Protein AF-A0A2N9L713-F1 (afdb_monomer_lite)

pLDDT: mean 74.56, std 20.29, range [25.28, 96.69]

Organism: NCBI:txid2043161

Radius of gyration: 34.8 Å; chains: 1; bounding box: 86×67×138 Å

Structure (mmCIF, N/CA/C/O backbone):
data_AF-A0A2N9L713-F1
#
_entry.id   AF-A0A2N9L713-F1
#
loop_
_atom_site.group_PDB
_atom_site.id
_atom_site.type_symbol
_atom_site.label_atom_id
_atom_site.label_alt_id
_atom_site.label_comp_id
_atom_site.label_asym_id
_atom_site.label_entity_id
_atom_site.label_seq_id
_atom_site.pdbx_PDB_ins_code
_atom_site.Cartn_x
_atom_site.Cartn_y
_atom_site.Cartn_z
_atom_site.occupancy
_atom_site.B_iso_or_equiv
_atom_site.auth_seq_id
_atom_site.auth_comp_id
_atom_site.auth_asym_id
_atom_site.auth_atom_id
_atom_site.pdbx_PDB_model_num
ATOM 1 N N . MET A 1 1 ? 52.739 -24.683 97.780 1.00 41.84 1 MET A N 1
ATOM 2 C CA . MET A 1 1 ? 52.095 -25.673 96.893 1.00 41.84 1 MET A CA 1
ATOM 3 C C . MET A 1 1 ? 51.201 -24.909 95.935 1.00 41.84 1 MET A C 1
ATOM 5 O O . MET A 1 1 ? 50.251 -24.285 96.383 1.00 41.84 1 MET A O 1
ATOM 9 N N . ALA A 1 2 ? 51.608 -24.832 94.669 1.00 35.28 2 ALA A N 1
ATOM 10 C CA . ALA A 1 2 ? 50.955 -24.042 93.630 1.00 35.28 2 ALA A CA 1
ATOM 11 C C . ALA A 1 2 ? 49.853 -24.867 92.950 1.00 35.28 2 ALA A C 1
ATOM 13 O O . ALA A 1 2 ? 50.079 -26.029 92.620 1.00 35.28 2 ALA A O 1
ATOM 14 N N . VAL A 1 3 ? 48.684 -24.261 92.744 1.00 39.25 3 VAL A N 1
ATOM 15 C CA . VAL A 1 3 ? 47.558 -24.841 92.003 1.00 39.25 3 VAL A CA 1
ATOM 16 C C . VAL A 1 3 ? 47.446 -24.111 90.664 1.00 39.25 3 VAL A C 1
ATOM 18 O O . VAL A 1 3 ? 47.369 -22.885 90.625 1.00 39.25 3 VAL A O 1
ATOM 21 N N . MET A 1 4 ? 47.486 -24.884 89.575 1.00 39.22 4 MET A N 1
ATOM 22 C CA . MET A 1 4 ? 47.269 -24.448 88.193 1.00 39.22 4 MET A CA 1
ATOM 23 C C . MET A 1 4 ? 45.824 -23.983 87.973 1.00 39.22 4 MET A C 1
ATOM 25 O O . MET A 1 4 ? 44.889 -24.673 88.370 1.00 39.22 4 MET A O 1
ATOM 29 N N . ALA A 1 5 ? 45.651 -22.902 87.212 1.00 40.16 5 ALA A N 1
ATOM 30 C CA . ALA A 1 5 ? 44.438 -22.643 86.443 1.00 40.16 5 ALA A CA 1
ATOM 31 C C . ALA A 1 5 ? 44.838 -22.069 85.073 1.00 40.16 5 ALA A C 1
ATOM 33 O O . ALA A 1 5 ? 45.387 -20.972 84.982 1.00 40.16 5 ALA A O 1
ATOM 34 N N . MET A 1 6 ? 44.614 -22.848 84.012 1.00 42.22 6 MET A N 1
ATOM 35 C CA . MET A 1 6 ? 44.719 -22.405 82.619 1.00 42.22 6 MET A CA 1
ATOM 36 C C . MET A 1 6 ? 43.476 -21.589 82.248 1.00 42.22 6 MET A C 1
ATOM 38 O O . MET A 1 6 ? 42.359 -22.074 82.415 1.00 42.22 6 MET A O 1
ATOM 42 N N . ALA A 1 7 ? 43.668 -20.404 81.668 1.00 40.44 7 ALA A N 1
ATOM 43 C CA . ALA A 1 7 ? 42.629 -19.674 80.946 1.00 40.44 7 ALA A CA 1
ATOM 44 C C . ALA A 1 7 ? 43.184 -19.229 79.583 1.00 40.44 7 ALA A C 1
ATOM 46 O O . ALA A 1 7 ? 44.128 -18.442 79.511 1.00 40.44 7 ALA A O 1
ATOM 47 N N . LEU A 1 8 ? 42.612 -19.774 78.506 1.00 39.62 8 LEU A N 1
ATOM 48 C CA . LEU A 1 8 ? 42.840 -19.336 77.129 1.00 39.62 8 LEU A CA 1
ATOM 49 C C . LEU A 1 8 ? 42.131 -17.995 76.891 1.00 39.62 8 LEU A C 1
ATOM 51 O O . LEU A 1 8 ? 40.923 -17.902 77.094 1.00 39.62 8 LEU A O 1
ATOM 55 N N . PHE A 1 9 ? 42.852 -16.990 76.388 1.00 43.69 9 PHE A N 1
ATOM 56 C CA . PHE A 1 9 ? 42.264 -15.762 75.843 1.00 43.69 9 PHE A CA 1
ATOM 57 C C . PHE A 1 9 ? 42.490 -15.694 74.329 1.00 43.69 9 PHE A C 1
ATOM 59 O O . PHE A 1 9 ? 43.624 -15.625 73.853 1.00 43.69 9 PHE A O 1
ATOM 66 N N . ALA A 1 10 ? 41.387 -15.718 73.580 1.00 41.06 10 ALA A N 1
ATOM 67 C CA . ALA A 1 10 ? 41.341 -15.498 72.140 1.00 41.06 10 ALA A CA 1
ATOM 68 C C . ALA A 1 10 ? 41.561 -14.010 71.811 1.00 41.06 10 ALA A C 1
ATOM 70 O O . ALA A 1 10 ? 40.977 -13.129 72.442 1.00 41.06 10 ALA A O 1
ATOM 71 N N . ARG A 1 11 ? 42.401 -13.724 70.808 1.00 43.34 11 ARG A N 1
ATOM 72 C CA . ARG A 1 11 ? 42.626 -12.374 70.270 1.00 43.34 11 ARG A CA 1
ATOM 73 C C . ARG A 1 11 ? 41.471 -11.985 69.342 1.00 43.34 11 ARG A C 1
ATOM 75 O O . ARG A 1 11 ? 41.272 -12.634 68.321 1.00 43.34 11 ARG A O 1
ATOM 82 N N . ALA A 1 12 ? 40.752 -10.916 69.678 1.00 40.28 12 ALA A N 1
ATOM 83 C CA . ALA A 1 12 ? 39.787 -10.274 68.789 1.00 40.28 12 ALA A CA 1
ATOM 84 C C . ALA A 1 12 ? 40.493 -9.213 67.925 1.00 40.28 12 ALA A C 1
ATOM 86 O O . ALA A 1 12 ? 41.119 -8.293 68.452 1.00 40.28 12 ALA A O 1
ATOM 87 N N . SER A 1 13 ? 40.395 -9.351 66.603 1.00 46.38 13 SER A N 1
ATOM 88 C CA . SER A 1 13 ? 40.884 -8.380 65.618 1.00 46.38 13 SER A CA 1
ATOM 89 C C . SER A 1 13 ? 39.808 -7.321 65.355 1.00 46.38 13 SER A C 1
ATOM 91 O O . SER A 1 13 ? 38.701 -7.661 64.943 1.00 46.38 13 SER A O 1
ATOM 93 N N . LEU A 1 14 ? 40.120 -6.040 65.575 1.00 45.84 14 LEU A N 1
ATOM 94 C CA . LEU A 1 14 ? 39.252 -4.918 65.198 1.00 45.84 14 LEU A CA 1
ATOM 95 C C . LEU A 1 14 ? 39.325 -4.684 63.679 1.00 45.84 14 LEU A C 1
ATOM 97 O O . LEU A 1 14 ? 40.406 -4.453 63.144 1.00 45.84 14 LEU A O 1
ATOM 101 N N . SER A 1 15 ? 38.179 -4.726 62.993 1.00 47.31 15 SER A N 1
ATOM 102 C CA . SER A 1 15 ? 38.065 -4.365 61.571 1.00 47.31 15 SER A CA 1
ATOM 103 C C . SER A 1 15 ? 37.911 -2.850 61.403 1.00 47.31 15 SER A C 1
ATOM 105 O O . SER A 1 15 ? 37.067 -2.239 62.056 1.00 47.31 15 SER A O 1
ATOM 107 N N . GLN A 1 16 ? 38.715 -2.249 60.521 1.00 53.78 16 GLN A N 1
ATOM 108 C CA . GLN A 1 16 ? 38.567 -0.861 60.067 1.00 53.78 16 GLN A CA 1
ATOM 109 C C . GLN A 1 16 ? 37.489 -0.758 58.976 1.00 53.78 16 GLN A C 1
ATOM 111 O O . GLN A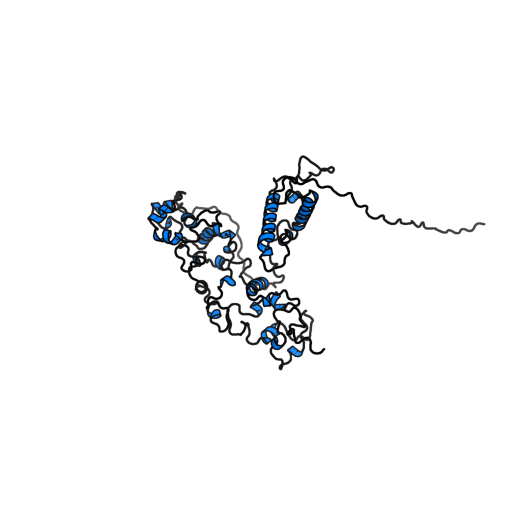 1 16 ? 37.356 -1.653 58.143 1.00 53.78 16 GLN A O 1
ATOM 116 N N . ALA A 1 17 ? 36.728 0.339 58.980 1.00 45.94 17 ALA A N 1
ATOM 117 C CA . ALA A 1 17 ? 35.691 0.623 57.988 1.00 45.94 17 ALA A CA 1
ATOM 118 C C . ALA A 1 17 ? 36.294 1.077 56.636 1.00 45.94 17 ALA A C 1
ATOM 120 O O . ALA A 1 17 ? 37.322 1.759 56.635 1.00 45.94 17 ALA A O 1
ATOM 121 N N . PRO A 1 18 ? 35.671 0.740 55.489 1.00 45.19 18 PRO A N 1
ATOM 122 C CA . PRO A 1 18 ? 36.205 1.070 54.170 1.00 45.19 18 PRO A CA 1
ATOM 123 C C . PRO A 1 18 ? 36.016 2.557 53.825 1.00 45.19 18 PRO A C 1
ATOM 125 O O . PRO A 1 18 ? 34.963 3.141 54.075 1.00 45.19 18 PRO A O 1
ATOM 128 N N . GLN A 1 19 ? 37.046 3.159 53.225 1.00 51.34 19 GLN A N 1
ATOM 129 C CA . GLN A 1 19 ? 37.016 4.513 52.662 1.00 51.34 19 GLN A CA 1
ATOM 130 C C . GLN A 1 19 ? 36.263 4.517 51.320 1.00 51.34 19 GLN A C 1
ATOM 132 O O . GLN A 1 19 ? 36.445 3.615 50.503 1.00 51.34 19 GLN A O 1
ATOM 137 N N . GLY A 1 20 ? 35.408 5.522 51.098 1.00 45.94 20 GLY A N 1
ATOM 138 C CA . GLY A 1 20 ? 34.651 5.682 49.851 1.00 45.94 20 GLY A CA 1
ATOM 139 C C . GLY A 1 20 ? 35.526 6.098 48.652 1.00 45.94 20 GLY A C 1
ATOM 140 O O . GLY A 1 20 ? 36.632 6.601 48.856 1.00 45.94 20 GLY A O 1
ATOM 141 N N . PRO A 1 21 ? 35.059 5.915 47.401 1.00 45.69 21 PRO A N 1
ATOM 142 C CA . PRO A 1 21 ? 35.873 6.137 46.204 1.00 45.69 21 PRO A CA 1
ATOM 143 C C . PRO A 1 21 ? 36.194 7.625 45.976 1.00 45.69 21 PRO A C 1
ATOM 145 O O . PRO A 1 21 ? 35.293 8.463 45.989 1.00 45.69 21 PRO A O 1
ATOM 148 N N . GLN A 1 22 ? 37.462 7.953 45.706 1.00 47.25 22 GLN A N 1
ATOM 149 C CA . GLN A 1 22 ? 37.885 9.273 45.215 1.00 47.25 22 GLN A CA 1
ATOM 150 C C . GLN A 1 22 ? 37.593 9.417 43.710 1.00 47.25 22 GLN A C 1
ATOM 152 O O . GLN A 1 22 ? 37.950 8.548 42.917 1.00 47.25 22 GLN A O 1
ATOM 157 N N . LEU A 1 23 ? 36.961 10.528 43.316 1.00 43.09 23 LEU A N 1
ATOM 158 C CA . LEU A 1 23 ? 36.654 10.875 41.922 1.00 43.09 23 LEU A CA 1
ATOM 159 C C . LEU A 1 23 ? 37.923 11.300 41.156 1.00 43.09 23 LEU A C 1
ATOM 161 O O . LEU A 1 23 ? 38.708 12.111 41.645 1.00 43.09 23 LEU A O 1
ATOM 165 N N . ALA A 1 24 ? 38.107 10.757 39.949 1.00 46.28 24 ALA A N 1
ATOM 166 C CA . ALA A 1 24 ? 39.212 11.075 39.039 1.00 46.28 24 ALA A CA 1
ATOM 167 C C . ALA A 1 24 ? 39.109 12.511 38.460 1.00 46.28 24 ALA A C 1
ATOM 169 O O . ALA A 1 24 ? 38.001 13.043 38.362 1.00 46.28 24 ALA A O 1
ATOM 170 N N . PRO A 1 25 ? 40.231 13.148 38.050 1.00 47.44 25 PRO A N 1
ATOM 171 C CA . PRO A 1 25 ? 40.216 14.485 37.447 1.00 47.44 25 PRO A CA 1
ATOM 172 C C . PRO A 1 25 ? 39.444 14.523 36.109 1.00 47.44 25 PRO A C 1
ATOM 174 O O . PRO A 1 25 ? 39.417 13.517 35.392 1.00 47.44 25 PRO A O 1
ATOM 177 N N . PRO A 1 26 ? 38.831 15.670 35.745 1.00 54.62 26 PRO A N 1
ATOM 178 C CA . PRO A 1 26 ? 38.035 15.798 34.525 1.00 54.62 26 PRO A CA 1
ATOM 179 C C . PRO A 1 26 ? 38.909 15.638 33.274 1.00 54.62 26 PRO A C 1
ATOM 181 O O . PRO A 1 26 ? 39.951 16.281 33.140 1.00 54.62 26 PRO A O 1
ATOM 184 N N . ARG A 1 27 ? 38.483 14.766 32.355 1.00 63.62 27 ARG A N 1
ATOM 185 C CA . ARG A 1 27 ? 39.134 14.571 31.051 1.00 63.62 27 ARG A CA 1
ATOM 186 C C . ARG A 1 27 ? 38.868 15.793 30.166 1.00 63.62 27 ARG A C 1
ATOM 188 O O . ARG A 1 27 ? 37.736 16.257 30.103 1.00 63.62 27 ARG A O 1
ATOM 195 N N . THR A 1 28 ? 39.893 16.311 29.491 1.00 72.31 28 THR A N 1
ATOM 196 C CA . THR A 1 28 ? 39.771 17.432 28.546 1.00 72.31 28 THR A CA 1
ATOM 197 C C . THR A 1 28 ? 39.828 16.923 27.105 1.00 72.31 28 THR A C 1
ATOM 199 O O . THR A 1 28 ? 40.715 16.143 26.756 1.00 72.31 28 THR A O 1
ATOM 202 N N . PHE A 1 29 ? 38.890 17.363 26.259 1.00 80.69 29 PHE A N 1
ATOM 203 C CA . PHE A 1 29 ? 38.818 16.973 24.846 1.00 80.69 29 PHE A CA 1
ATOM 204 C C . PHE A 1 29 ? 39.264 18.128 23.938 1.00 80.69 29 PHE A C 1
ATOM 206 O O . PHE A 1 29 ? 38.747 19.241 24.085 1.00 80.69 29 PHE A O 1
ATOM 213 N N . PRO A 1 30 ? 40.222 17.904 23.017 1.00 81.44 30 PRO A N 1
ATOM 214 C CA . PRO A 1 30 ? 40.684 18.935 22.093 1.00 81.44 30 PRO A CA 1
ATOM 215 C C . PRO A 1 30 ? 39.583 19.328 21.102 1.00 81.44 30 PRO A C 1
ATOM 217 O O . PRO A 1 30 ? 38.643 18.570 20.866 1.00 81.44 30 PRO A O 1
ATOM 220 N N . ALA A 1 31 ? 39.709 20.518 20.509 1.00 82.75 31 ALA A N 1
ATOM 221 C CA . ALA A 1 31 ? 38.774 20.975 19.487 1.00 82.75 31 ALA A CA 1
ATOM 222 C C . ALA A 1 31 ? 38.751 19.998 18.292 1.00 82.75 31 ALA A C 1
ATOM 224 O O . ALA A 1 31 ? 39.814 19.539 17.858 1.00 82.75 31 ALA A O 1
ATOM 225 N N . PRO A 1 32 ? 37.562 19.667 17.765 1.00 86.06 32 PRO A N 1
ATOM 226 C CA . PRO A 1 32 ? 37.424 18.732 16.660 1.00 86.06 32 PRO A CA 1
ATOM 227 C C . PRO A 1 32 ? 37.988 19.347 15.377 1.00 86.06 32 PRO A C 1
ATOM 229 O O . PRO A 1 32 ? 37.809 20.529 15.096 1.00 86.06 32 PRO A O 1
ATOM 232 N N . THR A 1 33 ? 38.642 18.528 14.561 1.00 82.75 33 THR A N 1
ATOM 233 C CA . THR A 1 33 ? 39.121 18.920 13.233 1.00 82.75 33 THR A CA 1
ATOM 234 C C . THR A 1 33 ? 38.416 18.058 12.180 1.00 82.75 33 THR A C 1
ATOM 236 O O . THR A 1 33 ? 38.159 16.877 12.411 1.00 82.75 33 THR A O 1
ATOM 239 N N . ASN A 1 34 ? 38.056 18.644 11.029 1.00 87.44 34 ASN A N 1
ATOM 240 C CA . ASN A 1 34 ? 37.340 17.975 9.922 1.00 87.44 34 ASN A CA 1
ATOM 241 C C . ASN A 1 34 ? 35.871 17.556 10.221 1.00 87.44 34 ASN A C 1
ATOM 243 O O . ASN A 1 34 ? 35.430 16.446 9.888 1.00 87.44 34 ASN A O 1
ATOM 247 N N . LEU A 1 35 ? 35.080 18.454 10.823 1.00 89.12 35 LEU A N 1
ATOM 248 C CA . LEU A 1 35 ? 33.620 18.304 10.900 1.00 89.12 35 LEU A CA 1
ATOM 249 C C . LEU A 1 35 ? 32.981 18.589 9.529 1.00 89.12 35 LEU A C 1
ATOM 251 O O . LEU A 1 35 ? 33.293 19.587 8.895 1.00 89.12 35 LEU A O 1
ATOM 255 N N . LYS A 1 36 ? 32.095 17.700 9.053 1.00 88.94 36 LYS A N 1
ATOM 256 C CA . LYS A 1 36 ? 31.424 17.830 7.732 1.00 88.94 36 LYS A CA 1
ATOM 257 C C . LYS A 1 36 ? 29.897 17.888 7.786 1.00 88.94 36 LYS A C 1
ATOM 259 O O . LYS A 1 36 ? 29.251 18.104 6.762 1.00 88.94 36 LYS A O 1
ATOM 264 N N . VAL A 1 37 ? 29.321 17.550 8.936 1.00 90.88 37 VAL A N 1
ATOM 265 C CA . VAL A 1 37 ? 27.864 17.448 9.134 1.00 90.88 37 VAL A CA 1
ATOM 266 C C . VAL A 1 37 ? 27.412 18.074 10.446 1.00 90.88 37 VAL A C 1
ATOM 268 O O . VAL A 1 37 ? 26.293 18.559 10.515 1.00 90.88 37 VAL A O 1
ATOM 271 N N . LEU A 1 38 ? 28.280 18.084 11.460 1.00 89.56 38 LEU A N 1
ATOM 272 C CA . LEU A 1 38 ? 28.071 18.833 12.691 1.00 89.56 38 LEU A CA 1
ATOM 273 C C . LEU A 1 38 ? 28.523 20.291 12.506 1.00 89.56 38 LEU A C 1
ATOM 275 O O . LEU A 1 38 ? 29.445 20.517 11.715 1.00 89.56 38 LEU A O 1
ATOM 279 N N . PRO A 1 39 ? 27.921 21.250 13.233 1.00 87.56 39 PRO A N 1
ATOM 280 C CA . PRO A 1 39 ? 28.362 22.643 13.237 1.00 87.56 39 PRO A CA 1
ATOM 281 C C . PRO A 1 39 ? 29.849 22.792 13.595 1.00 87.56 39 PRO A C 1
ATOM 283 O O . PRO A 1 39 ? 30.361 22.082 14.462 1.00 87.56 39 PRO A O 1
ATOM 286 N N . GLU A 1 40 ? 30.544 23.710 12.917 1.00 84.69 40 GLU A N 1
ATOM 287 C CA . GLU A 1 40 ? 31.996 23.916 13.062 1.00 84.69 40 GLU A CA 1
ATOM 288 C C . GLU A 1 40 ? 32.392 24.622 14.371 1.00 84.69 40 GLU A C 1
ATOM 290 O O . GLU A 1 40 ? 33.554 24.578 14.767 1.00 84.69 40 GLU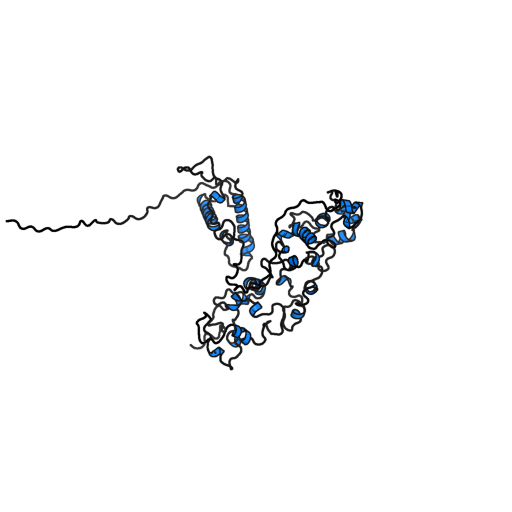 A O 1
ATOM 295 N N . ASP A 1 41 ? 31.440 25.257 15.057 1.00 87.44 41 ASP A N 1
ATOM 296 C CA . ASP A 1 41 ? 31.636 26.030 16.288 1.00 87.44 41 ASP A CA 1
ATOM 297 C C . ASP A 1 41 ? 31.511 25.199 17.577 1.00 87.44 41 ASP A C 1
ATOM 299 O O . ASP A 1 41 ? 31.707 25.722 18.678 1.00 87.44 41 ASP A O 1
ATOM 303 N N . LEU A 1 42 ? 31.213 23.899 17.467 1.00 87.69 42 LEU A N 1
ATOM 304 C CA . LEU A 1 42 ? 31.105 23.011 18.623 1.00 87.69 42 LEU A CA 1
ATOM 305 C C . LEU A 1 42 ? 32.453 22.817 19.331 1.00 87.69 42 LEU A C 1
ATOM 307 O O . LEU A 1 42 ? 33.484 22.535 18.716 1.00 87.69 42 LEU A O 1
ATOM 311 N N . SER A 1 43 ? 32.431 22.877 20.665 1.00 91.31 43 SER A N 1
ATOM 312 C CA . SER A 1 43 ? 33.597 22.548 21.487 1.00 91.31 43 SER A CA 1
ATOM 313 C C . SER A 1 43 ? 33.945 21.056 21.428 1.00 91.31 43 SER A C 1
ATOM 315 O O . SER A 1 43 ? 33.092 20.204 21.169 1.00 91.31 43 SER A O 1
ATOM 317 N N . GLY A 1 44 ? 35.199 20.723 21.757 1.00 87.50 44 GLY A N 1
ATOM 318 C CA . GLY A 1 44 ? 35.658 19.332 21.861 1.00 87.50 44 GLY A CA 1
ATOM 319 C C . GLY A 1 44 ? 34.802 18.476 22.796 1.00 87.50 44 GLY A C 1
ATOM 320 O O . GLY A 1 44 ? 34.505 17.330 22.473 1.00 87.50 44 GLY A O 1
ATOM 321 N N . GLN A 1 45 ? 34.339 19.048 23.913 1.00 88.31 45 GLN A N 1
ATOM 322 C CA . GLN A 1 45 ? 33.449 18.356 24.848 1.00 88.31 45 GLN A CA 1
ATOM 323 C C . GLN A 1 45 ? 32.071 18.087 24.232 1.00 88.31 45 GLN A C 1
ATOM 325 O O . GLN A 1 45 ? 31.585 16.967 24.306 1.00 88.31 45 GLN A O 1
ATOM 330 N N . GLN A 1 46 ? 31.460 19.078 23.575 1.00 88.94 46 GLN A N 1
ATOM 331 C CA . GLN A 1 46 ? 30.136 18.905 22.962 1.00 88.94 46 GLN A CA 1
ATOM 332 C C . GLN A 1 46 ? 30.156 17.858 21.849 1.00 88.94 46 GLN A C 1
ATOM 334 O O . GLN A 1 46 ? 29.238 17.047 21.747 1.00 88.94 46 GLN A O 1
ATOM 339 N N . VAL A 1 47 ? 31.208 17.849 21.024 1.00 91.38 47 VAL A N 1
ATOM 340 C CA . VAL A 1 47 ? 31.359 16.805 20.007 1.00 91.38 47 VAL A CA 1
ATOM 341 C C . VAL A 1 47 ? 31.570 15.447 20.658 1.00 91.38 47 VAL A C 1
ATOM 343 O O . VAL A 1 47 ? 30.944 14.485 20.225 1.00 91.38 47 VAL A O 1
ATOM 346 N N . HIS A 1 48 ? 32.385 15.358 21.711 1.00 89.69 48 HIS A N 1
ATOM 347 C CA . HIS A 1 48 ? 32.561 14.107 22.443 1.00 89.69 48 HIS A CA 1
ATOM 348 C C . HIS A 1 48 ? 31.230 13.568 22.992 1.00 89.69 48 HIS A C 1
ATOM 350 O O . HIS A 1 48 ? 30.917 12.406 22.756 1.00 89.69 48 HIS A O 1
ATOM 356 N N . ASP A 1 49 ? 30.402 14.413 23.609 1.00 89.00 49 ASP A N 1
ATOM 357 C CA . ASP A 1 49 ? 29.104 14.005 24.165 1.00 89.00 49 ASP A CA 1
ATOM 358 C C . ASP A 1 49 ? 28.134 13.505 23.075 1.00 89.00 49 ASP A C 1
ATOM 360 O O . ASP A 1 49 ? 27.423 12.514 23.263 1.00 89.00 49 ASP A O 1
ATOM 364 N N . ILE A 1 50 ? 28.133 14.149 21.899 1.00 91.75 50 ILE A N 1
ATOM 365 C CA . ILE A 1 50 ? 27.360 13.692 20.732 1.00 91.75 50 ILE A CA 1
ATOM 366 C C . ILE A 1 50 ? 27.867 12.325 20.256 1.00 91.75 50 ILE A C 1
ATOM 368 O O . ILE A 1 50 ? 27.062 11.432 19.980 1.00 91.75 50 ILE A O 1
ATOM 372 N N . MET A 1 51 ? 29.188 12.144 20.176 1.00 93.31 51 MET A N 1
ATOM 373 C CA . MET A 1 51 ? 29.786 10.877 19.749 1.00 93.31 51 MET A CA 1
ATOM 374 C C . MET A 1 51 ? 29.488 9.745 20.736 1.00 93.31 51 MET A C 1
ATOM 376 O O . MET A 1 51 ? 29.162 8.648 20.292 1.00 93.31 51 MET A O 1
ATOM 380 N N . GLU A 1 52 ? 29.514 10.005 22.045 1.00 89.12 52 GLU A N 1
ATOM 381 C CA . GLU A 1 52 ? 29.105 9.043 23.079 1.00 89.12 52 GLU A CA 1
ATOM 382 C C . GLU A 1 52 ? 27.622 8.662 22.935 1.00 89.12 52 GLU A C 1
ATOM 384 O O . GLU A 1 52 ? 27.257 7.487 23.014 1.00 89.12 52 GLU A O 1
ATOM 389 N N . HIS A 1 53 ? 26.751 9.629 22.628 1.00 87.38 53 HIS A N 1
ATOM 390 C CA . HIS A 1 53 ? 25.339 9.345 22.370 1.00 87.38 53 HIS A CA 1
ATOM 391 C C . HIS A 1 53 ? 25.131 8.470 21.123 1.00 87.38 53 HIS A C 1
ATOM 393 O O . HIS A 1 53 ? 24.283 7.567 21.119 1.00 87.38 53 HIS A O 1
ATOM 399 N N . TRP A 1 54 ? 25.902 8.708 20.060 1.00 93.50 54 TRP A N 1
ATOM 400 C CA . TRP A 1 54 ? 25.862 7.888 18.849 1.00 93.50 54 TRP A CA 1
ATOM 401 C C . TRP A 1 54 ? 26.398 6.488 19.130 1.00 93.50 54 TRP A C 1
ATOM 403 O O . TRP A 1 54 ? 25.703 5.512 18.854 1.00 93.50 54 TRP A O 1
ATOM 413 N N . ALA A 1 55 ? 27.572 6.382 19.752 1.00 88.56 55 ALA A N 1
ATOM 414 C CA . ALA A 1 55 ? 28.174 5.121 20.168 1.00 88.56 55 ALA A CA 1
ATOM 415 C C . ALA A 1 55 ? 27.194 4.280 21.001 1.00 88.56 55 ALA A C 1
ATOM 417 O O . ALA A 1 55 ? 26.964 3.113 20.682 1.00 88.56 55 ALA A O 1
ATOM 418 N N . GLY A 1 56 ? 26.516 4.895 21.978 1.00 83.88 56 GLY A N 1
ATOM 419 C CA . GLY A 1 56 ? 25.474 4.245 22.773 1.00 83.88 56 GLY A CA 1
ATOM 420 C C . GLY A 1 56 ? 24.254 3.813 21.952 1.00 83.88 56 GLY A C 1
ATOM 421 O O . GLY A 1 56 ? 23.777 2.688 22.088 1.00 83.88 56 GLY A O 1
ATOM 422 N N . SER A 1 57 ? 23.773 4.665 21.044 1.00 87.56 57 SER A N 1
ATOM 423 C CA . SER A 1 57 ? 22.631 4.356 20.168 1.00 87.56 57 SER A CA 1
ATOM 424 C C . SER A 1 57 ? 22.908 3.224 19.172 1.00 87.56 57 SER A C 1
ATOM 426 O O . SER A 1 57 ? 21.991 2.491 18.794 1.00 87.56 57 SER A O 1
ATOM 428 N N . LEU A 1 58 ? 24.164 3.099 18.743 1.00 89.00 58 LEU A N 1
ATOM 429 C CA . LEU A 1 58 ? 24.671 2.099 17.801 1.00 89.00 58 LEU A CA 1
ATOM 430 C C . LEU A 1 58 ? 25.246 0.860 18.510 1.00 89.00 58 LEU A C 1
ATOM 432 O O . LEU A 1 58 ? 25.525 -0.132 17.846 1.00 89.00 58 LEU A O 1
ATOM 436 N N . GLY A 1 59 ? 25.429 0.902 19.833 1.00 88.25 59 GLY A N 1
ATOM 437 C CA . GLY A 1 59 ? 26.066 -0.162 20.619 1.00 88.25 59 GLY A CA 1
ATOM 438 C C . GLY A 1 59 ? 27.480 -0.500 20.152 1.00 88.25 59 GLY A C 1
ATOM 439 O O . GLY A 1 59 ? 27.860 -1.668 20.125 1.00 88.25 59 GLY A O 1
ATOM 440 N N . THR A 1 60 ? 28.242 0.511 19.738 1.00 88.00 60 THR A N 1
ATOM 441 C CA . THR A 1 60 ? 29.570 0.345 19.137 1.00 88.00 60 THR A CA 1
ATOM 442 C C . THR A 1 60 ? 30.595 1.229 19.840 1.00 88.00 60 THR A C 1
ATOM 444 O O . THR A 1 60 ? 30.226 2.176 20.528 1.00 88.00 60 THR A O 1
ATOM 447 N N . GLN A 1 61 ? 31.882 0.930 19.674 1.00 88.12 61 GLN A N 1
ATOM 448 C CA . GLN A 1 61 ? 32.973 1.740 20.224 1.00 88.12 61 GLN A CA 1
ATOM 449 C C . GLN A 1 61 ? 33.508 2.739 19.183 1.00 88.12 61 GLN A C 1
ATOM 451 O O . GLN A 1 61 ? 33.236 2.630 17.985 1.00 88.12 61 GLN A O 1
ATOM 456 N N . CYS A 1 62 ? 34.251 3.750 19.637 1.00 87.38 62 CYS A N 1
ATOM 457 C CA . CYS A 1 62 ? 34.722 4.859 18.798 1.00 87.38 62 CYS A CA 1
ATOM 458 C C . CYS A 1 62 ? 35.572 4.396 17.598 1.00 87.38 62 CYS A C 1
ATOM 460 O O . CYS A 1 62 ? 35.506 4.975 16.512 1.00 87.38 62 CYS A O 1
ATOM 462 N N . ASP A 1 63 ? 36.336 3.323 17.776 1.00 86.81 63 ASP A N 1
ATOM 463 C CA . ASP A 1 63 ? 37.182 2.670 16.772 1.00 86.81 63 ASP A CA 1
ATOM 464 C C . ASP A 1 63 ? 36.389 2.077 15.593 1.00 86.81 63 ASP A C 1
ATOM 466 O O . ASP A 1 63 ? 36.931 1.854 14.511 1.00 86.81 63 ASP A O 1
ATOM 470 N N . SER A 1 64 ? 35.085 1.867 15.752 1.00 85.88 64 SER A N 1
ATOM 471 C CA . SER A 1 64 ? 34.224 1.346 14.686 1.00 85.88 64 SER A CA 1
ATOM 472 C C . SER A 1 64 ? 34.060 2.351 13.543 1.00 85.88 64 SER A C 1
ATOM 474 O O . SER A 1 64 ? 33.939 1.970 12.377 1.00 85.88 64 SER A O 1
ATOM 476 N N . CYS A 1 65 ? 34.113 3.645 13.869 1.00 87.44 65 CYS A N 1
ATOM 477 C CA . CYS A 1 65 ? 33.990 4.742 12.910 1.00 87.44 65 CYS A CA 1
ATOM 478 C C . CYS A 1 65 ? 35.302 5.515 12.719 1.00 87.44 65 CYS A C 1
ATOM 480 O O . CYS A 1 65 ? 35.501 6.100 11.657 1.00 87.44 65 CYS A O 1
ATOM 482 N N . HIS A 1 66 ? 36.202 5.517 13.705 1.00 91.88 66 HIS A N 1
ATOM 483 C CA . HIS A 1 66 ? 37.460 6.263 13.653 1.00 91.88 66 HIS A CA 1
ATOM 484 C C . HIS A 1 66 ? 38.659 5.347 13.399 1.00 91.88 66 HIS A C 1
ATOM 486 O O . HIS A 1 66 ? 38.735 4.230 13.914 1.00 91.88 66 HIS A O 1
ATOM 492 N N . ALA A 1 67 ? 39.576 5.790 12.539 1.00 87.56 67 ALA A N 1
ATOM 493 C CA . ALA A 1 67 ? 40.778 5.035 12.213 1.00 87.56 67 ALA A CA 1
ATOM 494 C C . ALA A 1 67 ? 41.775 5.075 13.375 1.00 87.56 67 ALA A C 1
ATOM 496 O O . ALA A 1 67 ? 41.820 6.046 14.126 1.00 87.56 67 ALA A O 1
ATOM 497 N N . GLU A 1 68 ? 42.563 4.016 13.520 1.00 86.69 68 GLU A N 1
ATOM 498 C CA . GLU A 1 68 ? 43.696 4.022 14.440 1.00 86.69 68 GLU A CA 1
ATOM 499 C C . GLU A 1 68 ? 44.805 4.911 13.879 1.00 86.69 68 GLU A C 1
ATOM 501 O O . GLU A 1 68 ? 45.101 4.901 12.684 1.00 86.69 68 GLU A O 1
ATOM 506 N N . ASP A 1 69 ? 45.415 5.680 14.762 1.00 81.31 69 ASP A N 1
ATOM 507 C CA . ASP A 1 69 ? 46.606 6.460 14.516 1.00 81.31 69 ASP A CA 1
ATOM 508 C C . ASP A 1 69 ? 47.825 5.573 14.782 1.00 81.31 69 ASP A C 1
ATOM 510 O O . ASP A 1 69 ? 48.214 5.333 15.928 1.00 81.31 69 ASP A O 1
ATOM 514 N N . GLN A 1 70 ? 48.412 5.054 13.704 1.00 71.12 70 GLN A N 1
ATOM 515 C CA . GLN A 1 70 ? 49.596 4.194 13.773 1.00 71.12 70 GLN A CA 1
ATOM 516 C C . GLN A 1 70 ? 50.850 4.948 14.244 1.00 71.12 70 GLN A C 1
ATOM 518 O O . GLN A 1 70 ? 51.827 4.311 14.637 1.00 71.12 70 GLN A O 1
ATOM 523 N N . GLU A 1 71 ? 50.829 6.283 14.230 1.00 73.06 71 GLU A N 1
ATOM 524 C CA . GLU A 1 71 ? 51.960 7.136 14.599 1.00 73.06 71 GLU A CA 1
ATOM 525 C C . GLU A 1 71 ? 51.856 7.653 16.045 1.00 73.06 71 GLU A C 1
ATOM 527 O O . GLU A 1 71 ? 52.861 8.078 16.617 1.00 73.06 71 GLU A O 1
ATOM 532 N N . ASN A 1 72 ? 50.677 7.555 16.678 1.00 74.25 72 ASN A N 1
ATOM 533 C CA . ASN A 1 72 ? 50.438 8.001 18.052 1.00 74.25 72 ASN A CA 1
ATOM 534 C C . ASN A 1 72 ? 49.830 6.894 18.930 1.00 74.25 72 ASN A C 1
ATOM 536 O O . ASN A 1 72 ? 48.614 6.713 18.990 1.00 74.25 72 ASN A O 1
ATOM 540 N N . ALA A 1 73 ? 50.671 6.203 19.704 1.00 71.81 73 ALA A N 1
ATOM 541 C CA . ALA A 1 73 ? 50.232 5.227 20.704 1.00 71.81 73 ALA A CA 1
ATOM 542 C C . ALA A 1 73 ? 49.995 5.863 22.088 1.00 71.81 73 ALA A C 1
ATOM 544 O O . ALA A 1 73 ? 50.633 6.844 22.482 1.00 71.81 73 ALA A O 1
ATOM 545 N N . ALA A 1 74 ? 49.057 5.300 22.845 1.00 68.81 74 ALA A N 1
ATOM 546 C CA . ALA A 1 74 ? 48.821 5.634 24.242 1.00 68.81 74 ALA A CA 1
ATOM 547 C C . ALA A 1 74 ? 49.933 5.058 25.156 1.00 68.81 74 ALA A C 1
ATOM 549 O O . ALA A 1 74 ? 50.675 4.167 24.739 1.00 68.81 74 ALA A O 1
ATOM 550 N N . PRO A 1 75 ? 50.087 5.553 26.403 1.00 66.38 75 PRO A N 1
ATOM 551 C CA . PRO A 1 75 ? 51.166 5.136 27.316 1.00 66.38 75 PRO A CA 1
ATOM 552 C C . PRO A 1 75 ? 51.204 3.636 27.664 1.00 66.38 75 PRO A C 1
ATOM 554 O O . PRO A 1 75 ? 52.224 3.125 28.113 1.00 66.38 75 PRO A O 1
ATOM 557 N N . ASP A 1 76 ? 50.092 2.943 27.473 1.00 69.12 76 ASP A N 1
ATOM 558 C CA . ASP A 1 76 ? 49.855 1.509 27.654 1.00 69.12 76 ASP A CA 1
ATOM 559 C C . ASP A 1 76 ? 49.972 0.706 26.341 1.00 69.12 76 ASP A C 1
ATOM 561 O O . ASP A 1 76 ? 49.698 -0.492 26.318 1.00 69.12 76 ASP A O 1
ATOM 565 N N . GLY A 1 77 ? 50.428 1.343 25.258 1.00 65.19 77 GLY A N 1
ATOM 566 C CA . GLY A 1 77 ? 50.847 0.689 24.017 1.00 65.19 77 GLY A CA 1
ATOM 567 C C . GLY A 1 77 ? 49.748 0.458 22.980 1.00 65.19 77 GLY A C 1
ATOM 568 O O . GLY A 1 77 ? 50.060 -0.051 21.906 1.00 65.19 77 GLY A O 1
ATOM 569 N N . HIS A 1 78 ? 48.492 0.838 23.245 1.00 67.25 78 HIS A N 1
ATOM 570 C CA . HIS A 1 78 ? 47.432 0.765 22.233 1.00 67.25 78 HIS A CA 1
ATOM 571 C C . HIS A 1 78 ? 47.474 1.981 21.282 1.00 67.25 78 HIS A C 1
ATOM 573 O O . HIS A 1 78 ? 47.715 3.101 21.746 1.00 67.25 78 HIS A O 1
ATOM 579 N N . PRO A 1 79 ? 47.234 1.811 19.967 1.00 74.00 79 PRO A N 1
ATOM 580 C CA . PRO A 1 79 ? 47.111 2.931 19.031 1.00 74.00 79 PRO A CA 1
ATOM 581 C C . PRO A 1 79 ? 45.969 3.866 19.446 1.00 74.00 79 PRO A C 1
ATOM 583 O O . PRO A 1 79 ? 44.879 3.404 19.792 1.00 74.00 79 PRO A O 1
ATOM 586 N N . ARG A 1 80 ? 46.192 5.186 19.429 1.00 82.00 80 ARG A N 1
ATOM 587 C CA . ARG A 1 80 ? 45.102 6.155 19.645 1.00 82.00 80 ARG A CA 1
ATOM 588 C C . ARG A 1 80 ? 44.222 6.234 18.407 1.00 82.00 80 ARG A C 1
ATOM 590 O O . ARG A 1 80 ? 44.611 5.797 17.339 1.00 82.00 80 ARG A O 1
ATOM 597 N N . LEU A 1 81 ? 43.027 6.802 18.531 1.00 87.12 81 LEU A N 1
ATOM 598 C CA . LEU A 1 81 ? 42.153 7.019 17.380 1.00 87.12 81 LEU A CA 1
ATOM 599 C C . LEU A 1 81 ? 42.427 8.380 16.737 1.00 87.12 81 LEU A C 1
ATOM 601 O O . LEU A 1 81 ? 42.451 9.405 17.421 1.00 87.12 81 LEU A O 1
ATOM 605 N N . ASN A 1 82 ? 42.561 8.396 15.413 1.00 88.69 82 ASN A N 1
ATOM 606 C CA . ASN A 1 82 ? 42.539 9.611 14.615 1.00 88.69 82 ASN A CA 1
ATOM 607 C C . ASN A 1 82 ? 41.083 9.976 14.290 1.00 88.69 82 ASN A C 1
ATOM 609 O O . ASN A 1 82 ? 40.454 9.444 13.371 1.00 88.69 82 ASN A O 1
ATOM 613 N N . PHE A 1 83 ? 40.533 10.915 15.060 1.00 89.00 83 PHE A N 1
ATOM 614 C CA . PHE A 1 83 ? 39.135 11.319 14.918 1.00 89.00 83 PHE A CA 1
ATOM 615 C C . PHE A 1 83 ? 38.847 12.107 13.631 1.00 89.00 83 PHE A C 1
ATOM 617 O O . PHE A 1 83 ? 37.712 12.088 13.144 1.00 89.00 83 PHE A O 1
ATOM 624 N N . ALA A 1 84 ? 39.856 12.756 13.043 1.00 88.88 84 ALA A N 1
ATOM 625 C CA . ALA A 1 84 ? 39.721 13.567 11.834 1.00 88.88 84 ALA A CA 1
ATOM 626 C C . ALA A 1 84 ? 39.772 12.728 10.548 1.00 88.88 84 ALA A C 1
ATOM 628 O O . ALA A 1 84 ? 39.140 13.103 9.559 1.00 88.88 84 ALA A O 1
ATOM 629 N N . ASP A 1 85 ? 40.439 11.575 10.576 1.00 89.38 85 ASP A N 1
ATOM 630 C CA . ASP A 1 85 ? 40.654 10.717 9.408 1.00 89.38 85 ASP A CA 1
ATOM 631 C C . ASP A 1 85 ? 39.359 10.144 8.806 1.00 89.38 85 ASP A C 1
ATOM 633 O O . ASP A 1 85 ? 38.434 9.756 9.524 1.00 89.38 85 ASP A O 1
ATOM 637 N N . ASP A 1 86 ? 39.298 10.100 7.474 1.00 88.25 86 ASP A N 1
ATOM 638 C C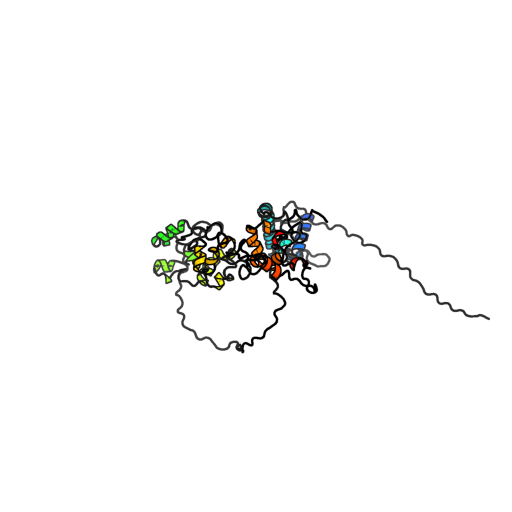A . ASP A 1 86 ? 38.126 9.690 6.691 1.00 88.25 86 ASP A CA 1
ATOM 639 C C . ASP A 1 86 ? 38.313 8.365 5.942 1.00 88.25 86 ASP A C 1
ATOM 641 O O . ASP A 1 86 ? 37.462 8.003 5.129 1.00 88.25 86 ASP A O 1
ATOM 645 N N . SER A 1 87 ? 39.398 7.634 6.207 1.00 86.81 87 SER A N 1
ATOM 646 C CA . SER A 1 87 ? 39.720 6.396 5.491 1.00 86.81 87 SER A CA 1
ATOM 647 C C . SER A 1 87 ? 38.714 5.270 5.754 1.00 86.81 87 SER A C 1
ATOM 649 O O . SER A 1 87 ? 38.504 4.416 4.891 1.00 86.81 87 SER A O 1
ATOM 651 N N . LYS A 1 88 ? 38.048 5.264 6.920 1.00 86.50 88 LYS A N 1
ATOM 652 C CA . LYS A 1 88 ? 37.054 4.239 7.263 1.00 86.50 88 LYS A CA 1
ATOM 653 C C . LYS A 1 88 ? 35.694 4.521 6.605 1.00 86.50 88 LYS A C 1
ATOM 655 O O . LYS A 1 88 ? 35.076 5.552 6.892 1.00 86.50 88 LYS A O 1
ATOM 660 N N . PRO A 1 89 ? 35.133 3.568 5.829 1.00 84.94 89 PRO A N 1
ATOM 661 C CA . PRO A 1 89 ? 33.846 3.749 5.152 1.00 84.94 89 PRO A CA 1
ATOM 662 C C . PRO A 1 89 ? 32.682 3.953 6.133 1.00 84.94 89 PRO A C 1
ATOM 664 O O . PRO A 1 89 ? 31.759 4.715 5.845 1.00 84.94 89 PRO A O 1
ATOM 667 N N . MET A 1 90 ? 32.753 3.357 7.329 1.00 85.25 90 MET A N 1
ATOM 668 C CA . MET A 1 90 ? 31.747 3.537 8.384 1.00 85.25 90 MET A CA 1
ATOM 669 C C . MET A 1 90 ? 31.540 5.009 8.764 1.00 85.25 90 MET A C 1
ATOM 671 O O . MET A 1 90 ? 30.413 5.423 9.028 1.00 85.25 90 MET A O 1
ATOM 675 N N . LYS A 1 91 ? 32.591 5.838 8.717 1.00 92.38 91 LYS A N 1
ATOM 676 C CA . LYS A 1 91 ? 32.486 7.272 9.014 1.00 92.38 91 LYS A CA 1
ATOM 677 C C . LYS A 1 91 ? 31.675 8.025 7.959 1.00 92.38 91 LYS A C 1
ATOM 679 O O . LYS A 1 91 ? 30.932 8.951 8.285 1.00 92.38 91 LYS A O 1
ATOM 684 N N . ALA A 1 92 ? 31.797 7.631 6.691 1.00 87.88 92 ALA A N 1
ATOM 685 C CA . ALA A 1 92 ? 30.995 8.190 5.606 1.00 87.88 92 ALA A CA 1
ATOM 686 C C . ALA A 1 92 ? 29.519 7.784 5.739 1.00 87.88 92 ALA A C 1
ATOM 688 O O . ALA A 1 92 ? 28.639 8.634 5.603 1.00 87.88 92 ALA A O 1
ATOM 689 N N . VAL A 1 93 ? 29.254 6.523 6.098 1.00 89.00 93 VAL A N 1
ATOM 690 C CA . VAL A 1 93 ? 27.895 6.031 6.374 1.00 89.00 93 VAL A CA 1
ATOM 691 C C . VAL A 1 93 ? 27.271 6.776 7.555 1.00 89.00 93 VAL A C 1
ATOM 693 O O . VAL A 1 93 ? 26.155 7.271 7.431 1.00 89.00 93 VAL A O 1
ATOM 696 N N . ALA A 1 94 ? 27.996 6.953 8.664 1.00 90.06 94 ALA A N 1
ATOM 697 C CA . ALA A 1 94 ? 27.503 7.691 9.829 1.00 90.06 94 ALA A CA 1
ATOM 698 C C . ALA A 1 94 ? 27.101 9.138 9.482 1.00 90.06 94 ALA A C 1
ATOM 700 O O . ALA A 1 94 ? 26.055 9.618 9.917 1.00 90.06 94 ALA A O 1
ATOM 701 N N . ARG A 1 95 ? 27.876 9.820 8.627 1.00 93.44 95 ARG A N 1
ATOM 702 C CA . ARG A 1 95 ? 27.538 11.167 8.129 1.00 93.44 95 ARG A CA 1
ATOM 703 C C . ARG A 1 95 ? 26.260 11.184 7.296 1.00 93.44 95 ARG A C 1
ATOM 705 O O . ARG A 1 95 ? 25.470 12.116 7.431 1.00 93.44 95 ARG A O 1
ATOM 712 N N . LEU A 1 96 ? 26.067 10.186 6.435 1.00 91.31 96 LEU A N 1
ATOM 713 C CA . LEU A 1 96 ? 24.844 10.048 5.646 1.00 91.31 96 LEU A CA 1
ATOM 714 C C . LEU A 1 96 ? 23.632 9.809 6.556 1.00 91.31 96 LEU A C 1
ATOM 716 O O . LEU A 1 96 ? 22.617 10.484 6.407 1.00 91.31 96 LEU A O 1
ATOM 720 N N . MET A 1 97 ? 23.762 8.903 7.528 1.00 92.12 97 MET A N 1
ATOM 721 C CA . MET A 1 97 ? 22.694 8.601 8.483 1.00 92.12 97 MET A CA 1
ATOM 722 C C . MET A 1 97 ? 22.318 9.824 9.322 1.00 92.12 97 MET A C 1
ATOM 724 O O . MET A 1 97 ? 21.135 10.076 9.524 1.00 92.12 97 MET A O 1
ATOM 728 N N . TYR A 1 98 ? 23.295 10.633 9.742 1.00 93.25 98 TYR A N 1
ATOM 729 C CA . TYR A 1 98 ? 23.012 11.871 10.468 1.00 93.25 98 TYR A CA 1
ATOM 730 C C . TYR A 1 98 ? 22.254 12.901 9.611 1.00 93.25 98 TYR A C 1
ATOM 732 O O . TYR A 1 98 ? 21.289 13.505 10.075 1.00 93.25 98 TYR A O 1
ATOM 740 N N . ARG A 1 99 ? 22.622 13.062 8.330 1.00 92.62 99 ARG A N 1
ATOM 741 C CA . ARG A 1 99 ? 21.863 13.923 7.401 1.00 92.62 99 ARG A CA 1
ATOM 742 C C . ARG A 1 99 ? 20.422 13.443 7.241 1.00 92.62 99 ARG A C 1
ATOM 744 O O . ARG A 1 99 ? 19.516 14.266 7.248 1.00 92.62 99 ARG A O 1
ATOM 751 N N . MET A 1 100 ? 20.216 12.131 7.149 1.00 91.88 100 MET A N 1
ATOM 752 C CA . MET A 1 100 ? 18.880 11.537 7.083 1.00 91.88 100 MET A CA 1
ATOM 753 C C . MET A 1 100 ? 18.065 11.834 8.350 1.00 91.88 100 MET A C 1
ATOM 755 O O . MET A 1 100 ? 16.912 12.242 8.240 1.00 91.88 100 MET A O 1
ATOM 759 N N . THR A 1 101 ? 18.640 11.674 9.550 1.00 91.69 101 THR A N 1
ATOM 760 C CA . THR A 1 101 ? 17.920 11.981 10.801 1.00 91.69 101 THR A CA 1
ATOM 761 C C . THR A 1 101 ? 17.569 13.461 10.917 1.00 91.69 101 THR A C 1
ATOM 763 O O . THR A 1 101 ? 16.451 13.785 11.310 1.00 91.69 101 THR A O 1
ATOM 766 N N . GLU A 1 102 ? 18.474 14.355 10.511 1.00 91.06 102 GLU A N 1
ATOM 767 C CA . GLU A 1 102 ? 18.206 15.797 10.472 1.00 91.06 102 GLU A CA 1
ATOM 768 C C . GLU A 1 102 ? 17.108 16.143 9.466 1.00 91.06 102 GLU A C 1
ATOM 770 O O . GLU A 1 102 ? 16.224 16.945 9.760 1.00 91.06 102 GLU A O 1
ATOM 775 N N . GLU A 1 103 ? 17.114 15.519 8.288 1.00 88.62 103 GLU A N 1
ATOM 776 C CA . GLU A 1 103 ? 16.063 15.726 7.297 1.00 88.62 103 GLU A CA 1
ATOM 777 C C . GLU A 1 103 ? 14.701 15.278 7.840 1.00 88.62 103 GLU A C 1
ATOM 779 O O . GLU A 1 103 ? 13.735 16.035 7.755 1.00 88.62 103 GLU A O 1
ATOM 784 N N . ILE A 1 104 ? 14.630 14.095 8.462 1.00 86.00 104 ILE A N 1
ATOM 785 C CA . ILE A 1 104 ? 13.416 13.576 9.112 1.00 86.00 104 ILE A CA 1
ATOM 786 C C . ILE A 1 104 ? 12.910 14.564 10.168 1.00 86.00 104 ILE A C 1
ATOM 788 O O . ILE A 1 104 ? 11.751 14.989 10.114 1.00 86.00 104 ILE A O 1
ATOM 792 N N . ASN A 1 105 ? 13.786 14.971 11.085 1.00 88.50 105 ASN A N 1
ATOM 793 C CA . ASN A 1 105 ? 13.433 15.830 12.213 1.00 88.50 105 ASN A CA 1
ATOM 794 C C . ASN A 1 105 ? 13.037 17.245 11.799 1.00 88.50 105 ASN A C 1
ATOM 796 O O . ASN A 1 105 ? 12.145 17.817 12.416 1.00 88.50 105 ASN A O 1
ATOM 800 N N . ASN A 1 106 ? 13.649 17.801 10.754 1.00 85.06 106 ASN A N 1
ATOM 801 C CA . ASN A 1 106 ? 13.383 19.177 10.337 1.00 85.06 106 ASN A CA 1
ATOM 802 C C . ASN A 1 106 ? 12.242 19.270 9.312 1.00 85.06 106 ASN A C 1
ATOM 804 O O . ASN A 1 106 ? 11.468 20.227 9.334 1.00 85.06 106 ASN A O 1
ATOM 808 N N . ASN A 1 107 ? 12.100 18.281 8.421 1.00 82.62 107 ASN A N 1
ATOM 809 C CA . ASN A 1 107 ? 11.174 18.377 7.289 1.00 82.62 107 ASN A CA 1
ATOM 810 C C . ASN A 1 107 ? 9.912 17.526 7.427 1.00 82.62 107 ASN A C 1
ATOM 812 O O . ASN A 1 107 ? 8.920 17.859 6.771 1.00 82.62 107 ASN A O 1
ATOM 816 N N . TYR A 1 108 ? 9.931 16.462 8.236 1.00 78.75 108 TYR A N 1
ATOM 817 C CA . TYR A 1 108 ? 8.847 15.474 8.277 1.00 78.75 108 TYR A CA 1
ATOM 818 C C . TYR A 1 108 ? 8.162 15.384 9.644 1.00 78.75 108 TYR A C 1
ATOM 820 O O . TYR A 1 108 ? 6.933 15.354 9.678 1.00 78.75 108 TYR A O 1
ATOM 828 N N . ILE A 1 109 ? 8.904 15.424 10.759 1.00 79.50 109 ILE A N 1
ATOM 829 C CA . ILE A 1 109 ? 8.309 15.424 12.110 1.00 79.50 109 ILE A CA 1
ATOM 830 C C . ILE A 1 109 ? 7.403 16.650 12.346 1.00 79.50 109 ILE A C 1
ATOM 832 O O . ILE A 1 109 ? 6.246 16.443 12.708 1.00 79.50 109 ILE A O 1
ATOM 836 N N . PRO A 1 110 ? 7.800 17.900 12.015 1.00 69.88 110 PRO A N 1
ATOM 837 C CA . PRO A 1 110 ? 6.954 19.079 12.238 1.00 69.88 110 PRO A CA 1
ATOM 838 C C . PRO A 1 110 ? 5.715 19.130 11.330 1.00 69.88 110 PRO A C 1
ATOM 840 O O . PRO A 1 110 ? 4.810 19.932 11.550 1.00 69.88 110 PRO A O 1
ATOM 843 N N . LYS A 1 111 ? 5.679 18.303 10.276 1.00 60.56 111 LYS A N 1
ATOM 844 C CA . LYS A 1 111 ? 4.563 18.207 9.321 1.00 60.56 111 LYS A CA 1
ATOM 845 C C . LYS A 1 111 ? 3.647 17.007 9.595 1.00 60.56 111 LYS A C 1
ATOM 847 O O . LYS A 1 111 ? 2.605 16.888 8.951 1.00 60.56 111 LYS A O 1
ATOM 852 N N . GLY A 1 112 ? 4.016 16.122 10.523 1.00 54.59 112 GLY A N 1
ATOM 853 C CA . GLY A 1 112 ? 3.230 14.957 10.923 1.00 54.59 112 GLY A CA 1
ATOM 854 C C . GLY A 1 112 ? 2.292 15.258 12.097 1.00 54.59 112 GLY A C 1
ATOM 855 O O . GLY A 1 112 ? 2.608 16.046 12.978 1.00 54.59 112 GLY A O 1
ATOM 856 N N . ARG A 1 113 ? 1.125 14.601 12.154 1.00 49.00 113 ARG A N 1
ATOM 857 C CA . ARG A 1 113 ? 0.198 14.650 13.310 1.00 49.00 113 ARG A CA 1
ATOM 858 C C . ARG A 1 113 ? 0.583 13.651 14.420 1.00 49.00 113 ARG A C 1
ATOM 860 O O . ARG A 1 113 ? -0.285 12.987 14.980 1.00 49.00 113 ARG A O 1
ATOM 867 N N . GLY A 1 114 ? 1.873 13.496 14.708 1.00 49.16 114 GLY A N 1
ATOM 868 C CA . GLY A 1 114 ? 2.397 12.549 15.699 1.00 49.16 114 GLY A CA 1
ATOM 869 C C . GLY A 1 114 ? 3.546 13.178 16.478 1.00 49.16 114 GLY A C 1
ATOM 870 O O . GLY A 1 114 ? 4.338 13.883 15.874 1.00 49.16 114 GLY A O 1
ATOM 871 N N . SER A 1 115 ? 3.563 12.944 17.796 1.00 55.62 115 SER A N 1
ATOM 872 C CA . SER A 1 115 ? 4.430 13.519 18.845 1.00 55.62 115 SER A CA 1
ATOM 873 C C . SER A 1 115 ? 5.700 14.260 18.398 1.00 55.62 115 SER A C 1
ATOM 875 O O . SER A 1 115 ? 6.475 13.707 17.623 1.00 55.62 115 SER A O 1
ATOM 877 N N . ASP A 1 116 ? 6.002 15.391 19.048 1.00 65.19 116 ASP A N 1
ATOM 878 C CA . ASP A 1 116 ? 7.230 16.206 18.900 1.00 65.19 116 ASP A CA 1
ATOM 879 C C . ASP A 1 116 ? 8.541 15.489 19.317 1.00 65.19 116 ASP A C 1
ATOM 881 O O . ASP A 1 116 ? 9.527 16.123 19.691 1.00 65.19 116 ASP A O 1
ATOM 885 N N . ILE A 1 117 ? 8.563 14.155 19.319 1.00 74.31 117 ILE A N 1
ATOM 886 C CA . ILE A 1 117 ? 9.712 13.346 19.711 1.00 74.31 117 ILE A CA 1
ATOM 887 C C . ILE A 1 117 ? 10.643 13.216 18.496 1.00 74.31 117 ILE A C 1
ATOM 889 O O . ILE A 1 117 ? 10.246 12.614 17.494 1.00 74.31 117 ILE A O 1
ATOM 893 N N . PRO A 1 118 ? 11.881 13.734 18.569 1.00 80.19 118 PRO A N 1
ATOM 894 C CA . PRO A 1 118 ? 12.826 13.650 17.467 1.00 80.19 118 PRO A CA 1
ATOM 895 C C . PRO A 1 118 ? 13.291 12.207 17.246 1.00 80.19 118 PRO A C 1
ATOM 897 O O . PRO A 1 118 ? 13.507 11.436 18.185 1.00 80.19 118 PRO A O 1
ATOM 900 N N . VAL A 1 119 ? 13.488 11.852 15.981 1.00 89.56 119 VAL A N 1
ATOM 901 C CA . VAL A 1 119 ? 14.135 10.611 15.562 1.00 89.56 119 VAL A CA 1
ATOM 902 C C . VAL A 1 119 ? 15.628 10.709 15.852 1.00 89.56 119 VAL A C 1
ATOM 904 O O . VAL A 1 119 ? 16.292 11.670 15.465 1.00 89.56 119 VAL A O 1
ATOM 907 N N . THR A 1 120 ? 16.173 9.691 16.510 1.00 90.50 120 THR A N 1
ATOM 908 C CA . THR A 1 120 ? 17.609 9.565 16.780 1.00 90.50 120 THR A CA 1
ATOM 909 C C . THR A 1 120 ? 18.149 8.293 16.135 1.00 90.50 120 THR A C 1
ATOM 911 O O . THR A 1 120 ? 17.394 7.445 15.655 1.00 90.50 120 THR A O 1
ATOM 914 N N . CYS A 1 121 ? 19.470 8.107 16.159 1.00 88.81 121 CYS A N 1
ATOM 915 C CA . CYS A 1 121 ? 20.098 6.862 15.712 1.00 88.81 121 CYS A CA 1
ATOM 916 C C . CYS A 1 121 ? 19.490 5.647 16.445 1.00 88.81 121 CYS A C 1
ATOM 918 O O . CYS A 1 121 ? 19.229 4.608 15.838 1.00 88.81 121 CYS A O 1
ATOM 920 N N . GLY A 1 122 ? 19.192 5.805 17.742 1.00 87.31 122 GLY A N 1
ATOM 921 C CA . GLY A 1 122 ? 18.639 4.759 18.602 1.00 87.31 122 GLY A CA 1
ATOM 922 C C . GLY A 1 122 ? 17.221 4.324 18.226 1.00 87.31 122 GLY A C 1
ATOM 923 O O . GLY A 1 122 ? 16.869 3.169 18.467 1.00 87.31 122 GLY A O 1
ATOM 924 N N . THR A 1 123 ? 16.433 5.186 17.571 1.00 88.25 123 THR A N 1
ATOM 925 C CA . THR A 1 123 ? 15.079 4.857 17.088 1.00 88.25 123 THR A CA 1
ATOM 926 C C . THR A 1 123 ? 15.091 3.646 16.150 1.00 88.25 123 THR A C 1
ATOM 928 O O . THR A 1 123 ? 14.195 2.800 16.219 1.00 88.25 123 THR A O 1
ATOM 931 N N . CYS A 1 124 ? 16.133 3.535 15.319 1.00 86.19 124 CYS A N 1
ATOM 932 C CA . CYS A 1 124 ? 16.312 2.442 14.365 1.00 86.19 124 CYS A CA 1
ATOM 933 C C . CYS A 1 124 ? 17.323 1.402 14.861 1.00 86.19 124 CYS A C 1
ATOM 935 O O . CYS A 1 124 ? 17.030 0.210 14.852 1.00 86.19 124 CYS A O 1
ATOM 937 N N . HIS A 1 125 ? 18.498 1.845 15.314 1.00 89.19 125 HIS A N 1
ATOM 938 C CA . HIS A 1 125 ? 19.614 0.955 15.634 1.00 89.19 125 HIS A CA 1
ATOM 939 C C . HIS A 1 125 ? 19.424 0.181 16.938 1.00 89.19 125 HIS A C 1
ATOM 941 O O . HIS A 1 125 ? 19.910 -0.941 17.046 1.00 89.19 125 HIS A O 1
ATOM 947 N N . ARG A 1 126 ? 18.710 0.747 17.923 1.00 86.56 126 ARG A N 1
ATOM 948 C CA . ARG A 1 126 ? 18.409 0.098 19.214 1.00 86.56 126 ARG A CA 1
ATOM 949 C C . ARG A 1 126 ? 19.635 -0.564 19.870 1.00 86.56 126 ARG A C 1
ATOM 951 O O . ARG A 1 126 ? 19.532 -1.668 20.401 1.00 86.56 126 ARG A O 1
ATOM 958 N N . GLY A 1 127 ? 20.791 0.101 19.811 1.00 85.69 127 GLY A N 1
ATOM 959 C CA . GLY A 1 127 ? 22.050 -0.402 20.363 1.00 85.69 127 GLY A CA 1
ATOM 960 C C . GLY A 1 127 ? 22.776 -1.414 19.473 1.00 85.69 127 GLY A C 1
ATOM 961 O O . GLY A 1 127 ? 23.529 -2.231 19.993 1.00 85.69 127 GLY A O 1
ATOM 962 N N . ARG A 1 128 ? 22.538 -1.418 18.154 1.00 82.38 128 ARG A N 1
ATOM 963 C CA . ARG A 1 128 ? 23.217 -2.309 17.198 1.00 82.38 128 ARG A CA 1
ATOM 964 C C . ARG A 1 128 ? 23.742 -1.547 15.985 1.00 82.38 128 ARG A C 1
ATOM 966 O O . ARG A 1 128 ? 23.020 -0.751 15.389 1.00 82.38 128 ARG A O 1
ATOM 973 N N . VAL A 1 129 ? 24.981 -1.832 15.570 1.00 80.44 129 VAL A N 1
ATOM 974 C CA . VAL A 1 129 ? 25.661 -1.086 14.490 1.00 80.44 129 VAL A CA 1
ATOM 975 C C . VAL A 1 129 ? 24.932 -1.205 13.149 1.00 80.44 129 VAL A C 1
ATOM 977 O O . VAL A 1 129 ? 24.908 -0.267 12.360 1.00 80.44 129 VAL A O 1
ATOM 980 N N . SER A 1 130 ? 24.257 -2.333 12.933 1.00 81.69 130 SER A N 1
ATOM 981 C CA . SER A 1 130 ? 23.283 -2.522 11.867 1.00 81.69 130 SER A CA 1
ATOM 982 C C . SER A 1 130 ? 21.899 -2.651 12.509 1.00 81.69 130 SER A C 1
ATOM 984 O O . SER A 1 130 ? 21.755 -3.468 13.426 1.00 81.69 130 SER A O 1
ATOM 986 N N . PRO A 1 131 ? 20.894 -1.861 12.085 1.00 81.56 131 PRO A N 1
ATOM 987 C CA . PRO A 1 131 ? 19.529 -2.045 12.552 1.00 81.56 131 PRO A CA 1
ATOM 988 C C . PRO A 1 131 ? 19.096 -3.468 12.214 1.00 81.56 131 PRO A C 1
ATOM 990 O O . PRO A 1 131 ? 19.248 -3.897 11.069 1.00 81.56 131 PRO A O 1
ATOM 993 N N . GLU A 1 132 ? 18.570 -4.207 13.192 1.00 71.75 132 GLU A N 1
ATOM 994 C CA . GLU A 1 132 ? 18.020 -5.523 12.884 1.00 71.75 132 GLU A CA 1
ATOM 995 C C . GLU A 1 132 ? 16.930 -5.358 11.823 1.00 71.75 132 GLU A C 1
ATOM 997 O O . GLU A 1 132 ? 16.019 -4.537 12.008 1.00 71.75 132 GLU A O 1
ATOM 1002 N N . PRO A 1 133 ? 16.994 -6.137 10.728 1.00 59.12 133 PRO A N 1
ATOM 1003 C CA . PRO A 1 133 ? 15.856 -6.275 9.848 1.00 59.12 133 PRO A CA 1
ATOM 1004 C C . PRO A 1 133 ? 14.678 -6.654 10.730 1.00 59.12 133 PRO A C 1
ATOM 1006 O O . PRO A 1 133 ? 14.763 -7.598 11.522 1.00 59.12 133 PRO A O 1
ATOM 1009 N N . PHE A 1 134 ? 13.602 -5.880 10.654 1.00 61.81 134 PHE A N 1
ATOM 1010 C CA . PHE A 1 134 ? 12.412 -6.199 11.415 1.00 61.81 134 PHE A CA 1
ATOM 1011 C C . PHE A 1 134 ? 11.895 -7.558 10.929 1.00 61.81 134 PHE A C 1
ATOM 1013 O O . PHE A 1 134 ? 11.341 -7.675 9.839 1.00 61.81 134 PHE A O 1
ATOM 1020 N N . THR A 1 135 ? 12.146 -8.589 11.729 1.00 50.81 135 THR A N 1
ATOM 1021 C CA . THR A 1 135 ? 11.735 -9.969 11.492 1.00 50.81 135 THR A CA 1
ATOM 1022 C C . THR A 1 135 ? 10.690 -10.321 12.537 1.00 50.81 135 THR A C 1
ATOM 1024 O O . THR A 1 135 ? 10.818 -9.982 13.714 1.00 50.81 135 THR A O 1
ATOM 1027 N N . ILE A 1 136 ? 9.609 -10.960 12.109 1.00 47.06 136 ILE A N 1
ATOM 1028 C CA . ILE A 1 136 ? 8.557 -11.407 13.019 1.00 47.06 136 ILE A CA 1
ATOM 1029 C C . ILE A 1 136 ? 8.947 -12.815 13.482 1.00 47.06 136 ILE A C 1
ATOM 1031 O O . ILE A 1 136 ? 9.170 -13.692 12.652 1.00 47.06 136 ILE A O 1
ATOM 1035 N N . GLN A 1 137 ? 9.076 -13.031 14.797 1.00 35.94 137 GLN A N 1
ATOM 1036 C CA . GLN A 1 137 ? 9.357 -14.358 15.354 1.00 35.94 137 GLN A CA 1
ATOM 1037 C C . GLN A 1 137 ? 8.237 -15.336 14.975 1.00 35.94 137 GLN A C 1
ATOM 1039 O O . GLN A 1 137 ? 7.059 -15.043 15.180 1.00 35.94 137 GLN A O 1
ATOM 1044 N N . ALA A 1 138 ? 8.610 -16.501 14.440 1.00 36.50 138 ALA A N 1
ATOM 1045 C CA . ALA A 1 138 ? 7.663 -17.565 14.131 1.00 36.50 138 ALA A CA 1
ATOM 1046 C C . ALA A 1 138 ? 6.970 -18.065 15.419 1.00 36.50 138 ALA A C 1
ATOM 1048 O O . ALA A 1 138 ? 7.641 -18.193 16.449 1.00 36.50 138 ALA A O 1
ATOM 1049 N N . PRO A 1 139 ? 5.660 -18.383 15.392 1.00 40.91 139 PRO A N 1
ATOM 1050 C CA . PRO A 1 139 ? 4.959 -18.893 16.564 1.00 40.91 139 PRO A CA 1
ATOM 1051 C C . PRO A 1 139 ? 5.558 -20.234 17.000 1.00 40.91 139 PRO A C 1
ATOM 1053 O O . PRO A 1 139 ? 5.563 -21.212 16.249 1.00 40.91 139 PRO A O 1
ATOM 1056 N N . SER A 1 140 ? 6.051 -20.297 18.233 1.00 44.50 140 SER A N 1
ATOM 1057 C CA . SER A 1 140 ? 6.463 -21.539 18.876 1.00 44.50 140 SER A CA 1
ATOM 1058 C C . SER A 1 140 ? 5.233 -22.408 19.154 1.00 44.50 140 SER A C 1
ATOM 1060 O O . SER A 1 140 ? 4.506 -22.200 20.121 1.00 44.50 140 SER A O 1
ATOM 1062 N N . GLY A 1 141 ? 4.999 -23.410 18.304 1.00 45.34 141 GLY A N 1
ATOM 1063 C CA . GLY A 1 141 ? 4.063 -24.491 18.610 1.00 45.34 141 GLY A CA 1
ATOM 1064 C C . GLY A 1 141 ? 3.219 -24.970 17.439 1.00 45.34 141 GLY A C 1
ATOM 1065 O O . GLY A 1 141 ? 1.998 -24.851 17.477 1.00 45.34 141 GLY A O 1
ATOM 1066 N N . GLN A 1 142 ? 3.833 -25.605 16.442 1.00 35.00 142 GLN A N 1
ATOM 1067 C CA . GLN A 1 142 ? 3.100 -26.536 15.584 1.00 35.00 142 GLN A CA 1
ATOM 1068 C C . GLN A 1 142 ? 3.343 -27.964 16.070 1.00 35.00 142 GLN A C 1
ATOM 1070 O O . GLN A 1 142 ? 4.448 -28.497 15.986 1.00 35.00 142 GLN A O 1
ATOM 1075 N N . ARG A 1 143 ? 2.277 -28.582 16.598 1.00 31.19 143 ARG A N 1
ATOM 1076 C CA . ARG A 1 143 ? 2.197 -30.035 16.767 1.00 31.19 143 ARG A CA 1
ATOM 1077 C C . ARG A 1 143 ? 2.327 -30.657 15.384 1.00 31.19 143 ARG A C 1
ATOM 1079 O O . ARG A 1 143 ? 1.499 -30.412 14.509 1.00 31.19 143 ARG A O 1
ATOM 1086 N N . THR A 1 144 ? 3.362 -31.460 15.211 1.00 29.53 144 THR A N 1
ATOM 1087 C CA . THR A 1 144 ? 3.584 -32.265 14.019 1.00 29.53 144 THR A CA 1
ATOM 1088 C C . THR A 1 144 ? 2.457 -33.289 13.890 1.00 29.53 144 THR A C 1
ATOM 1090 O O . THR A 1 144 ? 2.331 -34.210 14.694 1.00 29.53 144 THR A O 1
ATOM 1093 N N . THR A 1 145 ? 1.616 -33.146 12.866 1.00 28.92 145 THR A N 1
ATOM 1094 C CA . THR A 1 145 ? 0.884 -34.292 12.323 1.00 28.92 145 THR A CA 1
ATOM 1095 C C . THR A 1 145 ? 1.718 -34.833 11.172 1.00 28.92 145 THR A C 1
ATOM 1097 O O . THR A 1 145 ? 1.934 -34.176 10.157 1.00 28.92 145 THR A O 1
ATOM 1100 N N . HIS A 1 146 ? 2.292 -36.015 11.391 1.00 32.03 146 HIS A N 1
ATOM 1101 C CA . HIS A 1 146 ? 3.056 -36.744 10.392 1.00 32.03 146 HIS A CA 1
ATOM 1102 C C . HIS A 1 146 ? 2.140 -37.137 9.228 1.00 32.03 146 HIS A C 1
ATOM 1104 O O . HIS A 1 146 ? 1.348 -38.069 9.350 1.00 32.03 146 HIS A O 1
ATOM 1110 N N . VAL A 1 147 ? 2.298 -36.475 8.083 1.00 28.27 147 VAL A N 1
ATOM 1111 C CA . VAL A 1 147 ? 1.955 -37.056 6.783 1.00 28.27 147 VAL A CA 1
ATOM 1112 C C . VAL A 1 147 ? 3.271 -37.486 6.148 1.00 28.27 147 VAL A C 1
ATOM 1114 O O . VAL A 1 147 ? 4.099 -36.663 5.764 1.00 28.27 147 VAL A O 1
ATOM 1117 N N . GLN A 1 148 ? 3.496 -38.798 6.127 1.00 29.42 148 GLN A N 1
ATOM 1118 C CA . GLN A 1 148 ? 4.651 -39.423 5.494 1.00 29.42 148 GLN A CA 1
ATOM 1119 C C . GLN A 1 148 ? 4.588 -39.174 3.983 1.00 29.42 148 GLN A C 1
ATOM 1121 O O . GLN A 1 148 ? 3.695 -39.684 3.307 1.00 29.42 148 GLN A O 1
ATOM 1126 N N . LYS A 1 149 ? 5.544 -38.410 3.449 1.00 28.78 149 LYS A N 1
ATOM 1127 C CA . LYS A 1 149 ? 5.860 -38.418 2.019 1.00 28.78 149 LYS A CA 1
ATOM 1128 C C . LYS A 1 149 ? 7.028 -39.382 1.822 1.00 28.78 149 LYS A C 1
ATOM 1130 O O . LYS A 1 149 ? 8.072 -39.224 2.452 1.00 28.78 149 LYS A O 1
ATOM 1135 N N . ALA A 1 150 ? 6.783 -40.420 1.026 1.00 26.27 150 ALA A N 1
ATOM 1136 C CA . ALA A 1 150 ? 7.775 -41.400 0.613 1.00 26.27 150 ALA A CA 1
ATOM 1137 C C . ALA A 1 150 ? 8.943 -40.703 -0.101 1.00 26.27 150 ALA A C 1
ATOM 1139 O O . ALA A 1 150 ? 8.748 -39.685 -0.765 1.00 26.27 150 ALA A O 1
ATOM 1140 N N . GLY A 1 151 ? 10.142 -41.231 0.137 1.00 29.09 151 GLY A N 1
ATOM 1141 C CA . GLY A 1 151 ? 11.406 -40.597 -0.194 1.00 29.09 151 GLY A CA 1
ATOM 1142 C C . GLY A 1 151 ? 11.675 -40.471 -1.685 1.00 29.09 151 GLY A C 1
ATOM 1143 O O . GLY A 1 151 ? 11.265 -41.311 -2.479 1.00 29.09 151 GLY A O 1
ATOM 1144 N N . GLU A 1 152 ? 12.451 -39.446 -2.014 1.00 25.72 152 GLU A N 1
ATOM 1145 C CA . GLU A 1 152 ? 13.215 -39.405 -3.248 1.00 25.72 152 GLU A CA 1
ATOM 1146 C C . GLU A 1 152 ? 14.624 -38.934 -2.890 1.00 25.72 152 GLU A C 1
ATOM 1148 O O . GLU A 1 152 ? 14.825 -37.867 -2.304 1.00 25.72 152 GLU A O 1
ATOM 1153 N N . GLU A 1 153 ? 15.575 -39.832 -3.120 1.00 27.00 153 GLU A N 1
ATOM 1154 C CA . GLU A 1 153 ? 16.990 -39.685 -2.824 1.00 27.00 153 GLU A CA 1
ATOM 1155 C C . GLU A 1 153 ? 17.624 -38.629 -3.732 1.00 27.00 153 GLU A C 1
ATOM 1157 O O . GLU A 1 153 ? 17.376 -38.568 -4.934 1.00 27.00 153 GLU A O 1
ATOM 1162 N N . THR A 1 154 ? 18.500 -37.817 -3.152 1.00 27.84 154 THR A N 1
ATOM 1163 C CA . THR A 1 154 ? 19.464 -36.979 -3.862 1.00 27.84 154 THR A CA 1
ATOM 1164 C C . THR A 1 154 ? 20.562 -37.840 -4.493 1.00 27.84 154 THR A C 1
ATOM 1166 O O . THR A 1 154 ? 21.169 -38.650 -3.791 1.00 27.84 154 THR A O 1
ATOM 1169 N N . PRO A 1 155 ? 20.955 -37.563 -5.750 1.00 27.67 155 PRO A N 1
ATOM 1170 C CA . PRO A 1 155 ? 22.332 -37.801 -6.173 1.00 27.67 155 PRO A CA 1
ATOM 1171 C C . PRO A 1 155 ? 23.022 -36.495 -6.596 1.00 27.67 155 PRO A C 1
ATOM 1173 O O . PRO A 1 155 ? 22.535 -35.750 -7.444 1.00 27.67 155 PRO A O 1
ATOM 1176 N N . GLN A 1 156 ? 24.197 -36.238 -6.012 1.00 26.94 156 GLN A N 1
ATOM 1177 C CA . GLN A 1 156 ? 25.176 -35.260 -6.504 1.00 26.94 156 GLN A CA 1
ATOM 1178 C C . GLN A 1 156 ? 25.938 -35.805 -7.737 1.00 26.94 156 GLN A C 1
ATOM 1180 O O . GLN A 1 156 ? 25.930 -37.011 -7.987 1.00 26.94 156 GLN A O 1
ATOM 1185 N N . PRO A 1 157 ? 26.593 -34.926 -8.522 1.00 33.38 157 PRO A N 1
ATOM 1186 C CA . PRO A 1 157 ? 26.766 -35.085 -9.958 1.00 33.38 157 PRO A CA 1
ATOM 1187 C C . PRO A 1 157 ? 28.046 -35.832 -10.326 1.00 33.38 157 PRO A C 1
ATOM 1189 O O . PRO A 1 157 ? 29.115 -35.574 -9.779 1.00 33.38 157 PRO A O 1
ATOM 1192 N N . THR A 1 158 ? 27.956 -36.678 -11.346 1.00 26.12 158 THR A N 1
ATOM 1193 C CA . THR A 1 158 ? 29.105 -37.084 -12.163 1.00 26.12 158 THR A CA 1
ATOM 1194 C C . THR A 1 158 ? 28.631 -37.254 -13.604 1.00 26.12 158 THR A C 1
ATOM 1196 O O . THR A 1 158 ? 27.569 -37.825 -13.835 1.00 26.12 158 THR A O 1
ATOM 1199 N N . GLY A 1 159 ? 29.402 -36.753 -14.568 1.00 26.41 159 GLY A N 1
ATOM 1200 C CA . GLY A 1 159 ? 29.201 -37.053 -15.986 1.00 26.41 159 GLY A CA 1
ATOM 1201 C C . GLY A 1 159 ? 29.161 -35.818 -16.875 1.00 26.41 159 GLY A C 1
ATOM 1202 O O . GLY A 1 159 ? 28.282 -34.970 -16.763 1.00 26.41 159 GLY A O 1
ATOM 1203 N N . GLU A 1 160 ? 30.163 -35.741 -17.741 1.00 25.28 160 GLU A N 1
ATOM 1204 C CA . GLU A 1 160 ? 30.532 -34.623 -18.598 1.00 25.28 160 GLU A CA 1
ATOM 1205 C C . GLU A 1 160 ? 29.453 -34.182 -19.603 1.00 25.28 160 GLU A C 1
ATOM 1207 O O . GLU A 1 160 ? 28.713 -34.982 -20.176 1.00 25.28 160 GLU A O 1
ATOM 1212 N N . ALA A 1 161 ? 29.424 -32.872 -19.855 1.00 25.70 161 ALA A N 1
ATOM 1213 C CA . ALA A 1 161 ? 28.583 -32.224 -20.851 1.00 25.70 161 ALA A CA 1
ATOM 1214 C C . ALA A 1 161 ? 28.939 -32.650 -22.290 1.00 25.70 161 ALA A C 1
ATOM 1216 O O . ALA A 1 161 ? 30.100 -32.598 -22.703 1.00 25.70 161 ALA A O 1
ATOM 1217 N N . LYS A 1 162 ? 27.912 -32.956 -23.092 1.00 28.59 162 LYS A N 1
ATOM 1218 C CA . LYS A 1 162 ? 27.935 -32.810 -24.556 1.00 28.59 162 LYS A CA 1
ATOM 1219 C C . LYS A 1 162 ? 26.939 -31.719 -24.975 1.00 28.59 162 LYS A C 1
ATOM 1221 O O . LYS A 1 162 ? 25.927 -31.558 -24.302 1.00 28.59 162 LYS A O 1
ATOM 1226 N N . PRO A 1 163 ? 27.245 -30.942 -26.030 1.00 30.25 163 PRO A N 1
ATOM 1227 C CA . PRO A 1 163 ? 26.610 -29.655 -26.275 1.00 30.25 163 PRO A CA 1
ATOM 1228 C C . PRO A 1 163 ? 25.331 -29.808 -27.104 1.00 30.25 163 PRO A C 1
ATOM 1230 O O . PRO A 1 163 ? 25.378 -30.315 -28.226 1.00 30.25 163 PRO A O 1
ATOM 1233 N N . ASP A 1 164 ? 24.215 -29.310 -26.576 1.00 30.12 164 ASP A N 1
ATOM 1234 C CA . ASP A 1 164 ? 23.001 -29.066 -27.351 1.00 30.12 164 ASP A CA 1
ATOM 1235 C C . ASP A 1 164 ? 23.106 -27.734 -28.093 1.00 30.12 164 ASP A C 1
ATOM 1237 O O . ASP A 1 164 ? 23.491 -26.698 -27.542 1.00 30.12 164 ASP A O 1
ATOM 1241 N N . GLY A 1 165 ? 22.778 -27.791 -29.383 1.00 32.25 165 GLY A N 1
ATOM 1242 C CA . GLY A 1 165 ? 22.878 -26.692 -30.329 1.00 32.25 165 GLY A CA 1
ATOM 1243 C C . GLY A 1 165 ? 21.980 -25.515 -29.968 1.00 32.25 165 GLY A C 1
ATOM 1244 O O . GLY A 1 165 ? 20.814 -25.473 -30.344 1.00 32.25 165 GLY A O 1
ATOM 1245 N N . HIS A 1 166 ? 22.571 -24.512 -29.331 1.00 30.75 166 HIS A N 1
ATOM 1246 C CA . HIS A 1 166 ? 22.136 -23.130 -29.460 1.00 30.75 166 HIS A CA 1
ATOM 1247 C C . HIS A 1 166 ? 22.985 -22.489 -30.555 1.00 30.75 166 HIS A C 1
ATOM 1249 O O . HIS A 1 166 ? 24.207 -22.381 -30.427 1.00 30.75 166 HIS A O 1
ATOM 1255 N N . GLN A 1 167 ? 22.347 -22.079 -31.652 1.00 29.86 167 GLN A N 1
ATOM 1256 C CA . GLN A 1 167 ? 22.982 -21.136 -32.564 1.00 29.86 167 GLN A CA 1
ATOM 1257 C C . GLN A 1 167 ? 23.268 -19.850 -31.775 1.00 29.86 167 GLN A C 1
ATOM 1259 O O . GLN A 1 167 ? 22.349 -19.319 -31.147 1.00 29.86 167 GLN A O 1
ATOM 1264 N N . PRO A 1 168 ? 24.513 -19.344 -31.772 1.00 28.20 168 PRO A N 1
ATOM 1265 C CA . PRO A 1 168 ? 24.810 -18.074 -31.139 1.00 28.20 168 PRO A CA 1
ATOM 1266 C C . PRO A 1 168 ? 24.024 -16.991 -31.871 1.00 28.20 168 PRO A C 1
ATOM 1268 O O . PRO A 1 168 ? 24.140 -16.866 -33.093 1.00 28.20 168 PRO A O 1
ATOM 1271 N N . LEU A 1 169 ? 23.246 -16.205 -31.125 1.00 33.16 169 LEU A N 1
ATOM 1272 C CA . LEU A 1 169 ? 22.772 -14.910 -31.592 1.00 33.16 169 LEU A CA 1
ATOM 1273 C C . LEU A 1 169 ? 23.993 -14.157 -32.127 1.00 33.16 169 LEU A C 1
ATOM 1275 O O . LEU A 1 169 ? 24.939 -13.874 -31.386 1.00 33.16 169 LEU A O 1
ATOM 1279 N N . GLN A 1 170 ? 24.004 -13.928 -33.441 1.00 33.66 170 GLN A N 1
ATOM 1280 C CA . GLN A 1 170 ? 25.026 -13.134 -34.105 1.00 33.66 170 GLN A CA 1
ATOM 1281 C C . GLN A 1 170 ? 25.150 -11.800 -33.376 1.00 33.66 170 GLN A C 1
ATOM 1283 O O . GLN A 1 170 ? 24.140 -11.185 -33.042 1.00 33.66 170 GLN A O 1
ATOM 1288 N N . GLN A 1 171 ? 26.397 -11.399 -33.118 1.00 34.25 171 GLN A N 1
ATOM 1289 C CA . GLN A 1 171 ? 26.781 -10.144 -32.480 1.00 34.25 171 GLN A CA 1
ATOM 1290 C C . GLN A 1 171 ? 25.897 -8.987 -32.955 1.00 34.25 171 GLN A C 1
ATOM 1292 O O . GLN A 1 171 ? 26.095 -8.440 -34.039 1.00 34.25 171 GLN A O 1
ATOM 1297 N N . VAL A 1 172 ? 24.931 -8.611 -32.122 1.00 31.50 172 VAL A N 1
ATOM 1298 C CA . VAL A 1 172 ? 24.108 -7.431 -32.347 1.00 31.50 172 VAL A CA 1
ATOM 1299 C C . VAL A 1 172 ? 24.950 -6.239 -31.915 1.00 31.50 172 VAL A C 1
ATOM 1301 O O . VAL A 1 172 ? 25.408 -6.162 -30.774 1.00 31.50 172 VAL A O 1
ATOM 1304 N N . SER A 1 173 ? 25.231 -5.341 -32.852 1.00 30.91 173 SER A N 1
ATOM 1305 C CA . SER A 1 173 ? 26.017 -4.137 -32.606 1.00 30.91 173 SER A CA 1
ATOM 1306 C C . SER A 1 173 ? 25.430 -3.327 -31.446 1.00 30.91 173 SER A C 1
ATOM 1308 O O . SER A 1 173 ? 24.266 -2.937 -31.489 1.00 30.91 173 SER A O 1
ATOM 1310 N N . SER A 1 174 ? 26.248 -3.010 -30.442 1.00 34.34 174 SER A N 1
ATOM 1311 C CA . SER A 1 174 ? 25.877 -2.259 -29.232 1.00 34.34 174 SER A CA 1
ATOM 1312 C C . SER A 1 174 ? 25.699 -0.748 -29.458 1.00 34.34 174 SER A C 1
ATOM 1314 O O . SER A 1 174 ? 26.025 0.055 -28.582 1.00 34.34 174 SER A O 1
ATOM 1316 N N . LYS A 1 175 ? 25.283 -0.334 -30.658 1.00 44.16 175 LYS A N 1
ATOM 1317 C CA . LYS A 1 175 ? 25.129 1.081 -31.008 1.00 44.16 175 LYS A CA 1
ATOM 1318 C C . LYS A 1 175 ? 23.697 1.528 -30.723 1.00 44.16 175 LYS A C 1
ATOM 1320 O O . LYS A 1 175 ? 22.744 0.882 -31.152 1.00 44.16 175 LYS A O 1
ATOM 1325 N N . PHE A 1 176 ? 23.597 2.615 -29.972 1.00 48.47 176 PHE A N 1
ATOM 1326 C CA . PHE A 1 176 ? 22.360 3.314 -29.644 1.00 48.47 176 PHE A CA 1
ATOM 1327 C C . PHE A 1 176 ? 21.974 4.219 -30.819 1.00 48.47 176 PHE A C 1
ATOM 1329 O O . PHE A 1 176 ? 22.845 4.869 -31.409 1.00 48.47 176 PHE A O 1
ATOM 1336 N N . VAL A 1 177 ? 20.693 4.234 -31.167 1.00 61.19 177 VAL A N 1
ATOM 1337 C CA . VAL A 1 177 ? 20.099 5.105 -32.184 1.00 61.19 177 VAL A CA 1
ATOM 1338 C C . VAL A 1 177 ? 19.435 6.285 -31.472 1.00 61.19 177 VAL A C 1
ATOM 1340 O O . VAL A 1 177 ? 18.775 6.112 -30.449 1.00 61.19 177 VAL A O 1
ATOM 1343 N N . ASP A 1 178 ? 19.606 7.505 -31.986 1.00 63.03 178 ASP A N 1
ATOM 1344 C CA . ASP A 1 178 ? 18.913 8.657 -31.409 1.00 63.03 178 ASP A CA 1
ATOM 1345 C C . ASP A 1 178 ? 17.377 8.495 -31.481 1.00 63.03 178 ASP A C 1
ATOM 1347 O O . ASP A 1 178 ? 16.828 7.814 -32.350 1.00 63.03 178 ASP A O 1
ATOM 1351 N N . GLY A 1 179 ? 16.657 9.118 -30.543 1.00 64.50 179 GLY A N 1
ATOM 1352 C CA . GLY A 1 179 ? 15.194 9.025 -30.494 1.00 64.50 179 GLY A CA 1
ATOM 1353 C C . GLY A 1 179 ? 14.4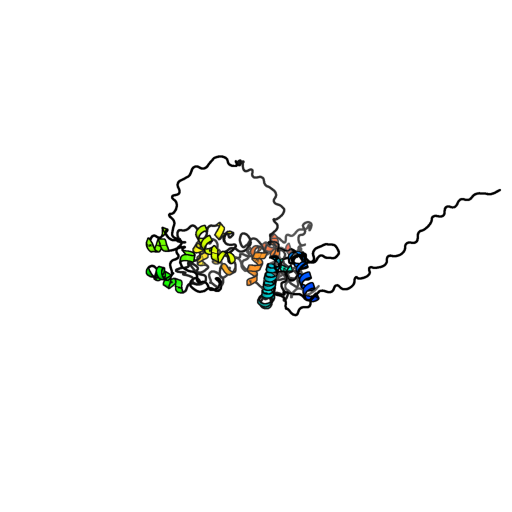85 9.659 -31.700 1.00 64.50 179 GLY A C 1
ATOM 1354 O O . GLY A 1 179 ? 13.337 9.313 -31.974 1.00 64.50 179 GLY A O 1
ATOM 1355 N N . ALA A 1 180 ? 15.157 10.546 -32.443 1.00 69.31 180 ALA A N 1
ATOM 1356 C CA . ALA A 1 180 ? 14.599 11.192 -33.631 1.00 69.31 180 ALA A CA 1
ATOM 1357 C C . ALA A 1 180 ? 14.535 10.224 -34.826 1.00 69.31 180 ALA A C 1
ATOM 1359 O O . ALA A 1 180 ? 13.615 10.300 -35.641 1.00 69.31 180 ALA A O 1
ATOM 1360 N N . ALA A 1 181 ? 15.447 9.253 -34.904 1.00 79.69 181 ALA A N 1
ATOM 1361 C CA . ALA A 1 181 ? 15.395 8.189 -35.898 1.00 79.69 181 ALA A CA 1
ATOM 1362 C C . ALA A 1 181 ? 14.155 7.300 -35.717 1.00 79.69 181 ALA A C 1
ATOM 1364 O O . ALA A 1 181 ? 13.521 6.927 -36.704 1.00 79.69 181 ALA A O 1
ATOM 1365 N N . CYS A 1 182 ? 13.754 7.018 -34.472 1.00 83.94 182 CYS A N 1
ATOM 1366 C CA . CYS A 1 182 ? 12.548 6.240 -34.174 1.00 83.94 182 CYS A CA 1
ATOM 1367 C C . CYS A 1 182 ? 11.277 6.932 -34.692 1.00 83.94 182 CYS A C 1
ATOM 1369 O O . CYS A 1 182 ? 10.385 6.269 -35.222 1.00 83.94 182 CYS A O 1
ATOM 1371 N N . GLU A 1 183 ? 11.202 8.264 -34.586 1.00 85.06 183 GLU A N 1
ATOM 1372 C CA . GLU A 1 183 ? 10.052 9.064 -35.033 1.00 85.06 183 GLU A CA 1
ATOM 1373 C C . GLU A 1 183 ? 9.802 8.941 -36.537 1.00 85.06 183 GLU A C 1
ATOM 1375 O O . GLU A 1 183 ? 8.653 8.970 -36.973 1.00 85.06 183 GLU A O 1
ATOM 1380 N N . THR A 1 184 ? 10.848 8.740 -37.343 1.00 86.19 184 THR A N 1
ATOM 1381 C CA . THR A 1 184 ? 10.700 8.630 -38.804 1.00 86.19 184 THR A CA 1
ATOM 1382 C C . THR A 1 184 ? 9.732 7.514 -39.218 1.00 86.19 184 THR A C 1
ATOM 1384 O O . THR A 1 184 ? 8.976 7.697 -40.179 1.00 86.19 184 THR A O 1
ATOM 1387 N N . CYS A 1 185 ? 9.684 6.429 -38.437 1.00 88.50 185 CYS A N 1
ATOM 1388 C CA . CYS A 1 185 ? 8.796 5.281 -38.629 1.00 88.50 185 CYS A CA 1
ATOM 1389 C C . CYS A 1 185 ? 7.640 5.225 -37.609 1.00 88.50 185 CYS A C 1
ATOM 1391 O O . CYS A 1 185 ? 6.529 4.847 -37.975 1.00 88.50 185 CYS A O 1
ATOM 1393 N N . HIS A 1 186 ? 7.853 5.633 -36.352 1.00 89.38 186 HIS A N 1
ATOM 1394 C CA . HIS A 1 186 ? 6.886 5.513 -35.247 1.00 89.38 186 HIS A CA 1
ATOM 1395 C C . HIS A 1 186 ? 6.263 6.856 -34.827 1.00 89.38 186 HIS A C 1
ATOM 1397 O O . HIS A 1 186 ? 6.146 7.154 -33.638 1.00 89.38 186 HIS A O 1
ATOM 1403 N N . LYS A 1 187 ? 5.832 7.666 -35.801 1.00 86.88 187 LYS A N 1
ATOM 1404 C CA . LYS A 1 187 ? 5.321 9.037 -35.583 1.00 86.88 187 LYS A CA 1
ATOM 1405 C C . LYS A 1 187 ? 4.228 9.138 -34.519 1.00 86.88 187 LYS A C 1
ATOM 1407 O O . LYS A 1 187 ? 4.265 10.031 -33.682 1.00 86.88 187 LYS A O 1
ATOM 1412 N N . GLU A 1 188 ? 3.254 8.232 -34.551 1.00 84.44 188 GLU A N 1
ATOM 1413 C CA . GLU A 1 188 ? 2.118 8.261 -33.622 1.00 84.44 188 GLU A CA 1
ATOM 1414 C C . GLU A 1 188 ? 2.551 7.915 -32.196 1.00 84.44 188 GLU A C 1
ATOM 1416 O O . GLU A 1 188 ? 2.221 8.639 -31.264 1.00 84.44 188 GLU A O 1
ATOM 1421 N N . VAL A 1 189 ? 3.382 6.880 -32.038 1.00 84.81 189 VAL A N 1
ATOM 1422 C CA . VAL A 1 189 ? 3.902 6.463 -30.728 1.00 84.81 189 VAL A CA 1
ATOM 1423 C C . VAL A 1 189 ? 4.777 7.555 -30.117 1.00 84.81 189 VAL A C 1
ATOM 1425 O O . VAL A 1 189 ? 4.631 7.856 -28.938 1.00 84.81 189 VAL A O 1
ATOM 1428 N N . VAL A 1 190 ? 5.654 8.183 -30.908 1.00 84.12 190 VAL A N 1
ATOM 1429 C CA . VAL A 1 190 ? 6.512 9.278 -30.424 1.00 84.12 190 VAL A CA 1
ATOM 1430 C C . VAL A 1 190 ? 5.679 10.495 -30.023 1.00 84.12 190 VAL A C 1
ATOM 1432 O O . VAL A 1 190 ? 5.915 11.074 -28.962 1.00 84.12 190 VAL A O 1
ATOM 1435 N N . ARG A 1 191 ? 4.668 10.855 -30.823 1.00 82.12 191 ARG A N 1
ATOM 1436 C CA . ARG A 1 191 ? 3.742 11.947 -30.498 1.00 82.12 191 ARG A CA 1
ATOM 1437 C C . ARG A 1 191 ? 3.005 11.686 -29.186 1.00 82.12 191 ARG A C 1
ATOM 1439 O O . ARG A 1 191 ? 2.937 12.577 -28.343 1.00 82.12 191 ARG A O 1
ATOM 1446 N N . ASP A 1 192 ? 2.463 10.487 -29.011 1.00 78.62 192 ASP A N 1
ATOM 1447 C CA . ASP A 1 192 ? 1.643 10.155 -27.845 1.00 78.62 192 ASP A CA 1
ATOM 1448 C C . ASP A 1 192 ? 2.517 9.987 -26.585 1.00 78.62 192 ASP A C 1
ATOM 1450 O O . ASP A 1 192 ? 2.121 10.376 -25.483 1.00 78.62 192 ASP A O 1
ATOM 1454 N N . PHE A 1 193 ? 3.763 9.527 -26.751 1.00 82.06 193 PHE A N 1
ATOM 1455 C CA . PHE A 1 193 ? 4.750 9.447 -25.676 1.00 82.06 193 PHE A CA 1
ATOM 1456 C C . PHE A 1 193 ? 5.239 10.822 -25.200 1.00 82.06 193 PHE A C 1
ATOM 1458 O O . PHE A 1 193 ? 5.676 10.935 -24.060 1.00 82.06 193 PHE A O 1
ATOM 1465 N N . ALA A 1 194 ? 5.138 11.884 -26.006 1.00 78.31 194 ALA A N 1
ATOM 1466 C CA . ALA A 1 194 ? 5.647 13.211 -25.643 1.00 78.31 194 ALA A CA 1
ATOM 1467 C C . ALA A 1 194 ? 5.076 13.749 -24.316 1.00 78.31 194 ALA A C 1
ATOM 1469 O O . ALA A 1 194 ? 5.791 14.424 -23.580 1.00 78.31 194 ALA A O 1
ATOM 1470 N N . ASN A 1 195 ? 3.835 13.390 -23.971 1.00 74.62 195 ASN A N 1
ATOM 1471 C CA . ASN A 1 195 ? 3.177 13.796 -22.723 1.00 74.62 195 ASN A CA 1
ATOM 1472 C C . ASN A 1 195 ? 3.302 12.757 -21.592 1.00 74.62 195 ASN A C 1
ATOM 1474 O O . ASN A 1 195 ? 2.645 12.881 -20.557 1.00 74.62 195 ASN A O 1
ATOM 1478 N N . ASN A 1 196 ? 4.104 11.707 -21.784 1.00 81.06 196 ASN A N 1
ATOM 1479 C CA . ASN A 1 196 ? 4.255 10.634 -20.814 1.00 81.06 196 ASN A CA 1
ATOM 1480 C C . ASN A 1 196 ? 5.161 11.062 -19.640 1.00 81.06 196 ASN A C 1
ATOM 1482 O O . ASN A 1 196 ? 6.181 11.712 -19.854 1.00 81.06 196 ASN A O 1
ATOM 1486 N N . PRO A 1 197 ? 4.887 10.627 -18.398 1.00 81.62 197 PRO A N 1
ATOM 1487 C CA . PRO A 1 197 ? 5.822 10.786 -17.281 1.00 81.62 197 PRO A CA 1
ATOM 1488 C C . PRO A 1 197 ? 7.259 10.299 -17.554 1.00 81.62 197 PRO A C 1
ATOM 1490 O O . PRO A 1 197 ? 8.192 10.789 -16.926 1.00 81.62 197 PRO A O 1
ATOM 1493 N N . HIS A 1 198 ? 7.446 9.366 -18.492 1.00 83.88 198 HIS A N 1
ATOM 1494 C CA . HIS A 1 198 ? 8.744 8.832 -18.907 1.00 83.88 198 HIS A CA 1
ATOM 1495 C C . HIS A 1 198 ? 9.421 9.632 -20.037 1.00 83.88 198 HIS A C 1
ATOM 1497 O O . HIS A 1 198 ? 10.565 9.340 -20.358 1.00 83.88 198 HIS A O 1
ATOM 1503 N N . SER A 1 199 ? 8.781 10.633 -20.653 1.00 75.31 199 SER A N 1
ATOM 1504 C CA . SER A 1 199 ? 9.415 11.445 -21.711 1.00 75.31 199 SER A CA 1
ATOM 1505 C C . SER A 1 199 ? 10.180 12.662 -21.177 1.00 75.31 199 SER A C 1
ATOM 1507 O O . SER A 1 199 ? 11.105 13.149 -21.829 1.00 75.31 199 SER A O 1
ATOM 1509 N N . GLY A 1 200 ? 9.806 13.167 -19.997 1.00 65.44 200 GLY A N 1
ATOM 1510 C CA . GLY A 1 200 ? 10.386 14.372 -19.404 1.00 65.44 200 GLY A CA 1
ATOM 1511 C C . GLY A 1 200 ? 11.649 14.114 -18.568 1.00 65.44 200 GLY A C 1
ATOM 1512 O O . GLY A 1 200 ? 11.880 12.991 -18.119 1.00 65.44 200 GLY A O 1
ATOM 1513 N N . PRO A 1 201 ? 12.467 15.151 -18.296 1.00 59.31 201 PRO A N 1
ATOM 1514 C CA . PRO A 1 201 ? 13.521 15.080 -17.290 1.00 59.31 201 PRO A CA 1
ATOM 1515 C C . PRO A 1 201 ? 12.869 14.941 -15.915 1.00 59.31 201 PRO A C 1
ATOM 1517 O O . PRO A 1 201 ? 12.436 15.907 -15.285 1.00 59.31 201 PRO A O 1
ATOM 1520 N N . VAL A 1 202 ? 12.755 13.705 -15.459 1.00 56.22 202 VAL A N 1
ATOM 1521 C CA . VAL A 1 202 ? 12.175 13.386 -14.162 1.00 56.22 202 VAL A CA 1
ATOM 1522 C C . VAL A 1 202 ? 13.241 13.605 -13.078 1.00 56.22 202 VAL A C 1
ATOM 1524 O O . VAL A 1 202 ? 14.344 13.063 -13.197 1.00 56.22 202 VAL A O 1
ATOM 1527 N N . PRO A 1 203 ? 12.944 14.348 -11.987 1.00 55.38 203 PRO A N 1
ATOM 1528 C CA . PRO A 1 203 ? 13.871 14.524 -10.860 1.00 55.38 203 PRO A CA 1
ATOM 1529 C C . PRO A 1 203 ? 14.385 13.192 -10.298 1.00 55.38 203 PRO A C 1
ATOM 1531 O O . PRO A 1 203 ? 15.497 13.114 -9.786 1.00 55.38 203 PRO A O 1
ATOM 1534 N N . MET A 1 204 ? 13.579 12.136 -10.452 1.00 57.50 204 MET A N 1
ATOM 1535 C CA . MET A 1 204 ? 13.882 10.764 -10.047 1.00 57.50 204 MET A CA 1
ATOM 1536 C C . MET A 1 204 ? 15.102 10.159 -10.768 1.00 57.50 204 MET A C 1
ATOM 1538 O O . MET A 1 204 ? 15.706 9.235 -10.238 1.00 57.50 204 MET A O 1
ATOM 1542 N N . HIS A 1 205 ? 15.485 10.679 -11.940 1.00 62.78 205 HIS A N 1
ATOM 1543 C CA . HIS A 1 205 ? 16.612 10.186 -12.745 1.00 62.78 205 HIS A CA 1
ATOM 1544 C C . HIS A 1 205 ? 17.756 11.202 -12.838 1.00 62.78 205 HIS A C 1
ATOM 1546 O O . HIS A 1 205 ? 18.453 11.263 -13.849 1.00 62.78 205 HIS A O 1
ATOM 1552 N N . GLU A 1 206 ? 17.938 12.045 -11.815 1.00 60.59 206 GLU A N 1
ATOM 1553 C CA . GLU A 1 206 ? 18.986 13.082 -11.809 1.00 60.59 206 GLU A CA 1
ATOM 1554 C C . GLU A 1 206 ? 18.874 14.046 -13.011 1.00 60.59 206 GLU A C 1
ATOM 1556 O O . GLU A 1 206 ? 19.869 14.592 -13.483 1.00 60.59 206 GLU A O 1
ATOM 1561 N N . GLY A 1 207 ? 17.662 14.225 -13.552 1.00 58.97 207 GLY A N 1
ATOM 1562 C CA . GLY A 1 207 ? 17.419 15.042 -14.744 1.00 58.97 207 GLY A CA 1
ATOM 1563 C C . GLY A 1 207 ? 17.761 14.370 -16.082 1.00 58.97 207 GLY A C 1
ATOM 1564 O O . GLY A 1 207 ? 17.700 15.037 -17.113 1.00 58.97 207 GLY A O 1
ATOM 1565 N N . LYS A 1 208 ? 18.091 13.072 -16.100 1.00 60.16 208 LYS A N 1
ATOM 1566 C CA . LYS A 1 208 ? 18.258 12.288 -17.335 1.00 60.16 208 LYS A CA 1
ATOM 1567 C C . LYS A 1 208 ? 16.888 11.890 -17.892 1.00 60.16 208 LYS A C 1
ATOM 1569 O O . LYS A 1 208 ? 16.018 11.444 -17.147 1.00 60.16 208 LYS A O 1
ATOM 1574 N N . SER A 1 209 ? 16.700 12.051 -19.200 1.00 63.19 209 SER A N 1
ATOM 1575 C CA . SER A 1 209 ? 15.505 11.588 -19.909 1.00 63.19 209 SER A CA 1
ATOM 1576 C C . SER A 1 209 ? 15.582 10.086 -20.189 1.00 63.19 209 SER A C 1
ATOM 1578 O O . SER A 1 209 ? 16.649 9.555 -20.508 1.00 63.19 209 SER A O 1
ATOM 1580 N N . VAL A 1 210 ? 14.444 9.396 -20.084 1.00 78.44 210 VAL A N 1
ATOM 1581 C CA . VAL A 1 210 ? 14.314 8.005 -20.533 1.00 78.44 210 VAL A CA 1
ATOM 1582 C C . VAL A 1 210 ? 14.126 8.017 -22.051 1.00 78.44 210 VAL A C 1
ATOM 1584 O O . VAL A 1 210 ? 13.333 8.786 -22.591 1.00 78.44 210 VAL A O 1
ATOM 1587 N N . THR A 1 211 ? 14.888 7.184 -22.755 1.00 83.44 211 THR A N 1
ATOM 1588 C CA . THR A 1 211 ? 14.819 7.047 -24.219 1.00 83.44 211 THR A CA 1
ATOM 1589 C C . THR A 1 211 ? 14.051 5.788 -24.615 1.00 83.44 211 THR A C 1
ATOM 1591 O O . THR A 1 211 ? 13.884 4.877 -23.805 1.00 83.44 211 THR A O 1
ATOM 1594 N N . CYS A 1 212 ? 13.642 5.677 -25.882 1.00 86.56 212 CYS A N 1
ATOM 1595 C CA . CYS A 1 212 ? 12.995 4.468 -26.411 1.00 86.56 212 CYS A CA 1
ATOM 1596 C C . CYS A 1 212 ? 13.831 3.205 -26.122 1.00 86.56 212 CYS A C 1
ATOM 1598 O O . CYS A 1 212 ? 13.318 2.188 -25.656 1.00 86.56 212 CYS A O 1
ATOM 1600 N N . GLU A 1 213 ? 15.145 3.301 -26.320 1.00 87.94 213 GLU A N 1
ATOM 1601 C CA . GLU A 1 213 ? 16.095 2.204 -26.115 1.00 87.94 213 GLU A CA 1
ATOM 1602 C C . GLU A 1 213 ? 16.300 1.847 -24.635 1.00 87.94 213 GLU A C 1
ATOM 1604 O O . GLU A 1 213 ? 16.724 0.735 -24.319 1.00 87.94 213 GLU A O 1
ATOM 1609 N N . SER A 1 214 ? 15.928 2.736 -23.708 1.00 86.12 214 SER A N 1
ATOM 1610 C CA . SER A 1 214 ? 15.954 2.437 -22.271 1.00 86.12 214 SER A CA 1
ATOM 1611 C C . SER A 1 214 ? 14.978 1.313 -21.914 1.00 86.12 214 SER A C 1
ATOM 1613 O O . SER A 1 214 ? 15.267 0.506 -21.035 1.00 86.12 214 SER A O 1
ATOM 1615 N N . CYS A 1 215 ? 13.858 1.204 -22.638 1.00 88.12 215 CYS A N 1
ATOM 1616 C CA . CYS A 1 215 ? 12.869 0.137 -22.471 1.00 88.12 215 CYS A CA 1
ATOM 1617 C C . CYS A 1 215 ? 13.031 -0.963 -23.530 1.00 88.12 215 CYS A C 1
ATOM 1619 O O . CYS A 1 215 ? 12.974 -2.146 -23.201 1.00 88.12 215 CYS A O 1
ATOM 1621 N N . HIS A 1 216 ? 13.306 -0.595 -24.781 1.00 90.25 216 HIS A N 1
ATOM 1622 C CA . HIS A 1 216 ? 13.344 -1.510 -25.926 1.00 90.25 216 HIS A CA 1
ATOM 1623 C C . HIS A 1 216 ? 14.736 -2.095 -26.239 1.00 90.25 216 HIS A C 1
ATOM 1625 O O . HIS A 1 216 ? 14.863 -3.005 -27.056 1.00 90.25 216 HIS A O 1
ATOM 1631 N N . GLY A 1 217 ? 15.784 -1.642 -25.545 1.00 87.62 217 GLY A N 1
ATOM 1632 C CA . GLY A 1 217 ? 17.162 -2.021 -25.863 1.00 87.62 217 GLY A CA 1
ATOM 1633 C C . GLY A 1 217 ? 17.679 -1.354 -27.147 1.00 87.62 217 GLY A C 1
ATOM 1634 O O . GLY A 1 217 ? 16.990 -0.510 -27.717 1.00 87.62 217 GLY A O 1
ATOM 1635 N N . PRO A 1 218 ? 18.898 -1.706 -27.594 1.00 89.00 218 PRO A N 1
ATOM 1636 C CA . PRO A 1 218 ? 19.524 -1.096 -28.766 1.00 89.00 218 PRO A CA 1
ATOM 1637 C C . PRO A 1 218 ? 18.693 -1.306 -30.038 1.00 89.00 218 PRO A C 1
ATOM 1639 O O . PRO A 1 218 ? 18.412 -2.440 -30.424 1.00 89.00 218 PRO A O 1
ATOM 1642 N N . GLY A 1 219 ? 18.328 -0.215 -30.707 1.00 86.50 219 GLY A N 1
ATOM 1643 C CA . GLY A 1 219 ? 17.432 -0.219 -31.859 1.00 86.50 219 GLY A CA 1
ATOM 1644 C C . GLY A 1 219 ? 18.117 -0.398 -33.213 1.00 86.50 219 GLY A C 1
ATOM 1645 O O . GLY A 1 219 ? 17.416 -0.589 -34.199 1.00 86.50 219 GLY A O 1
ATOM 1646 N N . THR A 1 220 ? 19.455 -0.363 -33.298 1.00 86.81 220 THR A N 1
ATOM 1647 C CA . THR A 1 220 ? 20.190 -0.337 -34.586 1.00 86.81 220 THR A CA 1
ATOM 1648 C C . THR A 1 220 ? 19.809 -1.500 -35.506 1.00 86.81 220 THR A C 1
ATOM 1650 O O . THR A 1 220 ? 19.449 -1.279 -36.658 1.00 86.81 220 THR A O 1
ATOM 1653 N N . ALA A 1 221 ? 19.809 -2.736 -34.995 1.00 86.62 221 ALA A N 1
ATOM 1654 C CA . ALA A 1 221 ? 19.456 -3.907 -35.801 1.00 86.62 221 ALA A CA 1
ATOM 1655 C C . ALA A 1 221 ? 17.998 -3.863 -36.287 1.00 86.62 221 ALA A C 1
ATOM 1657 O O . ALA A 1 221 ? 17.700 -4.244 -37.417 1.00 86.62 221 ALA A O 1
ATOM 1658 N N . HIS A 1 222 ? 17.091 -3.353 -35.455 1.00 91.06 222 HIS A N 1
ATOM 1659 C CA . HIS A 1 222 ? 15.696 -3.164 -35.828 1.00 91.06 222 HIS A CA 1
ATOM 1660 C C . HIS A 1 222 ? 15.509 -2.042 -36.856 1.00 91.06 222 HIS A C 1
ATOM 1662 O O . HIS A 1 222 ? 14.745 -2.216 -37.800 1.00 91.06 222 HIS A O 1
ATOM 1668 N N . ALA A 1 223 ? 16.233 -0.931 -36.728 1.00 87.31 223 ALA A N 1
ATOM 1669 C CA . ALA A 1 223 ? 16.181 0.173 -37.682 1.00 87.31 223 ALA A CA 1
ATOM 1670 C C . ALA A 1 223 ? 16.680 -0.240 -39.080 1.00 87.31 223 ALA A C 1
ATOM 1672 O O . ALA A 1 223 ? 16.136 0.216 -40.083 1.00 87.31 223 ALA A O 1
ATOM 1673 N N . GLU A 1 224 ? 17.679 -1.125 -39.154 1.00 87.50 224 GLU A N 1
ATOM 1674 C CA . GLU A 1 224 ? 18.231 -1.632 -40.418 1.00 87.50 224 GLU A CA 1
ATOM 1675 C C . GLU A 1 224 ? 17.405 -2.786 -41.014 1.00 87.50 224 GLU A C 1
ATOM 1677 O O . GLU A 1 224 ? 17.215 -2.851 -42.229 1.00 87.50 224 GLU A O 1
ATOM 1682 N N . GLY A 1 225 ? 16.926 -3.709 -40.173 1.00 84.19 225 GLY A N 1
ATOM 1683 C CA . GLY A 1 225 ? 16.265 -4.945 -40.610 1.00 84.19 225 GLY A CA 1
ATOM 1684 C C . GLY A 1 225 ? 14.733 -4.931 -40.568 1.00 84.19 225 GLY A C 1
ATOM 1685 O O . GLY A 1 225 ? 14.100 -5.803 -41.160 1.00 84.19 225 GLY A O 1
ATOM 1686 N N . GLY A 1 226 ? 14.117 -3.985 -39.857 1.00 82.56 226 GLY A N 1
ATOM 1687 C CA . GLY A 1 226 ? 12.663 -3.797 -39.745 1.00 82.56 226 GLY A CA 1
ATOM 1688 C C . GLY A 1 226 ? 11.892 -4.865 -38.952 1.00 82.56 226 GLY A C 1
ATOM 1689 O O . GLY A 1 226 ? 10.703 -4.692 -38.689 1.00 82.56 226 GLY A O 1
ATOM 1690 N N . ALA A 1 227 ? 12.522 -5.972 -38.549 1.00 84.81 227 ALA A N 1
ATOM 1691 C CA . ALA A 1 227 ? 11.844 -7.066 -37.853 1.00 84.81 227 ALA A CA 1
ATOM 1692 C C . ALA A 1 227 ? 11.655 -6.782 -36.350 1.00 84.81 227 ALA A C 1
ATOM 1694 O O . ALA A 1 227 ? 12.569 -6.311 -35.673 1.00 84.81 227 ALA A O 1
ATOM 1695 N N . LEU A 1 228 ? 10.484 -7.133 -35.800 1.00 82.94 228 LEU A N 1
ATOM 1696 C CA . LEU A 1 228 ? 10.168 -6.964 -34.369 1.00 82.94 228 LEU A CA 1
ATOM 1697 C C . LEU A 1 228 ? 11.011 -7.858 -33.451 1.00 82.94 228 LEU A C 1
ATOM 1699 O O . LEU A 1 228 ? 11.207 -7.529 -32.291 1.00 82.94 228 LEU A O 1
ATOM 1703 N N . THR A 1 229 ? 11.535 -8.972 -33.962 1.00 84.94 229 THR A N 1
ATOM 1704 C CA . THR A 1 229 ? 12.414 -9.879 -33.207 1.00 84.94 229 THR A CA 1
ATOM 1705 C C . THR A 1 229 ? 13.810 -9.300 -32.968 1.00 84.94 229 THR A C 1
ATOM 1707 O O . THR A 1 229 ? 14.591 -9.889 -32.229 1.00 84.94 229 THR A O 1
ATOM 1710 N N . MET A 1 230 ? 14.149 -8.177 -33.610 1.00 87.12 230 MET A N 1
ATOM 1711 C CA . MET A 1 230 ? 15.455 -7.515 -33.495 1.00 87.12 230 MET A CA 1
ATOM 1712 C C . MET A 1 230 ? 15.487 -6.437 -32.407 1.00 87.12 230 MET A C 1
ATOM 1714 O O . MET A 1 230 ? 16.501 -5.761 -32.248 1.00 87.12 230 MET A O 1
ATOM 1718 N N . ILE A 1 231 ? 14.388 -6.261 -31.673 1.00 88.00 231 ILE A N 1
ATOM 1719 C CA . ILE A 1 231 ? 14.257 -5.295 -30.586 1.00 88.00 231 ILE A CA 1
ATOM 1720 C C . ILE A 1 231 ? 13.466 -5.922 -29.441 1.00 88.00 231 ILE A C 1
ATOM 1722 O O . ILE A 1 231 ? 12.608 -6.777 -29.661 1.00 88.00 231 ILE A O 1
ATOM 1726 N N . PHE A 1 232 ? 13.743 -5.518 -28.201 1.00 91.69 232 PHE A N 1
ATOM 1727 C CA . PHE A 1 232 ? 12.962 -6.014 -27.075 1.00 91.69 232 PHE A CA 1
ATOM 1728 C C . PHE A 1 232 ? 11.535 -5.471 -27.162 1.00 91.69 232 PHE A C 1
ATOM 1730 O O . PHE A 1 232 ? 11.320 -4.257 -27.189 1.00 91.69 232 PHE A O 1
ATOM 1737 N N . ASN A 1 233 ? 10.554 -6.368 -27.174 1.00 90.94 233 ASN A N 1
ATOM 1738 C CA . ASN A 1 233 ? 9.143 -6.019 -27.149 1.00 90.94 233 ASN A CA 1
ATOM 1739 C C . ASN A 1 233 ? 8.513 -6.522 -25.840 1.00 90.94 233 ASN A C 1
ATOM 1741 O O . ASN A 1 233 ? 8.339 -7.734 -25.689 1.00 90.94 233 ASN A O 1
ATOM 1745 N N . PRO A 1 234 ? 8.118 -5.615 -24.924 1.00 90.69 234 PRO A N 1
ATOM 1746 C CA . PRO A 1 234 ? 7.506 -5.999 -23.656 1.00 90.69 234 PRO A CA 1
ATOM 1747 C C . PRO A 1 234 ? 6.255 -6.875 -23.810 1.00 90.69 234 PRO A C 1
ATOM 1749 O O . PRO A 1 234 ? 5.997 -7.714 -22.961 1.00 90.69 234 PRO A O 1
ATOM 1752 N N . VAL A 1 235 ? 5.486 -6.718 -24.893 1.00 88.12 235 VAL A N 1
ATOM 1753 C CA . VAL A 1 235 ? 4.226 -7.457 -25.105 1.00 88.12 235 VAL A CA 1
ATOM 1754 C C . VAL A 1 235 ? 4.464 -8.940 -25.399 1.00 88.12 235 VAL A C 1
ATOM 1756 O O . VAL A 1 235 ? 3.618 -9.769 -25.082 1.00 88.12 235 VAL A O 1
ATOM 1759 N N . THR A 1 236 ? 5.595 -9.278 -26.020 1.00 88.94 236 THR A N 1
ATOM 1760 C CA . THR A 1 236 ? 5.938 -10.663 -26.385 1.00 88.94 236 THR A CA 1
ATOM 1761 C C . THR A 1 236 ? 6.952 -11.297 -25.438 1.00 88.94 236 THR A C 1
ATOM 1763 O O . THR A 1 236 ? 7.225 -12.488 -25.560 1.00 88.94 236 THR A O 1
ATOM 1766 N N . ALA A 1 237 ? 7.540 -10.506 -24.542 1.00 91.19 237 ALA A N 1
ATOM 1767 C CA . ALA A 1 237 ? 8.475 -10.972 -23.532 1.00 91.19 237 ALA A CA 1
ATOM 1768 C C . ALA A 1 237 ? 7.746 -11.689 -22.385 1.00 91.19 237 ALA A C 1
ATOM 1770 O O . ALA A 1 237 ? 6.541 -11.529 -22.176 1.00 91.19 237 ALA A O 1
ATOM 1771 N N . THR A 1 238 ? 8.489 -12.485 -21.624 1.00 92.81 238 THR A N 1
ATOM 1772 C CA . THR A 1 238 ? 7.969 -13.102 -20.402 1.00 92.81 238 THR A CA 1
ATOM 1773 C C . THR A 1 238 ? 7.751 -12.051 -19.313 1.00 92.81 238 THR A C 1
ATOM 1775 O O . THR A 1 238 ? 8.392 -10.999 -19.307 1.00 92.81 238 THR A O 1
ATOM 1778 N N . ALA A 1 239 ? 6.871 -12.345 -18.350 1.00 92.00 239 ALA A N 1
ATOM 1779 C CA . ALA A 1 239 ? 6.598 -11.436 -17.238 1.00 92.00 239 ALA A CA 1
ATOM 1780 C C . ALA A 1 239 ? 7.883 -11.022 -16.500 1.00 92.00 239 ALA A C 1
ATOM 1782 O O . ALA A 1 239 ? 8.124 -9.834 -16.308 1.00 92.00 239 ALA A O 1
ATOM 1783 N N . LYS A 1 240 ? 8.760 -11.995 -16.223 1.00 89.94 240 LYS A N 1
ATOM 1784 C CA . LYS A 1 240 ? 10.047 -11.773 -15.558 1.00 89.94 240 LYS A CA 1
ATOM 1785 C C . LYS A 1 240 ? 10.954 -10.814 -16.328 1.00 89.94 240 LYS A C 1
ATOM 1787 O O . LYS A 1 240 ? 11.509 -9.900 -15.735 1.00 89.94 240 LYS A O 1
ATOM 1792 N N . GLU A 1 241 ? 11.089 -10.989 -17.643 1.00 92.12 241 GLU A N 1
ATOM 1793 C CA . GLU A 1 241 ? 11.933 -10.113 -18.473 1.00 92.12 241 GLU A CA 1
ATOM 1794 C C . GLU A 1 241 ? 11.401 -8.674 -18.507 1.00 92.12 241 GLU A C 1
ATOM 1796 O O . GLU A 1 241 ? 12.175 -7.715 -18.502 1.00 92.12 241 GLU A O 1
ATOM 1801 N N . VAL A 1 242 ? 10.074 -8.511 -18.534 1.00 93.25 242 VAL A N 1
ATOM 1802 C CA . VAL A 1 242 ? 9.441 -7.190 -18.442 1.00 93.25 242 VAL A CA 1
ATOM 1803 C C . VAL A 1 242 ? 9.707 -6.561 -17.078 1.00 93.25 242 VAL A C 1
ATOM 1805 O O . VAL A 1 242 ? 10.107 -5.397 -17.007 1.00 93.25 242 VAL A O 1
ATOM 1808 N N . ASP A 1 243 ? 9.521 -7.327 -16.009 1.00 91.81 243 ASP A N 1
ATOM 1809 C CA . ASP A 1 243 ? 9.673 -6.844 -14.643 1.00 91.81 243 ASP A CA 1
ATOM 1810 C C . ASP A 1 243 ? 11.118 -6.458 -14.345 1.00 91.81 243 ASP A C 1
ATOM 1812 O O . ASP A 1 243 ? 11.346 -5.366 -13.837 1.00 91.81 243 ASP A O 1
ATOM 1816 N N . GLU A 1 244 ? 12.100 -7.269 -14.746 1.00 91.06 244 GLU A N 1
ATOM 1817 C CA . GLU A 1 244 ? 13.528 -6.940 -14.644 1.00 91.06 244 GLU A CA 1
ATOM 1818 C C . GLU A 1 244 ? 13.848 -5.618 -15.357 1.00 91.06 244 GLU A C 1
ATOM 1820 O O . GLU A 1 244 ? 14.567 -4.767 -14.823 1.00 91.06 244 GLU A O 1
ATOM 1825 N N . LYS A 1 245 ? 13.271 -5.399 -16.547 1.00 91.56 245 LYS A N 1
ATOM 1826 C CA . LYS A 1 245 ? 13.495 -4.176 -17.326 1.00 91.56 245 LYS A CA 1
ATOM 1827 C C . LYS A 1 245 ? 12.927 -2.940 -16.627 1.00 91.56 245 LYS A C 1
ATOM 1829 O O . LYS A 1 245 ? 13.589 -1.903 -16.590 1.00 91.56 245 LYS A O 1
ATOM 1834 N N . CYS A 1 246 ? 11.730 -3.045 -16.055 1.00 90.88 246 CYS A N 1
ATOM 1835 C CA . CYS A 1 246 ? 11.107 -1.963 -15.294 1.00 90.88 246 CYS A CA 1
ATOM 1836 C C . CYS A 1 246 ? 11.821 -1.731 -13.951 1.00 90.88 246 CYS A C 1
ATOM 1838 O O . CYS A 1 246 ? 12.102 -0.588 -13.577 1.00 90.88 246 CYS A O 1
ATOM 1840 N N . GLN A 1 247 ? 12.171 -2.803 -13.240 1.00 88.50 247 GLN A N 1
ATOM 1841 C CA . GLN A 1 247 ? 12.828 -2.763 -11.935 1.00 88.50 247 GLN A CA 1
ATOM 1842 C C . GLN A 1 247 ? 14.281 -2.292 -12.002 1.00 88.50 247 GLN A C 1
ATOM 1844 O O . GLN A 1 247 ? 14.764 -1.729 -11.021 1.00 88.50 247 GLN A O 1
ATOM 1849 N N . ALA A 1 248 ? 14.950 -2.393 -13.155 1.00 88.25 248 ALA A N 1
ATOM 1850 C CA . ALA A 1 248 ? 16.259 -1.769 -13.361 1.00 88.25 248 ALA A CA 1
ATOM 1851 C C . ALA A 1 248 ? 16.261 -0.268 -12.999 1.00 88.25 248 ALA A C 1
ATOM 1853 O O . ALA A 1 248 ? 17.286 0.259 -12.571 1.00 88.25 248 ALA A O 1
ATOM 1854 N N . CYS A 1 249 ? 15.109 0.406 -13.123 1.00 86.81 249 CYS A N 1
ATOM 1855 C CA . CYS A 1 249 ? 14.904 1.777 -12.648 1.00 86.81 249 CYS A CA 1
ATOM 1856 C C . CYS A 1 249 ? 13.978 1.864 -11.418 1.00 86.81 249 CYS A C 1
ATOM 1858 O O . CYS A 1 249 ? 14.267 2.594 -10.470 1.00 86.81 249 CYS A O 1
ATOM 1860 N N . HIS A 1 250 ? 12.864 1.124 -11.408 1.00 87.56 250 HIS A N 1
ATOM 1861 C CA . HIS A 1 250 ? 11.825 1.223 -10.372 1.00 87.56 250 HIS A CA 1
ATOM 1862 C C . HIS A 1 250 ? 12.052 0.319 -9.153 1.00 87.56 250 HIS A C 1
ATOM 1864 O O . HIS A 1 250 ? 11.305 0.416 -8.179 1.00 87.56 250 HIS A O 1
ATOM 1870 N N . GLY A 1 251 ? 13.093 -0.517 -9.152 1.00 82.69 251 GLY A N 1
ATOM 1871 C CA . GLY A 1 251 ? 13.362 -1.497 -8.096 1.00 82.69 251 GLY A CA 1
ATOM 1872 C C . GLY A 1 251 ? 13.594 -0.871 -6.720 1.00 82.69 251 GLY A C 1
ATOM 1873 O O . GLY A 1 251 ? 13.323 -1.500 -5.709 1.00 82.69 251 GLY A O 1
ATOM 1874 N N . SER A 1 252 ? 14.003 0.399 -6.650 1.00 77.50 252 SER A N 1
ATOM 1875 C CA . SER A 1 252 ? 14.092 1.133 -5.378 1.00 77.50 252 SER A CA 1
ATOM 1876 C C . SER A 1 252 ? 12.723 1.529 -4.807 1.00 77.50 252 SER A C 1
ATOM 1878 O O . SER A 1 252 ? 12.558 1.599 -3.591 1.00 77.50 252 SER A O 1
ATOM 1880 N N . LYS A 1 253 ? 11.735 1.790 -5.672 1.00 77.62 253 LYS A N 1
ATOM 1881 C CA . LYS A 1 253 ? 10.373 2.190 -5.286 1.00 77.62 253 LYS A CA 1
ATOM 1882 C C . LYS A 1 253 ? 9.463 0.991 -5.052 1.00 77.62 253 LYS A C 1
ATOM 1884 O O . LYS A 1 253 ? 8.596 1.061 -4.187 1.00 77.62 253 LYS A O 1
ATOM 1889 N N . HIS A 1 254 ? 9.673 -0.093 -5.793 1.00 82.31 254 HIS A N 1
ATOM 1890 C CA . HIS A 1 254 ? 8.851 -1.304 -5.752 1.00 82.31 254 HIS A CA 1
ATOM 1891 C C . HIS A 1 254 ? 9.701 -2.548 -5.448 1.00 82.31 254 HIS A C 1
ATOM 1893 O O . HIS A 1 254 ? 9.529 -3.599 -6.053 1.00 82.31 254 HIS A O 1
ATOM 1899 N N . ALA A 1 255 ? 10.616 -2.436 -4.476 1.00 79.19 255 ALA A N 1
ATOM 1900 C CA . ALA A 1 255 ? 11.575 -3.485 -4.084 1.00 79.19 255 ALA A CA 1
ATOM 1901 C C . ALA A 1 255 ? 10.938 -4.797 -3.578 1.00 79.19 255 ALA A C 1
ATOM 1903 O O . ALA A 1 255 ? 11.622 -5.798 -3.344 1.00 79.19 255 ALA A O 1
ATOM 1904 N N . SER A 1 256 ? 9.634 -4.774 -3.323 1.00 80.06 256 SER A N 1
ATOM 1905 C CA . SER A 1 256 ? 8.866 -5.912 -2.823 1.00 80.06 256 SER A CA 1
ATOM 1906 C C . SER A 1 256 ? 8.011 -6.567 -3.904 1.00 80.06 256 SER A C 1
ATOM 1908 O O . SER A 1 256 ? 7.405 -7.594 -3.618 1.00 80.06 256 SER A O 1
ATOM 1910 N N . PHE A 1 257 ? 7.998 -6.035 -5.133 1.00 85.12 257 PHE A N 1
ATOM 1911 C CA . PHE A 1 257 ? 7.120 -6.514 -6.200 1.00 85.12 257 PHE A CA 1
ATOM 1912 C C . PHE A 1 257 ? 7.310 -7.996 -6.505 1.00 85.12 257 PHE A C 1
ATOM 1914 O O . PHE A 1 257 ? 6.334 -8.740 -6.518 1.00 85.12 257 PHE A O 1
ATOM 1921 N N . GLU A 1 258 ? 8.560 -8.439 -6.650 1.00 82.44 258 GLU A N 1
ATOM 1922 C CA . GLU A 1 258 ? 8.887 -9.845 -6.927 1.00 82.44 258 GLU A CA 1
ATOM 1923 C C . GLU A 1 258 ? 8.406 -10.807 -5.838 1.00 82.44 258 GLU A C 1
ATOM 1925 O O . GLU A 1 258 ? 8.229 -11.982 -6.113 1.00 82.44 258 GLU A O 1
ATOM 1930 N N . ARG A 1 259 ? 8.196 -10.313 -4.612 1.00 78.56 259 ARG A N 1
ATOM 1931 C CA . ARG A 1 259 ? 7.715 -11.084 -3.453 1.00 78.56 259 ARG A CA 1
ATOM 1932 C C . ARG A 1 259 ? 6.238 -10.827 -3.151 1.00 78.56 259 ARG A C 1
ATOM 1934 O O . ARG A 1 259 ? 5.734 -11.218 -2.099 1.00 78.56 259 ARG A O 1
ATOM 1941 N N . SER A 1 260 ? 5.568 -10.059 -4.003 1.00 83.62 260 SER A N 1
ATOM 1942 C CA . SER A 1 260 ? 4.143 -9.793 -3.877 1.00 83.62 260 SER A CA 1
ATOM 1943 C C . SER A 1 260 ? 3.351 -10.941 -4.488 1.00 83.62 260 SER A C 1
ATOM 1945 O O . SER A 1 260 ? 3.832 -11.637 -5.376 1.00 83.62 260 SER A O 1
ATOM 1947 N N . VAL A 1 261 ? 2.083 -11.069 -4.099 1.00 85.50 261 VAL A N 1
ATOM 1948 C CA . VAL A 1 261 ? 1.167 -12.051 -4.702 1.00 85.50 261 VAL A CA 1
ATOM 1949 C C . VAL A 1 261 ? 0.992 -11.861 -6.215 1.00 85.50 261 VAL A C 1
ATOM 1951 O O . VAL A 1 261 ? 0.668 -12.814 -6.917 1.00 85.50 261 VAL A O 1
ATOM 1954 N N . HIS A 1 262 ? 1.219 -10.649 -6.733 1.00 89.88 262 HIS A N 1
ATOM 1955 C CA . HIS A 1 262 ? 1.211 -10.381 -8.170 1.00 89.88 262 HIS A CA 1
ATOM 1956 C C . HIS A 1 262 ? 2.506 -10.842 -8.844 1.00 89.88 262 HIS A C 1
ATOM 1958 O O . HIS A 1 262 ? 2.431 -11.513 -9.872 1.00 89.88 262 HIS A O 1
ATOM 1964 N N . GLY A 1 263 ? 3.663 -10.552 -8.242 1.00 88.00 263 GLY A N 1
ATOM 1965 C CA . GLY A 1 263 ? 4.964 -11.024 -8.725 1.00 88.00 263 GLY A CA 1
ATOM 1966 C C . GLY A 1 263 ? 5.057 -12.551 -8.716 1.00 88.00 263 GLY A C 1
ATOM 1967 O O . GLY A 1 263 ? 5.340 -13.155 -9.749 1.00 88.00 263 GLY A O 1
ATOM 1968 N N . ASP A 1 264 ? 4.695 -13.183 -7.595 1.00 86.06 264 ASP A N 1
ATOM 1969 C CA . ASP A 1 264 ? 4.623 -14.645 -7.451 1.00 86.06 264 ASP A CA 1
ATOM 1970 C C . ASP A 1 264 ? 3.603 -15.269 -8.420 1.00 86.06 264 ASP A C 1
ATOM 1972 O O . ASP A 1 264 ? 3.801 -16.372 -8.932 1.00 86.06 264 ASP A O 1
ATOM 1976 N N . GLY A 1 265 ? 2.509 -14.551 -8.697 1.00 88.06 265 GLY A N 1
ATOM 1977 C CA . GLY A 1 265 ? 1.468 -14.943 -9.647 1.00 88.06 265 GLY A CA 1
ATOM 1978 C C . GLY A 1 265 ? 1.840 -14.752 -11.122 1.00 88.06 265 GLY A C 1
ATOM 1979 O O . GLY A 1 265 ? 1.017 -15.049 -11.989 1.00 88.06 265 GLY A O 1
ATOM 1980 N N . GLY A 1 266 ? 3.042 -14.251 -11.429 1.00 89.81 266 GLY A N 1
ATOM 1981 C CA . GLY A 1 266 ? 3.500 -14.004 -12.799 1.00 89.81 266 GLY A CA 1
ATOM 1982 C C . GLY A 1 266 ? 2.794 -12.838 -13.498 1.00 89.81 266 GLY A C 1
ATOM 1983 O O . GLY A 1 266 ? 2.789 -12.769 -14.730 1.00 89.81 266 GLY A O 1
ATOM 1984 N N . VAL A 1 267 ? 2.176 -11.928 -12.740 1.00 92.44 267 VAL A N 1
ATOM 1985 C CA . VAL A 1 267 ? 1.600 -10.690 -13.273 1.00 92.44 267 VAL A CA 1
ATOM 1986 C C . VAL A 1 267 ? 2.723 -9.677 -13.433 1.00 92.44 267 VAL A C 1
ATOM 1988 O O . VAL A 1 267 ? 3.307 -9.252 -12.445 1.00 92.44 267 VAL A O 1
ATOM 1991 N N . SER A 1 268 ? 3.003 -9.264 -14.668 1.00 93.75 268 SER A N 1
ATOM 1992 C CA . SER A 1 268 ? 4.043 -8.269 -14.938 1.00 93.75 268 SER A CA 1
ATOM 1993 C C . SER A 1 268 ? 3.567 -6.831 -14.756 1.00 93.75 268 SER A C 1
ATOM 1995 O O . SER A 1 268 ? 2.365 -6.545 -14.753 1.00 93.75 268 SER A O 1
ATOM 1997 N N . CYS A 1 269 ? 4.512 -5.889 -14.710 1.00 93.00 269 CYS A N 1
ATOM 1998 C CA . CYS A 1 269 ? 4.251 -4.447 -14.656 1.00 93.00 269 CYS A CA 1
ATOM 1999 C C . CYS A 1 269 ? 3.268 -4.000 -15.752 1.00 93.00 269 CYS A C 1
ATOM 2001 O O . CYS A 1 269 ? 2.317 -3.257 -15.499 1.00 93.00 269 CYS A O 1
ATOM 2003 N N . ILE A 1 270 ? 3.456 -4.502 -16.978 1.00 93.50 270 ILE A N 1
ATOM 2004 C CA . ILE A 1 270 ? 2.585 -4.182 -18.118 1.00 93.50 270 ILE A CA 1
ATOM 2005 C C . ILE A 1 270 ? 1.251 -4.930 -18.084 1.00 93.50 270 ILE A C 1
ATOM 2007 O O . ILE A 1 270 ? 0.426 -4.744 -18.973 1.00 93.50 270 ILE A O 1
ATOM 2011 N N . GLY A 1 271 ? 1.023 -5.802 -17.101 1.00 92.56 271 GLY A N 1
ATOM 2012 C CA . GLY A 1 271 ? -0.284 -6.376 -16.798 1.00 92.56 271 GLY A CA 1
ATOM 2013 C C . GLY A 1 271 ? -1.275 -5.282 -16.414 1.00 92.56 271 GLY A C 1
ATOM 2014 O O . GLY A 1 271 ? -2.394 -5.276 -16.930 1.00 92.56 271 GLY A O 1
ATOM 2015 N N . CYS A 1 272 ? -0.807 -4.302 -15.637 1.00 92.94 272 CYS A N 1
ATOM 2016 C CA . CYS A 1 272 ? -1.592 -3.176 -15.136 1.00 92.94 272 CYS A CA 1
ATOM 2017 C C . CYS A 1 272 ? -1.254 -1.850 -15.827 1.00 92.94 272 CYS A C 1
ATOM 2019 O O . CYS A 1 272 ? -2.161 -1.054 -16.066 1.00 92.94 272 CYS A O 1
ATOM 2021 N N . HIS A 1 273 ? 0.013 -1.617 -16.180 1.00 93.56 273 HIS A N 1
ATOM 2022 C CA . HIS A 1 273 ? 0.469 -0.355 -16.763 1.00 93.56 273 HIS A CA 1
ATOM 2023 C C . HIS A 1 273 ? 0.566 -0.398 -18.294 1.00 93.56 273 HIS A C 1
ATOM 2025 O O . HIS A 1 273 ? 0.952 -1.409 -18.880 1.00 93.56 273 HIS A O 1
ATOM 2031 N N . VAL A 1 274 ? 0.266 0.721 -18.960 1.00 90.38 274 VAL A N 1
ATOM 2032 C CA . VAL A 1 274 ? 0.509 0.923 -20.396 1.00 90.38 274 VAL A CA 1
ATOM 2033 C C . VAL A 1 274 ? 1.177 2.269 -20.628 1.00 90.38 274 VAL A C 1
ATOM 2035 O O . VAL A 1 274 ? 0.666 3.320 -20.259 1.00 90.38 274 VAL A O 1
ATOM 2038 N N . ILE A 1 275 ? 2.327 2.227 -21.298 1.00 88.31 275 ILE A N 1
ATOM 2039 C CA . ILE A 1 275 ? 3.192 3.397 -21.459 1.00 88.31 275 ILE A CA 1
ATOM 2040 C C . ILE A 1 275 ? 2.832 4.202 -22.713 1.00 88.31 275 ILE A C 1
ATOM 2042 O O . ILE A 1 275 ? 2.808 5.425 -22.675 1.00 88.31 275 ILE A O 1
ATOM 2046 N N . HIS A 1 276 ? 2.515 3.542 -23.827 1.00 85.94 276 HIS A N 1
ATOM 2047 C CA . HIS A 1 276 ? 2.301 4.246 -25.098 1.00 85.94 276 HIS A CA 1
ATOM 2048 C C . HIS A 1 276 ? 0.895 4.841 -25.260 1.00 85.94 276 HIS A C 1
ATOM 2050 O O . HIS A 1 276 ? 0.743 5.822 -25.975 1.00 85.94 276 HIS A O 1
ATOM 2056 N N . ALA A 1 277 ? -0.126 4.269 -24.615 1.00 80.00 277 ALA A N 1
ATOM 2057 C CA . ALA A 1 277 ? -1.525 4.662 -24.814 1.00 80.00 277 ALA A CA 1
ATOM 2058 C C . ALA A 1 277 ? -2.390 4.328 -23.587 1.00 80.00 277 ALA A C 1
ATOM 2060 O O . ALA A 1 277 ? -3.286 3.487 -23.642 1.00 80.00 277 ALA A O 1
ATOM 2061 N N . SER A 1 278 ? -2.067 4.932 -22.443 1.00 81.06 278 SER A N 1
ATOM 2062 C CA . SER A 1 278 ? -2.820 4.701 -21.210 1.00 81.06 278 SER A CA 1
ATOM 2063 C C . SER A 1 278 ? -4.245 5.249 -21.318 1.00 81.06 278 SER A C 1
ATOM 2065 O O . SER A 1 278 ? -4.415 6.438 -21.585 1.00 81.06 278 SER A O 1
ATOM 2067 N N . ALA A 1 279 ? -5.265 4.421 -21.069 1.00 79.50 279 ALA A N 1
ATOM 2068 C CA . ALA A 1 279 ? -6.650 4.899 -20.982 1.00 79.50 279 ALA A CA 1
ATOM 2069 C C . ALA A 1 279 ? -6.923 5.632 -19.656 1.00 79.50 279 ALA A C 1
ATOM 2071 O O . ALA A 1 279 ? -7.805 6.484 -19.598 1.00 79.50 279 ALA A O 1
ATOM 2072 N N . ALA A 1 280 ? -6.134 5.324 -18.621 1.00 82.69 280 ALA A N 1
ATOM 2073 C CA . ALA A 1 280 ? -6.120 5.991 -17.327 1.00 82.69 280 ALA A CA 1
ATOM 2074 C C . ALA A 1 280 ? -4.763 6.699 -17.145 1.00 82.69 280 ALA A C 1
ATOM 2076 O O . ALA A 1 280 ? -3.766 6.071 -16.769 1.00 82.69 280 ALA A O 1
ATOM 2077 N N . PRO A 1 281 ? -4.638 7.990 -17.503 1.00 73.94 281 PRO A N 1
ATOM 2078 C CA . PRO A 1 281 ? -3.343 8.672 -17.522 1.00 73.94 281 PRO A CA 1
ATOM 2079 C C . PRO A 1 281 ? -2.747 8.845 -16.117 1.00 73.94 281 PRO A C 1
ATOM 2081 O O . PRO A 1 281 ? -1.523 8.901 -15.969 1.00 73.94 281 PRO A O 1
ATOM 2084 N N . LYS A 1 282 ? -3.587 8.864 -15.072 1.00 76.38 282 LYS A N 1
ATOM 2085 C CA . LYS A 1 282 ? -3.157 8.846 -13.670 1.00 76.38 282 LYS A CA 1
ATOM 2086 C C . LYS A 1 282 ? -2.463 7.499 -13.393 1.00 76.38 282 LYS A C 1
ATOM 2088 O O . LYS A 1 282 ? -3.093 6.451 -13.407 1.00 76.38 282 LYS A O 1
ATOM 2093 N N . TYR A 1 283 ? -1.141 7.534 -13.202 1.00 86.62 283 TYR A N 1
ATOM 2094 C CA . TYR A 1 283 ? -0.260 6.363 -13.010 1.00 86.62 283 TYR A CA 1
ATOM 2095 C C . TYR A 1 283 ? -0.108 5.407 -14.206 1.00 86.62 283 TYR A C 1
ATOM 2097 O O . TYR A 1 283 ? 0.430 4.312 -14.043 1.00 86.62 283 TYR A O 1
ATOM 2105 N N . LEU A 1 284 ? -0.503 5.822 -15.413 1.00 89.75 284 LEU A N 1
ATOM 2106 C CA . LEU A 1 284 ? -0.355 5.022 -16.636 1.00 89.75 284 LEU A CA 1
ATOM 2107 C C . LEU A 1 284 ? -1.028 3.641 -16.559 1.00 89.75 284 LEU A C 1
ATOM 2109 O O . LEU A 1 284 ? -0.455 2.647 -17.005 1.00 89.75 284 LEU A O 1
ATOM 2113 N N . LEU A 1 285 ? -2.214 3.554 -15.959 1.00 92.50 285 LEU A N 1
ATOM 2114 C CA . LEU A 1 285 ? -2.958 2.301 -15.865 1.00 92.50 285 LEU A CA 1
ATOM 2115 C C . LEU A 1 285 ? -3.698 1.985 -17.174 1.00 92.50 285 LEU A C 1
ATOM 2117 O O . LEU A 1 285 ? -4.247 2.856 -17.845 1.00 92.50 285 LEU A O 1
ATOM 2121 N N . LYS A 1 286 ? -3.811 0.700 -17.515 1.00 91.06 286 LYS A N 1
ATOM 2122 C CA . LYS A 1 286 ? -4.618 0.246 -18.663 1.00 91.06 286 LYS A CA 1
ATOM 2123 C C . LYS A 1 286 ? -6.059 0.739 -18.620 1.00 91.06 286 LYS A C 1
ATOM 2125 O O . LYS A 1 286 ? -6.684 0.874 -19.665 1.00 91.06 286 LYS A O 1
ATOM 2130 N N . MET A 1 287 ? -6.579 0.934 -17.416 1.00 90.75 287 MET A N 1
ATOM 2131 C CA . MET A 1 287 ? -7.950 1.313 -17.118 1.00 90.75 287 MET A CA 1
ATOM 2132 C C . MET A 1 287 ? -8.020 1.788 -15.662 1.00 90.75 287 MET A C 1
ATOM 2134 O O . MET A 1 287 ? -7.162 1.435 -14.853 1.00 90.75 287 MET A O 1
ATOM 2138 N N . GLU A 1 288 ? -9.026 2.597 -15.341 1.00 92.12 288 GLU A N 1
ATOM 2139 C CA . GLU A 1 288 ? -9.194 3.160 -14.000 1.00 92.12 288 GLU A CA 1
ATOM 2140 C C . GLU A 1 288 ? -9.581 2.081 -12.970 1.00 92.12 288 GLU A C 1
ATOM 2142 O O . GLU A 1 288 ? -10.172 1.036 -13.291 1.00 92.12 288 GLU A O 1
ATOM 2147 N N . GLN A 1 289 ? -9.256 2.341 -11.704 1.00 91.50 289 GLN A N 1
ATOM 2148 C CA . GLN A 1 289 ? -9.794 1.568 -10.587 1.00 91.50 289 GLN A CA 1
ATOM 2149 C C . GLN A 1 289 ? -11.279 1.912 -10.387 1.00 91.50 289 GLN A C 1
ATOM 2151 O O . GLN A 1 289 ? -11.660 3.060 -10.593 1.00 91.50 289 GLN A O 1
ATOM 2156 N N . PRO A 1 290 ? -12.131 0.945 -9.999 1.00 93.69 290 PRO A N 1
ATOM 2157 C CA . PRO A 1 290 ? -11.815 -0.441 -9.627 1.00 93.69 290 PRO A CA 1
ATOM 2158 C C . PRO A 1 290 ? -11.817 -1.441 -10.796 1.00 93.69 290 PRO A C 1
ATOM 2160 O O . PRO A 1 290 ? -11.467 -2.609 -10.613 1.00 93.69 290 PRO A O 1
ATOM 2163 N N . GLN A 1 291 ? -12.201 -1.012 -12.003 1.00 93.19 291 GLN A N 1
ATOM 2164 C CA . GLN A 1 291 ? -12.418 -1.919 -13.135 1.00 93.19 291 GLN A CA 1
ATOM 2165 C C . GLN A 1 291 ? -11.152 -2.689 -13.532 1.00 93.19 291 GLN A C 1
ATOM 2167 O O . GLN A 1 291 ? -11.265 -3.844 -13.948 1.00 93.19 291 GLN A O 1
ATOM 2172 N N . LEU A 1 292 ? -9.967 -2.082 -13.374 1.00 93.50 292 LEU A N 1
ATOM 2173 C CA . LEU A 1 292 ? -8.679 -2.755 -13.576 1.00 93.50 292 LEU A CA 1
ATOM 2174 C C . LEU A 1 292 ? -8.542 -3.999 -12.696 1.00 93.50 292 LEU A C 1
ATOM 2176 O O . LEU A 1 292 ? -8.245 -5.087 -13.181 1.00 93.50 292 LEU A O 1
ATOM 2180 N N . CYS A 1 293 ? -8.781 -3.835 -11.398 1.00 93.50 293 CYS A N 1
ATOM 2181 C CA . CYS A 1 293 ? -8.610 -4.888 -10.405 1.00 93.50 293 CYS A CA 1
ATOM 2182 C C . CYS A 1 293 ? -9.649 -5.998 -10.604 1.00 93.50 293 CYS A C 1
ATOM 2184 O O . CYS A 1 293 ? -9.329 -7.183 -10.504 1.00 93.50 293 CYS A O 1
ATOM 2186 N N . PHE A 1 294 ? -10.880 -5.628 -10.967 1.00 94.25 294 PHE A N 1
ATOM 2187 C CA . PHE A 1 294 ? -11.966 -6.572 -11.228 1.00 94.25 294 PHE A CA 1
ATOM 2188 C C . PHE A 1 294 ? -11.785 -7.431 -12.483 1.00 94.25 294 PHE A C 1
ATOM 2190 O O . PHE A 1 294 ? -12.535 -8.394 -12.642 1.00 94.25 294 PHE A O 1
ATOM 2197 N N . GLN A 1 295 ? -10.798 -7.148 -13.343 1.00 93.12 295 GLN A N 1
ATOM 2198 C CA . GLN A 1 295 ? -10.446 -8.063 -14.438 1.00 93.12 295 GLN A CA 1
ATOM 2199 C C . GLN A 1 295 ? -10.020 -9.442 -13.914 1.00 93.12 295 GLN A C 1
ATOM 2201 O O . GLN A 1 295 ? -10.278 -10.449 -14.569 1.00 93.12 295 GLN A O 1
ATOM 2206 N N . CYS A 1 296 ? -9.417 -9.483 -12.721 1.00 93.94 296 CYS A N 1
ATOM 2207 C CA . CYS A 1 296 ? -8.971 -10.717 -12.074 1.00 93.94 296 CYS A CA 1
ATOM 2208 C C . CYS A 1 296 ? -9.714 -10.977 -10.751 1.00 93.94 296 CYS A C 1
ATOM 2210 O O . CYS A 1 296 ? -10.171 -12.095 -10.515 1.00 93.94 296 CYS A O 1
ATOM 2212 N N . HIS A 1 297 ? -9.914 -9.948 -9.918 1.00 93.25 297 HIS A N 1
ATOM 2213 C CA . HIS A 1 297 ? -10.589 -10.037 -8.612 1.00 93.25 297 HIS A CA 1
ATOM 2214 C C . HIS A 1 297 ? -12.120 -10.009 -8.734 1.00 93.25 297 HIS A C 1
ATOM 2216 O O . HIS A 1 297 ? -12.820 -9.166 -8.165 1.00 93.25 297 HIS A O 1
ATOM 2222 N N . SER A 1 298 ? -12.646 -10.933 -9.534 1.00 93.25 298 SER A N 1
ATOM 2223 C CA . SER A 1 298 ? -14.081 -11.065 -9.808 1.00 93.25 298 SER A CA 1
ATOM 2224 C C . SER A 1 298 ? -14.896 -11.550 -8.602 1.00 93.25 298 SER A C 1
ATOM 2226 O O . SER A 1 298 ? -16.102 -11.327 -8.551 1.00 93.25 298 SER A O 1
ATOM 2228 N N . ASP A 1 299 ? -14.239 -12.156 -7.614 1.00 91.12 299 ASP A N 1
ATOM 2229 C CA . ASP A 1 299 ? -14.789 -12.589 -6.326 1.00 91.12 299 ASP A CA 1
ATOM 2230 C C . ASP A 1 299 ? -14.991 -11.428 -5.338 1.00 91.12 299 ASP A C 1
ATOM 2232 O O . ASP A 1 299 ? -15.881 -11.468 -4.483 1.00 91.12 299 ASP A O 1
ATOM 2236 N N . VAL A 1 300 ? -14.193 -10.368 -5.478 1.00 93.81 300 VAL A N 1
ATOM 2237 C CA . VAL A 1 300 ? -14.283 -9.158 -4.653 1.00 93.81 300 VAL A CA 1
ATOM 2238 C C . VAL A 1 300 ? -15.360 -8.211 -5.174 1.00 93.81 300 VAL A C 1
ATOM 2240 O O . VAL A 1 300 ? -16.104 -7.639 -4.380 1.00 93.81 300 VAL A O 1
ATOM 2243 N N . LYS A 1 301 ? -15.505 -8.088 -6.500 1.00 93.94 301 LYS A N 1
ATOM 2244 C CA . LYS A 1 301 ? -16.522 -7.240 -7.143 1.00 93.94 301 LYS A CA 1
ATOM 2245 C C . LYS A 1 301 ? -17.927 -7.343 -6.516 1.00 93.94 301 LYS A C 1
ATOM 2247 O O . LYS A 1 301 ? -18.449 -6.310 -6.106 1.00 93.94 301 LYS A O 1
ATOM 2252 N N . PRO A 1 302 ? -18.542 -8.534 -6.359 1.00 94.94 302 PRO A N 1
ATOM 2253 C CA . PRO A 1 302 ? -19.889 -8.636 -5.794 1.00 94.94 302 PRO A CA 1
ATOM 2254 C C . PRO A 1 302 ? -19.979 -8.206 -4.324 1.00 94.94 302 PRO A C 1
ATOM 2256 O O . PRO A 1 302 ? -21.069 -7.877 -3.864 1.00 94.94 302 PRO A O 1
ATOM 2259 N N . GLN A 1 303 ? -18.868 -8.185 -3.578 1.00 94.88 303 GLN A N 1
ATOM 2260 C CA . GLN A 1 303 ? -18.865 -7.700 -2.195 1.00 94.88 303 GLN A CA 1
ATOM 2261 C C . GLN A 1 303 ? -19.146 -6.197 -2.152 1.00 94.88 303 GLN A C 1
ATOM 2263 O O . GLN A 1 303 ? -19.878 -5.746 -1.279 1.00 94.88 303 GLN A O 1
ATOM 2268 N N . PHE A 1 304 ? -18.639 -5.431 -3.120 1.00 95.50 304 PHE A N 1
ATOM 2269 C CA . PHE A 1 304 ? -18.914 -3.997 -3.215 1.00 95.50 304 PHE A CA 1
ATOM 2270 C C . PHE A 1 304 ? -20.333 -3.675 -3.690 1.00 95.50 304 PHE A C 1
ATOM 2272 O O . PHE A 1 304 ? -20.832 -2.600 -3.395 1.00 95.50 304 PHE A O 1
ATOM 2279 N N . SER A 1 305 ? -21.032 -4.631 -4.303 1.00 92.69 305 SER A N 1
ATOM 2280 C CA . SER A 1 305 ? -22.454 -4.488 -4.636 1.00 92.69 305 SER A CA 1
ATOM 2281 C C . SER A 1 305 ? -23.401 -4.886 -3.487 1.00 92.69 305 SER A C 1
ATOM 2283 O O . SER A 1 305 ? -24.622 -4.851 -3.651 1.00 92.69 305 SER A O 1
ATOM 2285 N N . MET A 1 306 ? -22.873 -5.288 -2.320 1.00 94.75 306 MET A N 1
ATOM 2286 C CA . MET A 1 306 ? -23.681 -5.605 -1.132 1.00 94.75 306 MET A CA 1
ATOM 2287 C C . MET A 1 306 ? -24.371 -4.355 -0.560 1.00 94.75 306 MET A C 1
ATOM 2289 O O . MET A 1 306 ? -23.925 -3.245 -0.817 1.00 94.75 306 MET A O 1
ATOM 2293 N N . PRO A 1 307 ? -25.420 -4.478 0.275 1.00 94.19 307 PRO A N 1
ATOM 2294 C CA . PRO A 1 307 ? -26.122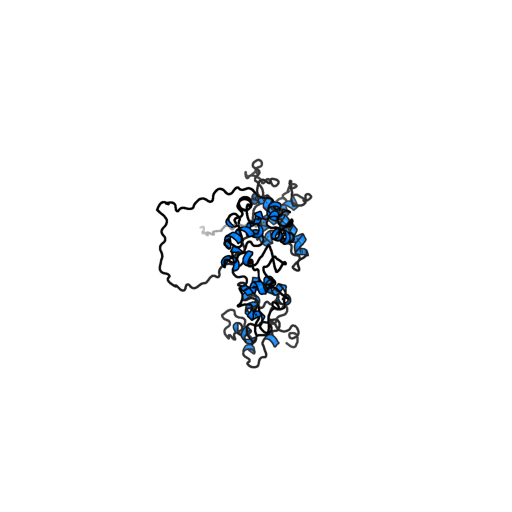 -3.312 0.828 1.00 94.19 307 PRO A CA 1
ATOM 2295 C C . PRO A 1 307 ? -25.238 -2.354 1.640 1.00 94.19 307 PRO A C 1
ATOM 2297 O O . PRO A 1 307 ? -25.482 -1.148 1.655 1.00 94.19 307 PRO A O 1
ATOM 2300 N N . VAL A 1 308 ? -24.218 -2.883 2.323 1.00 96.31 308 VAL A N 1
ATOM 2301 C CA . VAL A 1 308 ? -23.253 -2.103 3.100 1.00 96.31 308 VAL A CA 1
ATOM 2302 C C . VAL A 1 308 ? -21.862 -2.404 2.562 1.00 96.31 308 VAL A C 1
ATOM 2304 O O . VAL A 1 308 ? -21.434 -3.553 2.564 1.00 96.31 308 VAL A O 1
ATOM 2307 N N . HIS A 1 309 ? -21.156 -1.380 2.097 1.00 96.69 309 HIS A N 1
ATOM 2308 C CA . HIS A 1 309 ? -19.824 -1.501 1.505 1.00 96.69 309 HIS A CA 1
ATOM 2309 C C . HIS A 1 309 ? -19.044 -0.193 1.632 1.00 96.69 309 HIS A C 1
ATOM 2311 O O . HIS A 1 309 ? -19.611 0.897 1.773 1.00 96.69 309 HIS A O 1
ATOM 2317 N N . HIS A 1 310 ? -17.727 -0.327 1.559 1.00 95.25 310 HIS A N 1
ATOM 2318 C CA . HIS A 1 310 ? -16.805 0.766 1.295 1.00 95.25 310 HIS A CA 1
ATOM 2319 C C . HIS A 1 310 ? -17.018 1.300 -0.131 1.00 95.25 310 HIS A C 1
ATOM 2321 O O . HIS A 1 310 ? -17.219 0.523 -1.058 1.00 95.25 310 HIS A O 1
ATOM 2327 N N . LYS A 1 311 ? -16.999 2.627 -0.299 1.00 95.06 311 LYS A N 1
ATOM 2328 C CA . LYS A 1 311 ? -17.480 3.358 -1.484 1.00 95.06 311 LYS A CA 1
ATOM 2329 C C . LYS A 1 311 ? -16.547 3.335 -2.700 1.00 95.06 311 LYS A C 1
ATOM 2331 O O . LYS A 1 311 ? -16.139 4.380 -3.202 1.00 95.06 311 LYS A O 1
ATOM 2336 N N . VAL A 1 312 ? -16.193 2.123 -3.128 1.00 94.88 312 VAL A N 1
ATOM 2337 C CA . VAL A 1 312 ? -15.297 1.852 -4.259 1.00 94.88 312 VAL A CA 1
ATOM 2338 C C . VAL A 1 312 ? -16.032 1.913 -5.599 1.00 94.88 312 VAL A C 1
ATOM 2340 O O . VAL A 1 312 ? -15.506 2.484 -6.549 1.00 94.88 312 VAL A O 1
ATOM 2343 N N . GLU A 1 313 ? -17.254 1.373 -5.696 1.00 91.31 313 GLU A N 1
ATOM 2344 C CA . GLU A 1 313 ? -18.057 1.476 -6.931 1.00 91.31 313 GLU A CA 1
ATOM 2345 C C . GLU A 1 313 ? -18.567 2.904 -7.172 1.00 91.31 313 GLU A C 1
ATOM 2347 O O . GLU A 1 313 ? -18.817 3.281 -8.313 1.00 91.31 313 GLU A O 1
ATOM 2352 N N . GLU A 1 314 ? -18.669 3.716 -6.117 1.00 93.69 314 GLU A N 1
ATOM 2353 C CA . GLU A 1 314 ? -18.988 5.143 -6.201 1.00 93.69 314 GLU A CA 1
ATOM 2354 C C . GLU A 1 314 ? -17.758 6.051 -6.359 1.00 93.69 314 GLU A C 1
ATOM 2356 O O . GLU A 1 314 ? -17.896 7.268 -6.248 1.00 93.69 314 GLU A O 1
ATOM 2361 N N . GLU A 1 315 ? -16.570 5.480 -6.598 1.00 90.00 315 GLU A N 1
ATOM 2362 C CA . GLU A 1 315 ? -15.325 6.209 -6.903 1.00 90.00 315 GLU A CA 1
ATOM 2363 C C . GLU A 1 315 ? -14.868 7.190 -5.798 1.00 90.00 315 GLU A C 1
ATOM 2365 O O . GLU A 1 315 ? -14.088 8.109 -6.044 1.00 90.00 315 GLU A O 1
ATOM 2370 N N . LEU A 1 316 ? -15.336 7.010 -4.556 1.00 91.88 316 LEU A N 1
ATOM 2371 C CA . LEU A 1 316 ? -14.929 7.843 -3.415 1.00 91.88 316 LEU A CA 1
ATOM 2372 C C . LEU A 1 316 ? -13.655 7.336 -2.738 1.00 91.88 316 LEU A C 1
ATOM 2374 O O . LEU A 1 316 ? -12.995 8.098 -2.031 1.00 91.88 316 LEU A O 1
ATOM 2378 N N . ILE A 1 317 ? -13.346 6.055 -2.929 1.00 92.62 317 ILE A N 1
ATOM 2379 C CA . ILE A 1 317 ? -12.119 5.396 -2.488 1.00 92.62 317 ILE A CA 1
ATOM 2380 C C . ILE A 1 317 ? -11.669 4.391 -3.550 1.00 92.62 317 ILE A C 1
ATOM 2382 O O . ILE A 1 317 ? -12.486 3.768 -4.225 1.00 92.62 317 ILE A O 1
ATOM 2386 N N . GLU A 1 318 ? -10.362 4.226 -3.694 1.00 92.50 318 GLU A N 1
ATOM 2387 C CA . GLU A 1 318 ? -9.732 3.320 -4.650 1.00 92.50 318 GLU A CA 1
ATOM 2388 C C . GLU A 1 318 ? -9.202 2.068 -3.926 1.00 92.50 318 GLU A C 1
ATOM 2390 O O . GLU A 1 318 ? -8.926 2.080 -2.723 1.00 92.50 318 GLU A O 1
ATOM 2395 N N . CYS A 1 319 ? -8.994 0.967 -4.655 1.00 91.50 319 CYS A N 1
ATOM 2396 C CA . CYS A 1 319 ? -8.432 -0.261 -4.075 1.00 91.50 319 CYS A CA 1
ATOM 2397 C C . CYS A 1 319 ? -7.059 0.018 -3.441 1.00 91.50 319 CYS A C 1
ATOM 2399 O O . CYS A 1 319 ? -6.721 -0.541 -2.395 1.00 91.50 319 CYS A O 1
ATOM 2401 N N . THR A 1 320 ? -6.291 0.924 -4.054 1.00 89.62 320 THR A N 1
ATOM 2402 C CA . THR A 1 320 ? -4.957 1.339 -3.605 1.00 89.62 320 THR A CA 1
ATOM 2403 C C . THR A 1 320 ? -4.927 2.230 -2.363 1.00 89.62 320 THR A C 1
ATOM 2405 O O . THR A 1 320 ? -3.856 2.440 -1.793 1.00 89.62 320 THR A O 1
ATOM 2408 N N . ASP A 1 321 ? -6.070 2.731 -1.886 1.00 90.00 321 ASP A N 1
ATOM 2409 C CA . ASP A 1 321 ? -6.118 3.428 -0.592 1.00 90.00 321 ASP A CA 1
ATOM 2410 C C . ASP A 1 321 ? -5.871 2.451 0.573 1.00 90.00 321 ASP A C 1
ATOM 2412 O O . ASP A 1 321 ? -5.285 2.810 1.612 1.00 90.00 321 ASP A O 1
ATOM 2416 N N . CYS A 1 322 ? -6.259 1.187 0.356 1.00 87.56 322 CYS A N 1
ATOM 2417 C CA . CYS A 1 322 ? -6.108 0.091 1.304 1.00 87.56 322 CYS A CA 1
ATOM 2418 C C . CYS A 1 322 ? -5.000 -0.905 0.932 1.00 87.56 322 CYS A C 1
ATOM 2420 O O . CYS A 1 322 ? -4.258 -1.335 1.816 1.00 87.56 322 CYS A O 1
ATOM 2422 N N . HIS A 1 323 ? -4.870 -1.262 -0.346 1.00 87.56 323 HIS A N 1
ATOM 2423 C CA . HIS A 1 323 ? -3.920 -2.264 -0.828 1.00 87.56 323 HIS A CA 1
ATOM 2424 C C . HIS A 1 323 ? -2.711 -1.639 -1.526 1.00 87.56 323 HIS A C 1
ATOM 2426 O O . HIS A 1 323 ? -2.808 -0.611 -2.181 1.00 87.56 323 HIS A O 1
ATOM 2432 N N . ASP A 1 324 ? -1.567 -2.310 -1.453 1.00 85.81 324 ASP A N 1
ATOM 2433 C CA . ASP A 1 324 ? -0.412 -2.008 -2.290 1.00 85.81 324 ASP A CA 1
ATOM 2434 C C . ASP A 1 324 ? -0.288 -3.112 -3.340 1.00 85.81 324 ASP A C 1
ATOM 2436 O O . ASP A 1 324 ? 0.104 -4.240 -3.030 1.00 85.81 324 ASP A O 1
ATOM 2440 N N . ALA A 1 325 ? -0.654 -2.791 -4.582 1.00 87.00 325 ALA A N 1
ATOM 2441 C CA . ALA A 1 325 ? -0.578 -3.723 -5.703 1.00 87.00 325 ALA A CA 1
ATOM 2442 C C . ALA A 1 325 ? 0.867 -4.134 -6.034 1.00 87.00 325 ALA A C 1
ATOM 2444 O O . ALA A 1 325 ? 1.056 -5.135 -6.726 1.00 87.00 325 ALA A O 1
ATOM 2445 N N . HIS A 1 326 ? 1.863 -3.396 -5.527 1.00 87.69 326 HIS A N 1
ATOM 2446 C CA . HIS A 1 326 ? 3.278 -3.711 -5.685 1.00 87.69 326 HIS A CA 1
ATOM 2447 C C . HIS A 1 326 ? 3.867 -4.500 -4.508 1.00 87.69 326 HIS A C 1
ATOM 2449 O O . HIS A 1 326 ? 5.062 -4.790 -4.497 1.00 87.69 326 HIS A O 1
ATOM 2455 N N . GLY A 1 327 ? 3.034 -4.851 -3.524 1.00 75.38 327 GLY A N 1
ATOM 2456 C CA . GLY A 1 327 ? 3.430 -5.549 -2.310 1.00 75.38 327 GLY A CA 1
ATOM 2457 C C . GLY A 1 327 ? 4.036 -4.621 -1.258 1.00 75.38 327 GLY A C 1
ATOM 2458 O O . GLY A 1 327 ? 5.079 -4.002 -1.462 1.00 75.38 327 GLY A O 1
ATOM 2459 N N . ALA A 1 328 ? 3.426 -4.592 -0.075 1.00 64.31 328 ALA A N 1
ATOM 2460 C CA . ALA A 1 328 ? 4.064 -4.059 1.123 1.00 64.31 328 ALA A CA 1
ATOM 2461 C C . ALA A 1 328 ? 4.968 -5.125 1.770 1.00 64.31 328 ALA A C 1
ATOM 2463 O O . ALA A 1 328 ? 4.867 -6.319 1.490 1.00 64.31 328 ALA A O 1
ATOM 2464 N N . PHE A 1 329 ? 5.861 -4.709 2.671 1.00 54.62 329 PHE A N 1
ATOM 2465 C CA . PHE A 1 329 ? 6.675 -5.652 3.441 1.00 54.62 329 PHE A CA 1
ATOM 2466 C C . PHE A 1 329 ? 5.794 -6.507 4.375 1.00 54.62 329 PHE A C 1
ATOM 2468 O O . PHE A 1 329 ? 5.289 -6.016 5.389 1.00 54.62 329 PHE A O 1
ATOM 2475 N N . GLY A 1 330 ? 5.651 -7.791 4.037 1.00 48.38 330 GLY A N 1
ATOM 2476 C CA . GLY A 1 330 ? 4.905 -8.802 4.790 1.00 48.38 330 GLY A CA 1
ATOM 2477 C C . GLY A 1 330 ? 4.009 -9.616 3.859 1.00 48.38 330 GLY A C 1
ATOM 2478 O O . GLY A 1 330 ? 3.182 -9.049 3.152 1.00 48.38 330 GLY A O 1
ATOM 2479 N N . GLU A 1 331 ? 4.193 -10.936 3.845 1.00 39.44 331 GLU A N 1
ATOM 2480 C CA . GLU A 1 331 ? 3.412 -11.874 3.031 1.00 39.44 331 GLU A CA 1
ATOM 2481 C C . GLU A 1 331 ? 1.905 -11.564 3.140 1.00 39.44 331 GLU A C 1
ATOM 2483 O O . GLU A 1 331 ? 1.369 -11.385 4.233 1.00 39.44 331 GLU A O 1
ATOM 2488 N N . ASN A 1 332 ? 1.221 -11.473 1.998 1.00 48.72 332 ASN A N 1
ATOM 2489 C CA . ASN A 1 332 ? -0.237 -11.377 1.870 1.00 48.72 332 ASN A CA 1
ATOM 2490 C C . ASN A 1 332 ? -0.965 -10.135 2.419 1.00 48.72 332 ASN A C 1
ATOM 2492 O O . ASN A 1 332 ? -2.114 -10.301 2.788 1.00 48.72 332 ASN A O 1
ATOM 2496 N N . MET A 1 333 ? -0.404 -8.917 2.469 1.00 50.53 333 MET A N 1
ATOM 2497 C CA . MET A 1 333 ? -1.116 -7.614 2.669 1.00 50.53 333 MET A CA 1
ATOM 2498 C C . MET A 1 333 ? -2.180 -7.473 3.799 1.00 50.53 333 MET A C 1
ATOM 2500 O O . MET A 1 333 ? -2.744 -6.397 3.972 1.00 50.53 333 MET A O 1
ATOM 2504 N N . LEU A 1 334 ? -2.457 -8.505 4.594 1.00 51.16 334 LEU A N 1
ATOM 2505 C CA . LEU A 1 334 ? -3.577 -8.617 5.525 1.00 51.16 334 LEU A CA 1
ATOM 2506 C C . LEU A 1 334 ? -3.378 -9.590 6.713 1.00 51.16 334 LEU A C 1
ATOM 2508 O O . LEU A 1 334 ? -4.299 -9.632 7.529 1.00 51.16 334 LEU A O 1
ATOM 2512 N N . PRO A 1 335 ? -2.276 -10.347 6.938 1.00 52.78 335 PRO A N 1
ATOM 2513 C CA . PRO A 1 335 ? -2.316 -11.324 8.029 1.00 52.78 335 PRO A CA 1
ATOM 2514 C C . PRO A 1 335 ? -2.099 -10.724 9.423 1.00 52.78 335 PRO A C 1
ATOM 2516 O O . PRO A 1 335 ? -2.512 -11.337 10.401 1.00 52.78 335 PRO A O 1
ATOM 2519 N N . SER A 1 336 ? -1.473 -9.546 9.561 1.00 59.44 336 SER A N 1
ATOM 2520 C CA . SER A 1 336 ? -1.222 -8.976 10.895 1.00 59.44 336 SER A CA 1
ATOM 2521 C C . SER A 1 336 ? -2.224 -7.882 11.265 1.00 59.44 336 SER A C 1
ATOM 2523 O O . SER A 1 336 ? -2.403 -6.912 10.523 1.00 59.44 336 SER A O 1
ATOM 2525 N N . ALA A 1 337 ? -2.800 -7.992 12.466 1.00 60.00 337 ALA A N 1
ATOM 2526 C CA . ALA A 1 337 ? -3.674 -6.982 13.065 1.00 60.00 337 ALA A CA 1
ATOM 2527 C C . ALA A 1 337 ? -3.049 -5.574 13.043 1.00 60.00 337 ALA A C 1
ATOM 2529 O O . ALA A 1 337 ? -3.736 -4.584 12.813 1.00 60.00 337 ALA A O 1
ATOM 2530 N N . ARG A 1 338 ? -1.720 -5.479 13.196 1.00 67.81 338 ARG A N 1
ATOM 2531 C CA . ARG A 1 338 ? -0.969 -4.216 13.145 1.00 67.81 338 ARG A CA 1
ATOM 2532 C C . ARG A 1 338 ? -1.026 -3.535 11.775 1.00 67.81 338 ARG A C 1
ATOM 2534 O O . ARG A 1 338 ? -1.163 -2.317 11.716 1.00 67.81 338 ARG A O 1
ATOM 2541 N N . TRP A 1 339 ? -0.893 -4.293 10.688 1.00 67.31 339 TRP A N 1
ATOM 2542 C CA . TRP A 1 339 ? -0.969 -3.732 9.335 1.00 67.31 339 TRP A CA 1
ATOM 2543 C C . TRP A 1 339 ? -2.395 -3.318 8.979 1.00 67.31 339 TRP A C 1
ATOM 2545 O O . TRP A 1 339 ? -2.594 -2.199 8.508 1.00 67.31 339 TRP A O 1
ATOM 2555 N N . GLN A 1 340 ? -3.380 -4.172 9.284 1.00 71.69 340 GLN A N 1
ATOM 2556 C CA . GLN A 1 340 ? -4.800 -3.839 9.117 1.00 71.69 340 GLN A CA 1
ATOM 2557 C C . GLN A 1 340 ? -5.142 -2.540 9.847 1.00 71.69 340 GLN A C 1
ATOM 2559 O O . GLN A 1 340 ? -5.731 -1.632 9.269 1.00 71.69 340 GLN A O 1
ATOM 2564 N N . PHE A 1 341 ? -4.692 -2.424 11.098 1.00 81.38 341 PHE A N 1
ATOM 2565 C CA . PHE A 1 341 ? -4.913 -1.247 11.919 1.00 81.38 341 PHE A CA 1
ATOM 2566 C C . PHE A 1 341 ? -4.424 0.031 11.236 1.00 81.38 341 PHE A C 1
ATOM 2568 O O . PHE A 1 341 ? -5.206 0.965 11.098 1.00 81.38 341 PHE A O 1
ATOM 2575 N N . ILE A 1 342 ? -3.178 0.056 10.743 1.00 81.25 342 ILE A N 1
ATOM 2576 C CA . ILE A 1 342 ? -2.594 1.231 10.071 1.00 81.25 342 ILE A CA 1
ATOM 2577 C C . ILE A 1 342 ? -3.422 1.648 8.854 1.00 81.25 342 ILE A C 1
ATOM 2579 O O . ILE A 1 342 ? -3.631 2.841 8.644 1.00 81.25 342 ILE A O 1
ATOM 2583 N N . VAL A 1 343 ? -3.892 0.686 8.058 1.00 86.25 343 VAL A N 1
ATOM 2584 C CA . VAL A 1 343 ? -4.692 0.971 6.862 1.00 86.25 343 VAL A CA 1
ATOM 2585 C C . VAL A 1 343 ? -6.057 1.545 7.242 1.00 86.25 343 VAL A C 1
ATOM 2587 O O . VAL A 1 343 ? -6.439 2.594 6.726 1.00 86.25 343 VAL A O 1
ATOM 2590 N N . CYS A 1 344 ? -6.764 0.916 8.182 1.00 88.38 344 CYS A N 1
ATOM 2591 C CA . CYS A 1 344 ? -8.104 1.342 8.583 1.00 88.38 344 CYS A CA 1
ATOM 2592 C C . CYS A 1 344 ? -8.103 2.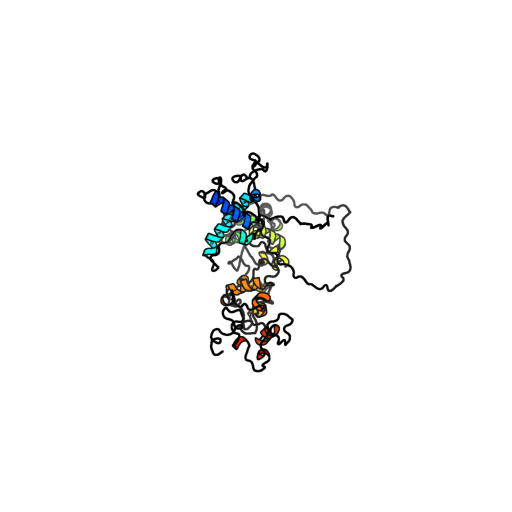736 9.235 1.00 88.38 344 CYS A C 1
ATOM 2594 O O . CYS A 1 344 ? -8.970 3.565 8.946 1.00 88.38 344 CYS A O 1
ATOM 2596 N N . ILE A 1 345 ? -7.121 3.043 10.088 1.00 89.69 345 ILE A N 1
ATOM 2597 C CA . ILE A 1 345 ? -7.099 4.309 10.839 1.00 89.69 345 ILE A CA 1
ATOM 2598 C C . ILE A 1 345 ? -6.697 5.524 10.001 1.00 89.69 345 ILE A C 1
ATOM 2600 O O . ILE A 1 345 ? -6.858 6.642 10.486 1.00 89.69 345 ILE A O 1
ATOM 2604 N N . LYS A 1 346 ? -6.225 5.346 8.755 1.00 88.75 346 LYS A N 1
ATOM 2605 C CA . LYS A 1 346 ? -6.026 6.477 7.827 1.00 88.75 346 LYS A CA 1
ATOM 2606 C C . LYS A 1 346 ? -7.299 7.323 7.718 1.00 88.75 346 LYS A C 1
ATOM 2608 O O . LYS A 1 346 ? -7.218 8.546 7.629 1.00 88.75 346 LYS A O 1
ATOM 2613 N N . CYS A 1 347 ? -8.458 6.663 7.784 1.00 92.06 347 CYS A N 1
ATOM 2614 C CA . CYS A 1 347 ? -9.774 7.293 7.734 1.00 92.06 347 CYS A CA 1
ATOM 2615 C C . CYS A 1 347 ? -10.558 7.117 9.047 1.00 92.06 347 CYS A C 1
ATOM 2617 O O . CYS A 1 347 ? -11.213 8.054 9.502 1.00 92.06 347 CYS A O 1
ATOM 2619 N N . HIS A 1 348 ? -10.459 5.962 9.716 1.00 92.38 348 HIS A N 1
ATOM 2620 C CA . HIS A 1 348 ? -11.195 5.665 10.953 1.00 92.38 348 HIS A CA 1
ATOM 2621 C C . HIS A 1 348 ? -10.459 6.131 12.221 1.00 92.38 348 HIS A C 1
ATOM 2623 O O . HIS A 1 348 ? -10.300 5.383 13.185 1.00 92.38 348 HIS A O 1
ATOM 2629 N N . LEU A 1 349 ? -10.039 7.399 12.239 1.00 89.38 349 LEU A N 1
ATOM 2630 C CA . LEU A 1 349 ? -9.263 8.007 13.330 1.00 89.38 349 LEU A CA 1
ATOM 2631 C C . LEU A 1 349 ? -9.869 7.842 14.736 1.00 89.38 349 LEU A C 1
ATOM 2633 O O . LEU A 1 349 ? -9.101 7.618 15.671 1.00 89.38 349 LEU A O 1
ATOM 2637 N N . PRO A 1 350 ? -11.202 7.892 14.943 1.00 86.69 350 PRO A N 1
ATOM 2638 C CA . PRO A 1 350 ? -11.768 7.685 16.275 1.00 86.69 350 PRO A CA 1
ATOM 2639 C C . PRO A 1 350 ? -11.480 6.302 16.873 1.00 86.69 350 PRO A C 1
ATOM 2641 O O . PRO A 1 350 ? -11.575 6.155 18.084 1.00 86.69 350 PRO A O 1
ATOM 2644 N N . ALA A 1 351 ? -11.136 5.304 16.051 1.00 85.88 351 ALA A N 1
ATOM 2645 C CA . ALA A 1 351 ? -10.771 3.955 16.486 1.00 85.88 351 ALA A CA 1
ATOM 2646 C C . ALA A 1 351 ? -9.248 3.757 16.651 1.00 85.88 351 ALA A C 1
ATOM 2648 O O . ALA A 1 351 ? -8.814 2.680 17.048 1.00 85.88 351 ALA A O 1
ATOM 2649 N N . ALA A 1 352 ? -8.434 4.779 16.361 1.00 82.12 352 ALA A N 1
ATOM 2650 C CA . ALA A 1 352 ? -6.975 4.678 16.319 1.00 82.12 352 ALA A CA 1
ATOM 2651 C C . ALA A 1 352 ? -6.285 4.665 17.692 1.00 82.12 352 ALA A C 1
ATOM 2653 O O . ALA A 1 352 ? -5.099 4.362 17.777 1.00 82.12 352 ALA A O 1
ATOM 2654 N N . GLY A 1 353 ? -6.980 5.031 18.770 1.00 78.56 353 GLY A N 1
ATOM 2655 C CA . GLY A 1 353 ? -6.331 5.198 20.070 1.00 78.56 353 GLY A CA 1
ATOM 2656 C C . GLY A 1 353 ? -5.147 6.192 20.022 1.00 78.56 353 GLY A C 1
ATOM 2657 O O . GLY A 1 353 ? -5.148 7.109 19.199 1.00 78.56 353 GLY A O 1
ATOM 2658 N N . PRO A 1 354 ? -4.138 6.047 20.901 1.00 78.44 354 PRO A N 1
ATOM 2659 C CA . PRO A 1 354 ? -4.024 5.025 21.936 1.00 78.44 354 PRO A CA 1
ATOM 2660 C C . PRO A 1 354 ? -5.118 5.196 22.990 1.00 78.44 354 PRO A C 1
ATOM 2662 O O . PRO A 1 354 ? -5.396 6.307 23.446 1.00 78.44 354 PRO A O 1
ATOM 2665 N N . PHE A 1 355 ? -5.751 4.090 23.364 1.00 85.75 355 PHE A N 1
ATOM 2666 C CA . PHE A 1 355 ? -6.720 4.083 24.450 1.00 85.75 355 PHE A CA 1
ATOM 2667 C C . PHE A 1 355 ? -6.038 3.650 25.745 1.00 85.75 355 PHE A C 1
ATOM 2669 O O . PHE A 1 355 ? -5.228 2.728 25.733 1.00 85.75 355 PHE A O 1
ATOM 2676 N N . ILE A 1 356 ? -6.387 4.273 26.873 1.00 87.69 356 ILE A N 1
ATOM 2677 C CA . ILE A 1 356 ? -5.935 3.817 28.201 1.00 87.69 356 ILE A CA 1
ATOM 2678 C C . ILE A 1 356 ? -6.420 2.382 28.448 1.00 87.69 356 ILE A C 1
ATOM 2680 O O . ILE A 1 356 ? -5.688 1.552 28.981 1.00 87.69 356 ILE A O 1
ATOM 2684 N N . TYR A 1 357 ? -7.646 2.085 28.013 1.00 87.00 357 TYR A N 1
ATOM 2685 C CA . TYR A 1 357 ? -8.231 0.754 28.022 1.00 87.00 357 TYR A CA 1
ATOM 2686 C C . TYR A 1 357 ? -8.452 0.311 26.575 1.00 87.00 357 TYR A C 1
ATOM 2688 O O . TYR A 1 357 ? -9.385 0.759 25.907 1.00 87.00 357 TYR A O 1
ATOM 2696 N N . GLU A 1 358 ? -7.578 -0.555 26.076 1.00 84.94 358 GLU A N 1
ATOM 2697 C CA . GLU A 1 358 ? -7.695 -1.139 24.738 1.00 84.94 358 GLU A CA 1
ATOM 2698 C C . GLU A 1 358 ? -8.617 -2.364 24.768 1.00 84.94 358 GLU A C 1
ATOM 2700 O O . GLU A 1 358 ? -8.577 -3.163 25.707 1.00 84.94 358 GLU A O 1
ATOM 2705 N N . HIS A 1 359 ? -9.432 -2.553 23.727 1.00 88.06 359 HIS A N 1
ATOM 2706 C CA . HIS A 1 359 ? -10.119 -3.827 23.540 1.00 88.06 359 HIS A CA 1
ATOM 2707 C C . HIS A 1 359 ? -9.124 -4.853 22.988 1.00 88.06 359 HIS A C 1
ATOM 2709 O O . HIS A 1 359 ? -8.625 -4.703 21.871 1.00 88.06 359 HIS A O 1
ATOM 2715 N N . ALA A 1 360 ? -8.821 -5.895 23.769 1.00 84.06 360 ALA A N 1
ATOM 2716 C CA . ALA A 1 360 ? -7.768 -6.859 23.443 1.00 84.06 360 ALA A CA 1
ATOM 2717 C C . ALA A 1 360 ? -7.957 -7.515 22.064 1.00 84.06 360 ALA A C 1
ATOM 2719 O O . ALA A 1 360 ? -6.972 -7.707 21.351 1.00 84.06 360 ALA A O 1
ATOM 2720 N N . ALA A 1 361 ? -9.203 -7.776 21.650 1.00 84.25 361 ALA A N 1
ATOM 2721 C CA . ALA A 1 361 ? -9.480 -8.355 20.336 1.00 84.25 361 ALA A CA 1
ATOM 2722 C C . ALA A 1 361 ? -9.087 -7.412 19.185 1.00 84.25 361 ALA A C 1
ATOM 2724 O O . ALA A 1 361 ? -8.541 -7.873 18.193 1.00 84.25 361 ALA A O 1
ATOM 2725 N N . VAL A 1 362 ? -9.238 -6.087 19.329 1.00 84.94 362 VAL A N 1
ATOM 2726 C CA . VAL A 1 362 ? -8.804 -5.135 18.283 1.00 84.94 362 VAL A CA 1
ATOM 2727 C C . VAL A 1 362 ? -7.290 -5.199 18.082 1.00 84.94 362 VAL A C 1
ATOM 2729 O O . VAL A 1 362 ? -6.802 -5.138 16.957 1.00 84.94 362 VAL A O 1
ATOM 2732 N N . LYS A 1 363 ? -6.534 -5.368 19.168 1.00 78.56 363 LYS A N 1
ATOM 2733 C CA . LYS A 1 363 ? -5.072 -5.467 19.124 1.00 78.56 363 LYS A CA 1
ATOM 2734 C C . LYS A 1 363 ? -4.582 -6.817 18.599 1.00 78.56 363 LYS A C 1
ATOM 2736 O O . LYS A 1 363 ? -3.573 -6.859 17.899 1.00 78.56 363 LYS A O 1
ATOM 2741 N N . ALA A 1 364 ? -5.256 -7.900 18.985 1.00 79.88 364 ALA A N 1
ATOM 2742 C CA . ALA A 1 364 ? -4.842 -9.266 18.681 1.00 79.88 364 ALA A CA 1
ATOM 2743 C C . ALA A 1 364 ? -5.366 -9.761 17.323 1.00 79.88 364 ALA A C 1
ATOM 2745 O O . ALA A 1 364 ? -4.594 -10.299 16.535 1.00 79.88 364 ALA A O 1
ATOM 2746 N N . GLU A 1 365 ? -6.653 -9.560 17.045 1.00 79.94 365 GLU A N 1
ATOM 2747 C CA . GLU A 1 365 ? -7.350 -10.062 15.851 1.00 79.94 365 GLU A CA 1
ATOM 2748 C C . GLU A 1 365 ? -7.463 -9.003 14.745 1.00 79.94 365 GLU A C 1
ATOM 2750 O O . GLU A 1 365 ? -7.621 -9.341 13.573 1.00 79.94 365 GLU A O 1
ATOM 2755 N N . GLY A 1 366 ? -7.324 -7.720 15.092 1.00 86.38 366 GLY A N 1
ATOM 2756 C CA . GLY A 1 366 ? -7.431 -6.617 14.141 1.00 86.38 366 GLY A CA 1
ATOM 2757 C C . GLY A 1 366 ? -8.877 -6.253 13.807 1.00 86.38 366 GLY A C 1
ATOM 2758 O O . GLY A 1 366 ? -9.837 -6.761 14.384 1.00 86.38 366 GLY A O 1
ATOM 2759 N N . CYS A 1 367 ? -9.044 -5.326 12.865 1.00 89.75 367 CYS A N 1
ATOM 2760 C CA . CYS A 1 367 ? -10.357 -4.796 12.496 1.00 89.75 367 CYS A CA 1
ATOM 2761 C C . CYS A 1 367 ? -11.231 -5.854 11.800 1.00 89.75 367 CYS A C 1
ATOM 2763 O O . CYS A 1 367 ? -12.447 -5.886 12.000 1.00 89.75 367 CYS A O 1
ATOM 2765 N N . ILE A 1 368 ? -10.617 -6.740 11.007 1.00 89.88 368 ILE A N 1
ATOM 2766 C CA . ILE A 1 368 ? -11.354 -7.719 10.193 1.00 89.88 368 ILE A CA 1
ATOM 2767 C C . ILE A 1 368 ? -11.855 -8.927 10.993 1.00 89.88 368 ILE A C 1
ATOM 2769 O O . ILE A 1 368 ? -12.649 -9.707 10.477 1.00 89.88 368 ILE A O 1
ATOM 2773 N N . GLY A 1 369 ? -11.446 -9.065 12.261 1.00 88.56 369 GLY A N 1
ATOM 2774 C CA . GLY A 1 369 ? -12.040 -10.045 13.175 1.00 88.56 369 GLY A CA 1
ATOM 2775 C C . GLY A 1 369 ? -13.523 -9.769 13.446 1.00 88.56 369 GLY A C 1
ATOM 2776 O O . GLY A 1 369 ? -14.269 -10.671 13.807 1.00 88.56 369 GLY A O 1
ATOM 2777 N N . CYS A 1 370 ? -13.977 -8.528 13.237 1.00 92.31 370 CYS A N 1
ATOM 2778 C CA . CYS A 1 370 ? -15.376 -8.129 13.409 1.00 92.31 370 CYS A CA 1
ATOM 2779 C C . CYS A 1 370 ? -16.000 -7.504 12.151 1.00 92.31 370 CYS A C 1
ATOM 2781 O O . CYS A 1 370 ? -17.227 -7.508 12.039 1.00 92.31 370 CYS A O 1
ATOM 2783 N N . HIS A 1 371 ? -15.195 -6.981 11.217 1.00 94.69 371 HIS A N 1
ATOM 2784 C CA . HIS A 1 371 ? -15.671 -6.254 10.037 1.00 94.69 371 HIS A CA 1
ATOM 2785 C C . HIS A 1 371 ? -15.317 -6.925 8.700 1.00 94.69 371 HIS A C 1
ATOM 2787 O O . HIS A 1 371 ? -14.202 -7.393 8.495 1.00 94.69 371 HIS A O 1
ATOM 2793 N N . PHE A 1 372 ? -16.237 -6.870 7.739 1.00 93.75 372 PHE A N 1
ATOM 2794 C CA . PHE A 1 372 ? -15.982 -7.100 6.324 1.00 93.75 372 PHE A CA 1
ATOM 2795 C C . PHE A 1 372 ? -15.256 -5.883 5.726 1.00 93.75 372 PHE A C 1
ATOM 2797 O O . PHE A 1 372 ? -15.817 -4.787 5.718 1.00 93.75 372 PHE A O 1
ATOM 2804 N N . PRO A 1 373 ? -14.031 -6.032 5.196 1.00 92.12 373 PRO A N 1
ATOM 2805 C CA . PRO A 1 373 ? -13.258 -4.897 4.692 1.00 92.12 373 PRO A CA 1
ATOM 2806 C C . PRO A 1 373 ? -13.776 -4.337 3.358 1.00 92.12 373 PRO A C 1
ATOM 2808 O O . PRO A 1 373 ? -13.520 -3.175 3.066 1.00 92.12 373 PRO A O 1
ATOM 2811 N N . HIS A 1 374 ? -14.522 -5.106 2.560 1.00 95.12 374 HIS A N 1
ATOM 2812 C CA . HIS A 1 374 ? -15.077 -4.640 1.280 1.00 95.12 374 HIS A CA 1
ATOM 2813 C C . HIS A 1 374 ? -16.561 -4.297 1.399 1.00 95.12 374 HIS A C 1
ATOM 2815 O O . HIS A 1 374 ? -16.947 -3.130 1.342 1.00 95.12 374 HIS A O 1
ATOM 2821 N N . GLY A 1 375 ? -17.388 -5.316 1.625 1.00 95.25 375 GLY A N 1
ATOM 2822 C CA . GLY A 1 375 ? -18.823 -5.168 1.782 1.00 95.25 375 GLY A CA 1
ATOM 2823 C C . GLY A 1 375 ? -19.470 -6.415 2.361 1.00 95.25 375 GLY A C 1
ATOM 2824 O O . GLY A 1 375 ? -18.906 -7.509 2.325 1.00 95.25 375 GLY A O 1
ATOM 2825 N N . GLY A 1 376 ? -20.651 -6.232 2.936 1.00 95.44 376 GLY A N 1
ATOM 2826 C CA . GLY A 1 376 ? -21.393 -7.282 3.605 1.00 95.44 376 GLY A CA 1
ATOM 2827 C C . GLY A 1 376 ? -22.874 -6.946 3.771 1.00 95.44 376 GLY A C 1
ATOM 2828 O O . GLY A 1 376 ? -23.308 -5.817 3.530 1.00 95.44 376 GLY A O 1
ATOM 2829 N N . PRO A 1 377 ? -23.675 -7.936 4.186 1.00 95.25 377 PRO A N 1
ATOM 2830 C CA . PRO A 1 377 ? -25.116 -7.768 4.341 1.00 95.25 377 PRO A CA 1
ATOM 2831 C C . PRO A 1 377 ? -25.493 -6.979 5.603 1.00 95.25 377 PRO A C 1
ATOM 2833 O O . PRO A 1 377 ? -26.599 -6.451 5.685 1.00 95.25 377 PRO A O 1
ATOM 2836 N N . ASN A 1 378 ? -24.589 -6.898 6.586 1.00 94.69 378 ASN A N 1
ATOM 2837 C CA . ASN A 1 378 ? -24.899 -6.381 7.914 1.00 94.69 378 ASN A CA 1
ATOM 2838 C C . ASN A 1 378 ? -24.483 -4.906 8.073 1.00 94.69 378 ASN A C 1
ATOM 2840 O O . ASN A 1 378 ? -23.434 -4.497 7.557 1.00 94.69 378 ASN A O 1
ATOM 2844 N N . PRO A 1 379 ? -25.246 -4.106 8.843 1.00 93.12 379 PRO A N 1
ATOM 2845 C CA . PRO A 1 379 ? -24.866 -2.746 9.213 1.00 93.12 379 PRO A CA 1
ATOM 2846 C C . PRO A 1 379 ? -23.456 -2.667 9.801 1.00 93.12 379 PRO A C 1
ATOM 2848 O O . PRO A 1 379 ? -22.992 -3.587 10.473 1.00 93.12 379 PRO A O 1
ATOM 2851 N N . HIS A 1 380 ? -22.776 -1.545 9.551 1.00 92.31 380 HIS A N 1
ATOM 2852 C CA . HIS A 1 380 ? -21.392 -1.311 9.982 1.00 92.31 380 HIS A CA 1
ATOM 2853 C C . HIS A 1 380 ? -20.397 -2.376 9.504 1.00 92.31 380 HIS A C 1
ATOM 2855 O O . HIS A 1 380 ? -19.339 -2.529 10.106 1.00 92.31 380 HIS A O 1
ATOM 2861 N N . LEU A 1 381 ? -20.722 -3.097 8.424 1.00 95.75 381 LEU A N 1
ATOM 2862 C CA . LEU A 1 381 ? -19.888 -4.151 7.853 1.00 95.75 381 LEU A CA 1
ATOM 2863 C C . LEU A 1 381 ? -19.614 -5.298 8.825 1.00 95.75 381 LEU A C 1
ATOM 2865 O O . LEU A 1 381 ? -18.578 -5.932 8.726 1.00 95.75 381 LEU A O 1
ATOM 2869 N N . LEU A 1 382 ? -20.493 -5.583 9.781 1.00 94.88 382 LEU A N 1
ATOM 2870 C CA . LEU A 1 382 ? -20.216 -6.634 10.760 1.00 94.88 382 LEU A CA 1
ATOM 2871 C C . LEU A 1 382 ? -20.236 -8.037 10.137 1.00 94.88 382 LEU A C 1
ATOM 2873 O O . LEU A 1 382 ? -21.095 -8.354 9.313 1.00 94.88 382 LEU A O 1
ATOM 2877 N N . ILE A 1 383 ? -19.331 -8.911 10.586 1.00 93.19 383 ILE A N 1
ATOM 2878 C CA . ILE A 1 383 ? -19.251 -10.299 10.096 1.00 93.19 383 ILE A CA 1
ATOM 2879 C C . ILE A 1 383 ? -20.432 -11.179 10.530 1.00 93.19 383 ILE A C 1
ATOM 2881 O O . ILE A 1 383 ? -20.634 -12.260 9.985 1.00 93.19 383 ILE A O 1
ATOM 2885 N N . GLN A 1 384 ? -21.225 -10.716 11.498 1.00 92.19 384 GLN A N 1
ATOM 2886 C CA . GLN A 1 384 ? -22.446 -11.366 11.970 1.00 92.19 384 GLN A CA 1
ATOM 2887 C C . GLN A 1 384 ? -23.584 -10.347 12.034 1.00 92.19 384 GLN A C 1
ATOM 2889 O O . GLN A 1 384 ? -23.361 -9.181 12.359 1.00 92.19 384 GLN A O 1
ATOM 2894 N N . GLU A 1 385 ? -24.810 -10.804 11.778 1.00 89.69 385 GLU A N 1
ATOM 2895 C CA . GLU A 1 385 ? -26.020 -9.979 11.906 1.00 89.69 385 GLU A CA 1
ATOM 2896 C C . GLU A 1 385 ? -26.260 -9.579 13.369 1.00 89.69 385 GLU A C 1
ATOM 2898 O O . GLU A 1 385 ? -26.540 -8.422 13.685 1.00 89.69 385 GLU A O 1
ATOM 2903 N N . ASN A 1 386 ? -26.106 -10.540 14.285 1.00 88.88 386 ASN A N 1
ATOM 2904 C CA . ASN A 1 386 ? -26.286 -10.316 15.711 1.00 88.88 386 ASN A CA 1
ATOM 2905 C C . ASN A 1 386 ? -24.947 -9.989 16.386 1.00 88.88 386 ASN A C 1
ATOM 2907 O O . ASN A 1 386 ? -24.120 -10.875 16.613 1.00 88.88 386 ASN A O 1
ATOM 2911 N N . VAL A 1 387 ? -24.785 -8.727 16.790 1.00 87.56 387 VAL A N 1
ATOM 2912 C CA . VAL A 1 387 ? -23.603 -8.214 17.506 1.00 87.56 387 VAL A CA 1
ATOM 2913 C C . VAL A 1 387 ? -23.247 -9.064 18.727 1.00 87.56 387 VAL A C 1
ATOM 2915 O O . VAL A 1 387 ? -22.074 -9.345 18.958 1.00 87.56 387 VAL A O 1
ATOM 2918 N N . ASN A 1 388 ? -24.244 -9.538 19.482 1.00 86.56 388 ASN A N 1
ATOM 2919 C CA . ASN A 1 388 ? -23.999 -10.331 20.687 1.00 86.56 388 ASN A CA 1
ATOM 2920 C C . ASN A 1 388 ? -23.279 -11.643 20.349 1.00 86.56 388 ASN A C 1
ATOM 2922 O O . ASN A 1 388 ? -22.469 -12.112 21.140 1.00 86.56 388 ASN A O 1
ATOM 2926 N N . THR A 1 389 ? -23.530 -12.216 19.166 1.00 87.62 389 THR A N 1
ATOM 2927 C CA . THR A 1 389 ? -22.848 -13.442 18.723 1.00 87.62 389 THR A CA 1
ATOM 2928 C C . THR A 1 389 ? -21.354 -13.203 18.537 1.00 87.62 389 THR A C 1
ATOM 2930 O O . THR A 1 389 ? -20.570 -14.071 18.895 1.00 87.62 389 THR A O 1
ATOM 2933 N N . ILE A 1 390 ? -20.950 -12.022 18.057 1.00 89.06 390 ILE A N 1
ATOM 2934 C CA . ILE A 1 390 ? -19.533 -11.642 17.938 1.00 89.06 390 ILE A CA 1
ATOM 2935 C C . ILE A 1 390 ? -18.905 -11.554 19.333 1.00 89.06 390 ILE A C 1
ATOM 2937 O O . ILE A 1 390 ? -17.870 -12.156 19.589 1.00 89.06 390 ILE A O 1
ATOM 2941 N N . CYS A 1 391 ? -19.564 -10.867 20.272 1.00 86.44 391 CYS A N 1
ATOM 2942 C CA . CYS A 1 391 ? -19.054 -10.714 21.637 1.00 86.44 391 CYS A CA 1
ATOM 2943 C C . CYS A 1 391 ? -18.883 -12.071 22.341 1.00 86.44 391 CYS A C 1
ATOM 2945 O O . CYS A 1 391 ? -17.860 -12.323 22.976 1.00 86.44 391 CYS A O 1
ATOM 2947 N N . LEU A 1 392 ? -19.877 -12.954 22.209 1.00 84.38 392 LEU A N 1
ATOM 2948 C CA . LEU A 1 392 ? -19.925 -14.254 22.883 1.00 84.38 392 LEU A CA 1
ATOM 2949 C C . LEU A 1 392 ? -18.942 -15.288 22.318 1.00 84.38 392 LEU A C 1
ATOM 2951 O O . LEU A 1 392 ? -18.739 -16.317 22.958 1.00 84.38 392 LEU A O 1
ATOM 2955 N N . GLN A 1 393 ? -18.301 -15.028 21.173 1.00 84.19 393 GLN A N 1
ATOM 2956 C CA . GLN A 1 393 ? -17.202 -15.872 20.685 1.00 84.19 393 GLN A CA 1
ATOM 2957 C C . GLN A 1 393 ? -16.003 -15.852 21.641 1.00 84.19 393 GLN A C 1
ATOM 2959 O O . GLN A 1 393 ? -15.330 -16.869 21.795 1.00 84.19 393 GLN A O 1
ATOM 2964 N N . CYS A 1 394 ? -15.786 -14.726 22.331 1.00 83.94 394 CYS A N 1
ATOM 2965 C CA . CYS A 1 394 ? -14.675 -14.547 23.269 1.00 83.94 394 CYS A CA 1
ATOM 2966 C C . CYS A 1 394 ? -15.150 -14.360 24.721 1.00 83.94 394 CYS A C 1
ATOM 2968 O O . CYS A 1 394 ? -14.507 -14.841 25.654 1.00 83.94 394 CYS A O 1
ATOM 2970 N N . HIS A 1 395 ? -16.296 -13.708 24.937 1.00 81.00 395 HIS A N 1
ATOM 2971 C CA . HIS A 1 395 ? -16.885 -13.483 26.259 1.00 81.00 395 HIS A CA 1
ATOM 2972 C C . HIS A 1 395 ? -17.788 -14.649 26.678 1.00 81.00 395 HIS A C 1
ATOM 2974 O O . HIS A 1 395 ? -19.007 -14.517 26.761 1.00 81.00 395 HIS A O 1
ATOM 2980 N N . LEU A 1 396 ? -17.193 -15.812 26.934 1.00 73.19 396 LEU A N 1
ATOM 2981 C CA . LEU A 1 396 ? -17.940 -16.988 27.377 1.00 73.19 396 LEU A CA 1
ATOM 2982 C C . LEU A 1 396 ? -18.254 -16.915 28.882 1.00 73.19 396 LEU A C 1
ATOM 2984 O O . LEU A 1 396 ? -17.374 -16.568 29.672 1.00 73.19 396 LEU A O 1
ATOM 2988 N N . PRO A 1 397 ? -19.466 -17.303 29.316 1.00 61.25 397 PRO A N 1
ATOM 2989 C CA . PRO A 1 397 ? -19.789 -17.433 30.731 1.00 61.25 397 PRO A CA 1
ATOM 2990 C C . PRO A 1 397 ? -19.042 -18.635 31.319 1.00 61.25 397 PRO A C 1
ATOM 2992 O O . PRO A 1 397 ? -19.538 -19.760 31.326 1.00 61.25 397 PRO A O 1
ATOM 2995 N N . SER A 1 398 ? -17.814 -18.414 31.785 1.00 55.53 398 SER A N 1
ATOM 2996 C CA . SER A 1 398 ? -17.038 -19.437 32.480 1.00 55.53 398 SER A CA 1
ATOM 2997 C C . SER A 1 398 ? -17.150 -19.217 33.985 1.00 55.53 398 SER A C 1
ATOM 2999 O O . SER A 1 398 ? -16.810 -18.151 34.485 1.00 55.53 398 SER A O 1
ATOM 3001 N N . SER A 1 399 ? -17.591 -20.235 34.722 1.00 51.31 399 SER A N 1
ATOM 3002 C CA . SER A 1 399 ? -17.562 -20.242 36.190 1.00 51.31 399 SER A CA 1
ATOM 3003 C C . SER A 1 399 ? -16.178 -20.586 36.762 1.00 51.31 399 SER A C 1
ATOM 3005 O O . SER A 1 399 ? -16.045 -20.714 37.973 1.00 51.31 399 SER A O 1
ATOM 3007 N N . ASN A 1 400 ? -15.163 -20.789 35.911 1.00 46.72 400 ASN A N 1
ATOM 3008 C CA . ASN A 1 400 ? -13.826 -21.239 36.296 1.00 46.72 400 ASN A CA 1
ATOM 3009 C C . ASN A 1 400 ? -12.748 -20.405 35.587 1.00 46.72 400 ASN A C 1
ATOM 3011 O O . ASN A 1 400 ? -12.282 -20.751 34.503 1.00 46.72 400 ASN A O 1
ATOM 3015 N N . SER A 1 401 ? -12.295 -19.351 36.262 1.00 48.94 401 SER A N 1
ATOM 3016 C CA . SER A 1 401 ? -11.293 -18.364 35.829 1.00 48.94 401 SER A CA 1
ATOM 3017 C C . SER A 1 401 ? -9.852 -18.904 35.698 1.00 48.94 401 SER A C 1
ATOM 3019 O O . SER A 1 401 ? -8.886 -18.160 35.837 1.00 48.94 401 SER A O 1
ATOM 3021 N N . THR A 1 402 ? -9.657 -20.200 35.443 1.00 43.88 402 THR A N 1
ATOM 3022 C CA . THR A 1 402 ? -8.323 -20.839 35.440 1.00 43.88 402 THR A CA 1
ATOM 3023 C C . THR A 1 402 ? -7.531 -20.657 34.138 1.00 43.88 402 THR A C 1
ATOM 3025 O O . THR A 1 402 ? -6.383 -21.084 34.071 1.00 43.88 402 THR A O 1
ATOM 3028 N N . ALA A 1 403 ? -8.091 -19.983 33.127 1.00 47.22 403 ALA A N 1
ATOM 3029 C CA . ALA A 1 403 ? -7.471 -19.811 31.807 1.00 47.22 403 ALA A CA 1
ATOM 3030 C C . ALA A 1 403 ? -7.035 -18.368 31.469 1.00 47.22 403 ALA A C 1
ATOM 3032 O O . ALA A 1 403 ? -6.762 -18.077 30.309 1.00 47.22 403 ALA A O 1
ATOM 3033 N N . GLY A 1 404 ? -6.985 -17.446 32.440 1.00 46.88 404 GLY A N 1
ATOM 3034 C CA . GLY A 1 404 ? -6.593 -16.051 32.170 1.00 46.88 404 GLY A CA 1
ATOM 3035 C C . GLY A 1 404 ? -7.590 -15.267 31.302 1.00 46.88 404 GLY A C 1
ATOM 3036 O O . GLY A 1 404 ? -7.242 -14.222 30.759 1.00 46.88 404 GLY A O 1
ATOM 3037 N N . LEU A 1 405 ? -8.821 -15.770 31.169 1.00 52.06 405 LEU A N 1
ATOM 3038 C CA . LEU A 1 405 ? -9.931 -15.071 30.525 1.00 52.06 405 LEU A CA 1
ATOM 3039 C C . LEU A 1 405 ? -10.505 -14.003 31.478 1.00 52.06 405 LEU A C 1
ATOM 3041 O O . LEU A 1 405 ? -10.499 -14.225 32.694 1.00 52.06 405 LEU A O 1
ATOM 3045 N N . PRO A 1 406 ? -11.004 -12.861 30.964 1.00 54.12 406 PRO A N 1
ATOM 3046 C CA . PRO A 1 406 ? -11.639 -11.838 31.793 1.00 54.12 406 PRO A CA 1
ATOM 3047 C C . PRO A 1 406 ? -12.831 -12.422 32.558 1.00 54.12 406 PRO A C 1
ATOM 3049 O O . PRO A 1 406 ? -13.632 -13.148 31.973 1.00 54.12 406 PRO A O 1
ATOM 3052 N N . ASP A 1 407 ? -12.971 -12.091 33.843 1.00 56.75 407 ASP A N 1
ATOM 3053 C CA . ASP A 1 407 ? -14.168 -12.434 34.615 1.00 56.75 407 ASP A CA 1
ATOM 3054 C C . ASP A 1 407 ? -15.376 -11.706 34.003 1.00 56.75 407 ASP A C 1
ATOM 3056 O O . ASP A 1 407 ? -15.386 -10.474 33.910 1.00 56.75 407 ASP A O 1
ATOM 3060 N N . VAL A 1 408 ? -16.354 -12.458 33.489 1.00 62.44 408 VAL A N 1
ATOM 3061 C CA . VAL A 1 408 ? -17.489 -11.894 32.744 1.00 62.44 408 VAL A CA 1
ATOM 3062 C C . VAL A 1 408 ? -18.708 -11.827 33.663 1.00 62.44 408 VAL A C 1
ATOM 3064 O O . VAL A 1 408 ? -19.115 -12.861 34.197 1.00 62.44 408 VAL A O 1
ATOM 3067 N N . PRO A 1 409 ? -19.334 -10.651 33.866 1.00 66.62 409 PRO A N 1
ATOM 3068 C CA . PRO A 1 409 ? -20.424 -10.537 34.828 1.00 66.62 409 PRO A CA 1
ATOM 3069 C C . PRO A 1 409 ? -21.644 -11.388 34.445 1.00 66.62 409 PRO A C 1
ATOM 3071 O O . PRO A 1 409 ? -21.986 -11.518 33.271 1.00 66.62 409 PRO A O 1
ATOM 3074 N N . ALA A 1 410 ? -22.386 -11.870 35.447 1.00 68.12 410 ALA A N 1
ATOM 3075 C CA . ALA A 1 410 ? -23.542 -12.758 35.264 1.00 68.12 410 ALA A CA 1
ATOM 3076 C C . ALA A 1 410 ? -24.657 -12.206 34.348 1.00 68.12 410 ALA A C 1
ATOM 3078 O O . ALA A 1 410 ? -25.465 -12.982 33.843 1.00 68.12 410 ALA A O 1
ATOM 3079 N N . HIS A 1 411 ? -24.702 -10.892 34.082 1.00 76.81 411 HIS A N 1
ATOM 3080 C CA . HIS A 1 411 ? -25.685 -10.301 33.164 1.00 76.81 411 HIS A CA 1
ATOM 3081 C C . HIS A 1 411 ? -25.531 -10.786 31.711 1.00 76.81 411 HIS A C 1
ATOM 3083 O O . HIS A 1 411 ? -26.470 -10.645 30.927 1.00 76.81 411 HIS A O 1
ATOM 3089 N N . ILE A 1 412 ? -24.394 -11.396 31.359 1.00 74.00 412 ILE A N 1
ATOM 3090 C CA . ILE A 1 412 ? -24.190 -12.059 30.066 1.00 74.00 412 ILE A CA 1
ATOM 3091 C C . ILE A 1 412 ? -25.095 -13.289 29.876 1.00 74.00 412 ILE A C 1
ATOM 3093 O O . ILE A 1 412 ? -25.408 -13.659 28.750 1.00 74.00 412 ILE A O 1
ATOM 3097 N N . LEU A 1 413 ? -25.551 -13.896 30.980 1.00 68.12 413 LEU A N 1
ATOM 3098 C CA . LEU A 1 413 ? -26.464 -15.045 30.998 1.00 68.12 413 LEU A CA 1
ATOM 3099 C C . LEU A 1 413 ? -27.943 -14.637 30.964 1.00 68.12 413 LEU A C 1
ATOM 3101 O O . LEU A 1 413 ? -28.823 -15.494 30.875 1.00 68.12 413 LEU A O 1
ATOM 3105 N N . SER A 1 414 ? -28.242 -13.342 31.066 1.00 65.12 414 SER A N 1
ATOM 3106 C CA . SER A 1 414 ? -29.619 -12.864 31.050 1.00 65.12 414 SER A CA 1
ATOM 3107 C C . SER A 1 414 ? -30.162 -12.892 29.620 1.00 65.12 414 SER A C 1
ATOM 3109 O O . SER A 1 414 ? -29.807 -12.068 28.780 1.00 65.12 414 SER A O 1
ATOM 3111 N N . ALA A 1 415 ? -31.094 -13.815 29.367 1.00 58.94 415 ALA A N 1
ATOM 3112 C CA . ALA A 1 415 ? -31.844 -13.927 28.113 1.00 58.94 415 ALA A CA 1
ATOM 3113 C C . ALA A 1 415 ? -32.714 -12.690 27.792 1.00 58.94 415 ALA A C 1
ATOM 3115 O O . ALA A 1 415 ? -33.297 -12.607 26.715 1.00 58.94 415 ALA A O 1
ATOM 3116 N N . GLN A 1 416 ? -32.823 -11.743 28.730 1.00 61.81 416 GLN A N 1
ATOM 3117 C CA . GLN A 1 416 ? -33.599 -10.505 28.613 1.00 61.81 416 GLN A CA 1
ATOM 3118 C C . GLN A 1 416 ? -32.720 -9.271 28.353 1.00 61.81 416 GLN A C 1
ATOM 3120 O O . GLN A 1 416 ? -33.245 -8.165 28.234 1.00 61.81 416 GLN A O 1
ATOM 3125 N N . SER A 1 417 ? -31.393 -9.428 28.291 1.00 58.50 417 SER A N 1
ATOM 3126 C CA . SER A 1 417 ? -30.487 -8.291 28.128 1.00 58.50 417 SER A CA 1
ATOM 3127 C C . SER A 1 417 ? -30.578 -7.701 26.708 1.00 58.50 417 SER A C 1
ATOM 3129 O O . SER A 1 417 ? -30.525 -8.458 25.735 1.00 58.50 417 SER A O 1
ATOM 3131 N N . PRO A 1 418 ? -30.689 -6.364 26.557 1.00 68.75 418 PRO A N 1
ATOM 3132 C CA . PRO A 1 418 ? -30.559 -5.698 25.260 1.00 68.75 418 PRO A CA 1
ATOM 3133 C C . PRO A 1 418 ? -29.177 -5.958 24.631 1.00 68.75 418 PRO A C 1
ATOM 3135 O O . PRO A 1 418 ? -28.273 -6.482 25.282 1.00 68.75 418 PRO A O 1
ATOM 3138 N N . SER A 1 419 ? -29.021 -5.613 23.344 1.00 81.44 419 SER A N 1
ATOM 3139 C CA . SER A 1 419 ? -27.753 -5.757 22.607 1.00 81.44 419 SER A CA 1
ATOM 3140 C C . SER A 1 419 ? -26.554 -5.277 23.433 1.00 81.44 419 SER A C 1
ATOM 3142 O O . SER A 1 419 ? -26.629 -4.203 24.020 1.00 81.44 419 SER A O 1
ATOM 3144 N N . CYS A 1 420 ? -25.438 -6.017 23.447 1.00 83.25 420 CYS A N 1
ATOM 3145 C CA . CYS A 1 420 ? -24.260 -5.699 24.267 1.00 83.25 420 CYS A CA 1
ATOM 3146 C C . CYS A 1 420 ? -23.817 -4.234 24.104 1.00 83.25 420 CYS A C 1
ATOM 3148 O O . CYS A 1 420 ? -23.510 -3.551 25.082 1.00 83.25 420 CYS A O 1
ATOM 3150 N N . ILE A 1 421 ? -23.876 -3.717 22.874 1.00 85.69 421 ILE A N 1
ATOM 3151 C CA . ILE A 1 421 ? -23.471 -2.349 22.533 1.00 85.69 421 ILE A CA 1
ATOM 3152 C C . ILE A 1 421 ? -24.435 -1.254 23.018 1.00 85.69 421 ILE A C 1
ATOM 3154 O O . ILE A 1 421 ? -24.101 -0.072 22.930 1.00 85.69 421 ILE A O 1
ATOM 3158 N N . SER A 1 422 ? -25.612 -1.602 23.555 1.00 83.62 422 SER A N 1
ATOM 3159 C CA . SER A 1 422 ? -26.515 -0.621 24.175 1.00 83.62 422 SER A CA 1
ATOM 3160 C C . SER A 1 422 ? -25.898 -0.009 25.428 1.00 83.62 422 SER A C 1
ATOM 3162 O O . SER A 1 422 ? -26.105 1.172 25.706 1.00 83.62 422 SER A O 1
ATOM 3164 N N . CYS A 1 423 ? -25.131 -0.818 26.159 1.00 82.56 423 CYS A N 1
ATOM 3165 C CA . CYS A 1 423 ? -24.390 -0.402 27.340 1.00 82.56 423 CYS A CA 1
ATOM 3166 C C . CYS A 1 423 ? -22.904 -0.259 27.001 1.00 82.56 423 CYS A C 1
ATOM 3168 O O . CYS A 1 423 ? -22.326 0.793 27.262 1.00 82.56 423 CYS A O 1
ATOM 3170 N N . HIS A 1 424 ? -22.308 -1.263 26.351 1.00 86.44 424 HIS A N 1
ATOM 3171 C CA . HIS A 1 424 ? -20.891 -1.300 25.985 1.00 86.44 424 HIS A CA 1
ATOM 3172 C C . HIS A 1 424 ? -20.639 -0.597 24.645 1.00 86.44 424 HIS A C 1
ATOM 3174 O O . HIS A 1 424 ? -20.379 -1.243 23.639 1.00 86.44 424 HIS A O 1
ATOM 3180 N N . SER A 1 425 ? -20.768 0.727 24.586 1.00 85.94 425 SER A N 1
ATOM 3181 C CA . SER A 1 425 ? -20.680 1.461 23.314 1.00 85.94 425 SER A CA 1
ATOM 3182 C C . SER A 1 425 ? -19.254 1.712 22.812 1.00 85.94 425 SER A C 1
ATOM 3184 O O . SER A 1 425 ? -19.067 1.975 21.627 1.00 85.94 425 SER A O 1
ATOM 3186 N N . SER A 1 426 ? -18.250 1.684 23.691 1.00 88.50 426 SER A N 1
ATOM 3187 C CA . SER A 1 426 ? -16.866 2.061 23.352 1.00 88.50 426 SER A CA 1
ATOM 3188 C C . SER A 1 426 ? -15.992 0.836 23.052 1.00 88.50 426 SER A C 1
ATOM 3190 O O . SER A 1 426 ? -14.898 0.696 23.591 1.00 88.50 426 SER A O 1
ATOM 3192 N N . ILE A 1 427 ? -16.494 -0.074 22.210 1.00 88.31 427 ILE A N 1
ATOM 3193 C CA . ILE A 1 427 ? -15.905 -1.404 21.948 1.00 88.31 427 ILE A CA 1
ATOM 3194 C C . ILE A 1 427 ? -14.563 -1.389 21.204 1.00 88.31 427 ILE A C 1
ATOM 3196 O O . ILE A 1 427 ? -13.840 -2.376 21.238 1.00 88.31 427 ILE A O 1
ATOM 3200 N N . HIS A 1 428 ? -14.204 -0.282 20.550 1.00 90.25 428 HIS A N 1
ATOM 3201 C CA . HIS A 1 428 ? -12.891 -0.132 19.909 1.00 90.25 428 HIS A CA 1
ATOM 3202 C C . HIS A 1 428 ? -11.789 0.286 20.899 1.00 90.25 428 HIS A C 1
ATOM 3204 O O . HIS A 1 428 ? -10.610 0.260 20.556 1.00 90.25 428 HIS A O 1
ATOM 3210 N N . GLY A 1 429 ? -12.170 0.637 22.132 1.00 88.00 429 GLY A N 1
ATOM 3211 C CA . GLY A 1 429 ? -11.300 1.131 23.193 1.00 88.00 429 GLY A CA 1
ATOM 3212 C C . GLY A 1 429 ? -11.862 2.396 23.850 1.00 88.00 429 GLY A C 1
ATOM 3213 O O . GLY A 1 429 ? -12.743 3.074 23.316 1.00 88.00 429 GLY A O 1
ATOM 3214 N N . SER A 1 430 ? -11.391 2.705 25.057 1.00 86.75 430 SER A N 1
ATOM 3215 C CA . SER A 1 430 ? -11.868 3.844 25.848 1.00 86.75 430 SER A CA 1
ATOM 3216 C C . SER A 1 430 ? -10.781 4.412 26.747 1.00 86.75 430 SER A C 1
ATOM 3218 O O . SER A 1 430 ? -9.915 3.697 27.241 1.00 86.75 430 SER A O 1
ATOM 3220 N N . ASN A 1 431 ? -10.883 5.710 27.024 1.00 85.25 431 ASN A N 1
ATOM 3221 C CA . ASN A 1 431 ? -10.033 6.410 27.985 1.00 85.25 431 ASN A CA 1
ATOM 3222 C C . ASN A 1 431 ? -10.668 6.533 29.382 1.00 85.25 431 ASN A C 1
ATOM 3224 O O . ASN A 1 431 ? -10.069 7.128 30.270 1.00 85.25 431 ASN A O 1
ATOM 3228 N N . THR A 1 432 ? -11.874 5.990 29.591 1.00 79.12 432 THR A N 1
ATOM 3229 C CA . THR A 1 432 ? -12.672 6.206 30.819 1.00 79.12 432 THR A CA 1
ATOM 3230 C C . THR A 1 432 ? -13.377 4.942 31.345 1.00 79.12 432 THR A C 1
ATOM 3232 O O . THR A 1 432 ? -14.354 5.050 32.073 1.00 79.12 432 THR A O 1
ATOM 3235 N N . SER A 1 433 ? -12.967 3.751 30.906 1.00 67.12 433 SER A N 1
ATOM 3236 C CA . SER A 1 433 ? -13.701 2.475 31.021 1.00 67.12 433 SER A CA 1
ATOM 3237 C C . SER A 1 433 ? -14.062 2.021 32.455 1.00 67.12 433 SER A C 1
ATOM 3239 O O . SER A 1 433 ? -13.179 1.953 33.295 1.00 67.12 433 SER A O 1
ATOM 3241 N N . GLU A 1 434 ? -15.293 1.537 32.688 1.00 65.06 434 GLU A N 1
ATOM 3242 C CA . GLU A 1 434 ? -15.561 0.385 33.587 1.00 65.06 434 GLU A CA 1
ATOM 3243 C C . GLU A 1 434 ? -16.181 -0.765 32.762 1.00 65.06 434 GLU A C 1
ATOM 3245 O O . GLU A 1 434 ? -17.308 -1.212 32.950 1.00 65.06 434 GLU A O 1
ATOM 3250 N N . VAL A 1 435 ? -15.368 -1.194 31.788 1.00 68.69 435 VAL A N 1
ATOM 3251 C CA . VAL A 1 435 ? -15.542 -2.200 30.717 1.00 68.69 435 VAL A CA 1
ATOM 3252 C C . VAL A 1 435 ? -16.326 -1.732 29.473 1.00 68.69 435 VAL A C 1
ATOM 3254 O O . VAL A 1 435 ? -17.073 -2.471 28.851 1.00 68.69 435 VAL A O 1
ATOM 3257 N N . PHE A 1 436 ? -16.066 -0.496 29.039 1.00 70.81 436 PHE A N 1
ATOM 3258 C CA . PHE A 1 436 ? -16.518 0.135 27.778 1.00 70.81 436 PHE A CA 1
ATOM 3259 C C . PHE A 1 436 ? -17.953 0.683 27.719 1.00 70.81 436 PHE A C 1
ATOM 3261 O O . PHE A 1 436 ? -18.541 0.784 26.642 1.00 70.81 436 PHE A O 1
ATOM 3268 N N . LEU A 1 437 ? -18.476 1.133 28.863 1.00 69.38 437 LEU A N 1
ATOM 3269 C CA . LEU A 1 437 ? -19.745 1.865 28.988 1.00 69.38 437 LEU A CA 1
ATOM 3270 C C . LEU A 1 437 ? -19.718 3.289 28.378 1.00 69.38 437 LEU A C 1
ATOM 3272 O O . LEU A 1 437 ? -18.649 3.888 28.226 1.00 69.38 437 LEU A O 1
ATOM 3276 N N . ARG A 1 438 ? -20.897 3.870 28.076 1.00 56.53 438 ARG A N 1
ATOM 3277 C CA . ARG A 1 438 ? -21.032 5.284 27.651 1.00 56.53 438 ARG A CA 1
ATOM 3278 C C . ARG A 1 438 ? -20.466 6.244 28.723 1.00 56.53 438 ARG A C 1
ATOM 3280 O O . ARG A 1 438 ? -20.858 6.117 29.885 1.00 56.53 438 ARG A O 1
ATOM 3287 N N . PRO A 1 439 ? -19.661 7.270 28.361 1.00 51.78 439 PRO A N 1
ATOM 3288 C CA . PRO A 1 439 ? -19.002 8.182 29.316 1.00 51.78 439 PRO A CA 1
ATOM 3289 C C . PRO A 1 439 ? -19.930 8.912 30.303 1.00 51.78 439 PRO A C 1
ATOM 3291 O O . PRO A 1 439 ? -19.472 9.410 31.327 1.00 51.78 439 PRO A O 1
ATOM 3294 N N . THR A 1 440 ? -21.230 8.998 30.011 1.00 50.28 440 THR A N 1
ATOM 3295 C CA . THR A 1 440 ? -22.218 9.725 30.821 1.00 50.28 440 THR A CA 1
ATOM 3296 C C . THR A 1 440 ? -23.038 8.847 31.767 1.00 50.28 440 THR A C 1
ATOM 3298 O O . THR A 1 440 ? -23.767 9.391 32.590 1.00 50.28 440 THR A O 1
ATOM 3301 N N . GLN A 1 441 ? -22.923 7.515 31.705 1.00 47.31 441 GLN A N 1
ATOM 3302 C CA . GLN A 1 441 ? -23.698 6.610 32.571 1.00 47.31 441 GLN A CA 1
ATOM 3303 C C . GLN A 1 441 ? -22.952 6.157 33.836 1.00 47.31 441 GLN A C 1
ATOM 3305 O O . GLN A 1 441 ? -23.581 5.646 34.753 1.00 47.31 441 GLN A O 1
ATOM 3310 N N . GLY A 1 442 ? -21.642 6.407 33.944 1.00 42.62 442 GLY A N 1
ATOM 3311 C CA . GLY A 1 442 ? -20.835 6.031 35.116 1.00 42.62 442 GLY A CA 1
ATOM 3312 C C . GLY A 1 442 ? -20.906 6.983 36.321 1.00 42.62 442 GLY A C 1
ATOM 3313 O O . GLY A 1 442 ? -20.142 6.811 37.261 1.00 42.62 442 GLY A O 1
ATOM 3314 N N . LYS A 1 443 ? -21.765 8.016 36.301 1.00 40.44 443 LYS A N 1
ATOM 3315 C CA . LYS A 1 443 ? -21.866 9.025 37.383 1.00 40.44 443 LYS A CA 1
ATOM 3316 C C . LYS A 1 443 ? -23.213 9.067 38.109 1.00 40.44 443 LYS A C 1
ATOM 3318 O O . LYS A 1 443 ? -23.464 10.004 38.860 1.00 40.44 443 LYS A O 1
ATOM 3323 N N . SER A 1 444 ? -24.069 8.075 37.903 1.00 39.38 444 SER A N 1
ATOM 3324 C CA . SER A 1 444 ? -25.340 7.966 38.616 1.00 39.38 444 SER A CA 1
ATOM 3325 C C . SER A 1 444 ? -25.324 6.721 39.494 1.00 39.38 444 SER A C 1
ATOM 3327 O O . SER A 1 444 ? -25.524 5.622 38.994 1.00 39.38 444 SER A O 1
ATOM 3329 N N . GLU A 1 445 ? -25.103 6.944 40.790 1.00 37.00 445 GLU A N 1
ATOM 3330 C CA . GLU A 1 445 ? -25.390 6.025 41.901 1.00 37.00 445 GLU A CA 1
ATOM 3331 C C . GLU A 1 445 ? -24.543 4.740 41.981 1.00 37.00 445 GLU A C 1
ATOM 3333 O O . GLU A 1 445 ? -24.974 3.652 41.601 1.00 37.00 445 GLU A O 1
ATOM 3338 N N . ARG A 1 446 ? -23.361 4.863 42.598 1.00 34.41 446 ARG A N 1
ATOM 3339 C CA . ARG A 1 446 ? -22.869 3.908 43.605 1.00 34.41 446 ARG A CA 1
ATOM 3340 C C . ARG A 1 446 ? -22.197 4.651 44.744 1.00 34.41 446 ARG A C 1
ATOM 3342 O O . ARG A 1 446 ? -21.512 5.656 44.444 1.00 34.41 446 ARG A O 1
#

Sequence (446 aa):
MAVMAMALFARASLSQAPQGPQLAPPRTFPAPTNLKVLPEDLSGQQVHDIMEHWAGSLGTQCDSCHAEDQENAAPDGHPRLNFADDSKPMKAVARLMYRMTEEINNNYIPKGRGSDIPVTCGTCHRGRVSPEPFTIQAPSGQRTTHVQKAGEETPQPTGEAKPDGHQPLQQVSSKFVDGAACETCHKEVVRDFANNPHSGPVPMHEGKSVTCESCHGPGTAHAEGGALTMIFNPVTATAKEVDEKCQACHGSKHASFERSVHGDGGVSCIGCHVIHASAAPKYLLKMEQPQLCFQCHSDVKPQFSMPVHHKVEEELIECTDCHDAHGAFGENMLPSARWQFIVCIKCHLPAAGPFIYEHAAVKAEGCIGCHFPHGGPNPHLLIQENVNTICLQCHLPSSNSTAGLPDVPAHILSAQSPSCISCHSSIHGSNTSEVFLRPTQGKSER

InterPro domains:
  IPR003158 Photosynthetic reaction centre, cytochrome c subunit [PF02276] (35-152)
  IPR010177 Doubled CXXCH motif [PF09699] (268-301)
  IPR010177 Doubled CXXCH motif [PF09699] (309-349)
  IPR010177 Doubled CXXCH motif [PF09699] (359-395)
  IPR010177 Doubled CXXCH motif [TIGR01905] (268-301)
  IPR010177 Doubled CXXCH motif [TIGR01905] (359-395)
  IPR020015 Decaheme cytochrome, c-type, DmsE [TIGR03508] (181-433)
  IPR023119 Multihaem cytochrome, PRC subunit superfamily [G3DSA:1.10.468.10] (4-140)
  IPR036280 Multiheme cytochrome superfamily [SSF48695] (21-188)
  IPR036280 Multiheme cytochrome superfamily [SSF48695] (179-424)

Foldseek 3Di:
DDDDDDDDDDDDDDDDDDDDDDDDDDDAFQQDDADDQDDNPDGRVRVVVVVVVLCQLALHDPCLQFPFDPPDADPVGHTDTDRNDDPHVLVVVVSVVSVVQCCCLPPPLVVDPDDNDGDDSNNQNVNHNDRPDPDDDDDPDDDDDDDDDDDDDDDDDDDDDDDDDDDPPPDDDQDADDQVLVCVPPVLLVVQLCPFPQQFLDVLVVRDGHGPCLQWNHCPCCSVPVDPVSIRDLVPDFQVVNQCSVCVRCCVVLVCQCVAPCVVVRNHPVLFADNRDQPPRVRRGVDDPPVSVCVPVVVLVVQLVAPFFDCRVVVPDGPVLQDDNSDDPDYPSDPALVSLLVSVCVPVVVLNDPAPFAQVCCHHVHPVLFADHGHDHEPPRGPDNAQLVSVCVQQPQDPDCPPVRDNHDPCNVDPPDDRPCVAQVQNSHHNQDPNRGDPPPPPPDD

Secondary structure (DSSP, 8-state):
---------PPPPPPPPPPPPPPPPPPP-PPP---SSS-TT--HHHHHHHHHHHHHHHT--GGGTSEEEEEEE-TTSPEEEESS---SHHHHHHHHHHHHHHHIIIIIGGGSSS-SPPP-HHHHHTT-SSPPP--PPPPS--------PPP--------------PPP------PPPPHHHHHHH-HHHHHHHTTSTTTS--GGGTTPPPPHHHHH---HHHHHH--GGGS--TTTS-HHHHHHHHHHHHTTTSTTGGGSHHHHTT--HHHHB-SSS-SBTGGGBSS-TTHHHHTT-TTTHHHHTSSEE-STTTTSS-HHHH--TT--SSTTSSS-HHHHHHHHHTT-GGG----SB--HHHHHT-GGGTB-SSEESSGGGBSSSSHHHHHHTT----S--TTSPPPPPGGGG-TT---GGGT---TT-BSS-SSS--TTTTTS--